Protein AF-0000000070923045 (afdb_homodimer)

Secondary structure (DSSP, 8-state):
------PPPPHHHHHHHHHHHHSPEEEEEEETTEEEEEEE-BTBSSTTS--HHHHHHHHH----TT-EEEEES-TTSHHHHHHHHH-TTSEEEEEESBHHHHHHHHHHHHHTT--SEEEEE-STTGGGTT--EEEEEEE--SSS-HHHHHHHHHHHHHHEEEEEEEEEEEEGGGHHHHHHHHHHHHS--EEEEE-SSEEEEEEE----/------PPPPHHHHHHHHHHHHSPEEEEEEETTEEEEEEE-BTBSSTTS--HHHHHHHHH----TT-EEEEES-TTSHHHHHHHHH-TTSEEEEEESBHHHHHHHHHHHHHTT--SEEEEE-STTGGGTT--EEEEEEE--SSS-HHHHHHHHHHHHHHEEEEEEEEEEEEGGGHHHHHHHHHHHHS--EEEEE-SSEEEEEEE----

Sequence (416 aa):
MSDARWSLRTRAERQRLRKELKSDLHFADVLVGERLEFVTTWGLFSPRRIDDGTRLLLDHVEPNPADRCLDLGCGYGPIGLAFARKAHQGHCTLVDKDFVAVEYSRRNAALNRIANVDCLLSNGFDQVAGRRFDLVASNLPAKVGRELLYTYLLDAWEQLNPGGRLCVVTITGLRRFIEKGFKEVFGNYDKLKQGKDYTVALAVREPDMSDARWSLRTRAERQRLRKELKSDLHFADVLVGERLEFVTTWGLFSPRRIDDGTRLLLDHVEPNPADRCLDLGCGYGPIGLAFARKAHQGHCTLVDKDFVAVEYSRRNAALNRIANVDCLLSNGFDQVAGRRFDLVASNLPAKVGRELLYTYLLDAWEQLNPGGRLCVVTITGLRRFIEKGFKEVFGNYDKLKQGKDYTVALAVREPD

Foldseek 3Di:
DPPPDPDDDDPVRVVVVVVVQQDWDKDWDAFLNDIFIFIAHPPFDPRHDDDPLLRVLRVQDADALAWEEEEFQQQLNRNQLSNLVRNVNHAYEYEHQDVRRLVNVVVRCVVRVRDRYHRDNDDGCHVVLPAATQEYEYADDAPDDLVSVLVNLQSNLVRYDAFGKYKYKYFLVCVVVVQVSLCVRQVDKDFRDDDPTMTIIMGGNHDD/DPPPDPDDDDPVRVVVVVVVQQDWDKDWDAFLNDIFIFIAHPPFDPRHDDDPLLRVLRVQDADALAWEEEEFQQQLNRNQLSNLVRNVNHAYEYEHQDVRRLVNVVVRCVVRVRDRYHRDNDDQCHVVLPAATQEYEYADDAPDDLVSVLVNLQSNLVRYDAFGKYKYKYFLVCVVVVQVSLCVRQVDKDFRDDDPTMTIIMGGNHDD

pLDDT: mean 96.06, std 9.39, range [28.05, 98.94]

Organism: NCBI:txid713585

Radius of gyration: 22.7 Å; Cα contacts (8 Å, |Δi|>4): 923; chains: 2; bounding box: 50×61×58 Å

Structure (mmCIF, N/CA/C/O backbone):
data_AF-0000000070923045-model_v1
#
loop_
_entity.id
_entity.type
_entity.pdbx_description
1 polymer Methyltransferase
#
loop_
_atom_site.group_PDB
_atom_site.id
_atom_site.type_symbol
_atom_site.label_atom_id
_atom_site.label_alt_id
_atom_site.label_comp_id
_atom_site.label_asym_id
_atom_site.label_entity_id
_atom_site.label_seq_id
_atom_site.pdbx_PDB_ins_code
_atom_site.Cartn_x
_atom_site.Cartn_y
_atom_site.Cartn_z
_atom_site.occupancy
_atom_site.B_iso_or_equiv
_atom_site.auth_seq_id
_atom_site.auth_comp_id
_atom_site.auth_asym_id
_atom_site.auth_atom_id
_atom_site.pdbx_PDB_model_num
ATOM 1 N N . MET A 1 1 ? 17.891 -7.117 -37.188 1 28.05 1 MET A N 1
ATOM 2 C CA . MET A 1 1 ? 18.172 -6.371 -35.969 1 28.05 1 MET A CA 1
ATOM 3 C C . MET A 1 1 ? 18.312 -7.309 -34.781 1 28.05 1 MET A C 1
ATOM 5 O O . MET A 1 1 ? 17.453 -8.156 -34.562 1 28.05 1 MET A O 1
ATOM 9 N N . SER A 1 2 ? 19.453 -7.688 -34.312 1 34 2 SER A N 1
ATOM 10 C CA . SER A 1 2 ? 19.828 -8.836 -33.5 1 34 2 SER A CA 1
ATOM 11 C C . SER A 1 2 ? 19.047 -8.852 -32.188 1 34 2 SER A C 1
ATOM 13 O O . SER A 1 2 ? 18.953 -7.84 -31.5 1 34 2 SER A O 1
ATOM 15 N N . ASP A 1 3 ? 17.844 -9.516 -31.953 1 42 3 ASP A N 1
ATOM 16 C CA . ASP A 1 3 ? 16.984 -9.805 -30.797 1 42 3 ASP A CA 1
ATOM 17 C C . ASP A 1 3 ? 17.812 -10.016 -29.531 1 42 3 ASP A C 1
ATOM 19 O O . ASP A 1 3 ? 18.594 -10.977 -29.453 1 42 3 ASP A O 1
ATOM 23 N N . ALA A 1 4 ? 18.484 -8.992 -28.922 1 43.44 4 ALA A N 1
ATOM 24 C CA . ALA A 1 4 ? 19.375 -8.961 -27.75 1 43.44 4 ALA A CA 1
ATOM 25 C C . ALA A 1 4 ? 19.016 -10.078 -26.766 1 43.44 4 ALA A C 1
ATOM 27 O O . ALA A 1 4 ? 17.922 -10.086 -26.203 1 43.44 4 ALA A O 1
ATOM 28 N N . ARG A 1 5 ? 19.453 -11.352 -26.781 1 53.91 5 ARG A N 1
ATOM 29 C CA . ARG A 1 5 ? 19.281 -12.68 -26.219 1 53.91 5 ARG A CA 1
ATOM 30 C C . ARG A 1 5 ? 19.391 -12.641 -24.688 1 53.91 5 ARG A C 1
ATOM 32 O O . ARG A 1 5 ? 20.453 -12.328 -24.156 1 53.91 5 ARG A O 1
ATOM 39 N N . TRP A 1 6 ? 18.297 -12.188 -23.969 1 70.56 6 TRP A N 1
ATOM 40 C CA . TRP A 1 6 ? 18.312 -12.352 -22.516 1 70.56 6 TRP A CA 1
ATOM 41 C C . TRP A 1 6 ? 18.938 -13.68 -22.125 1 70.56 6 TRP A C 1
ATOM 43 O O . TRP A 1 6 ? 18.719 -14.695 -22.781 1 70.56 6 TRP A O 1
ATOM 53 N N . SER A 1 7 ? 20 -13.586 -21.359 1 85.75 7 SER A N 1
ATOM 54 C CA . SER A 1 7 ? 20.656 -14.812 -20.922 1 85.75 7 SER A CA 1
ATOM 55 C C . SER A 1 7 ? 20.234 -15.203 -19.516 1 85.75 7 SER A C 1
ATOM 57 O O . SER A 1 7 ? 20.094 -14.344 -18.641 1 85.75 7 SER A O 1
ATOM 59 N N . LEU A 1 8 ? 19.906 -16.422 -19.438 1 93.19 8 LEU A N 1
ATOM 60 C CA . LEU A 1 8 ? 19.562 -17.016 -18.141 1 93.19 8 LEU A CA 1
ATOM 61 C C . LEU A 1 8 ? 20.688 -16.781 -17.141 1 93.19 8 LEU A C 1
ATOM 63 O O . LEU A 1 8 ? 21.859 -17.047 -17.422 1 93.19 8 LEU A O 1
ATOM 67 N N . ARG A 1 9 ? 20.375 -16.25 -15.992 1 93.56 9 ARG A N 1
ATOM 68 C CA . ARG A 1 9 ? 21.344 -16.062 -14.922 1 93.56 9 ARG A CA 1
ATOM 69 C C . ARG A 1 9 ? 21.719 -17.391 -14.273 1 93.56 9 ARG A C 1
ATOM 71 O O . ARG A 1 9 ? 20.859 -18.25 -14.07 1 93.56 9 ARG A O 1
ATOM 78 N N . THR A 1 10 ? 22.984 -17.469 -13.859 1 94.12 10 THR A N 1
ATOM 79 C CA . THR A 1 10 ? 23.406 -18.609 -13.07 1 94.12 10 THR A CA 1
ATOM 80 C C . THR A 1 10 ? 22.844 -18.547 -11.656 1 94.12 10 THR A C 1
ATOM 82 O O . THR A 1 10 ? 22.359 -17.484 -11.227 1 94.12 10 THR A O 1
ATOM 85 N N . ARG A 1 11 ? 22.922 -19.641 -10.969 1 91.69 11 ARG A N 1
ATOM 86 C CA . ARG A 1 11 ? 22.469 -19.672 -9.586 1 91.69 11 ARG A CA 1
ATOM 87 C C . ARG A 1 11 ? 23.234 -18.656 -8.742 1 91.69 11 ARG A C 1
ATOM 89 O O . ARG A 1 11 ? 22.641 -17.953 -7.906 1 91.69 11 ARG A O 1
ATOM 96 N N . ALA A 1 12 ? 24.516 -18.609 -8.961 1 95.62 12 ALA A N 1
ATOM 97 C CA . ALA A 1 12 ? 25.359 -17.672 -8.219 1 95.62 12 ALA A CA 1
ATOM 98 C C . ALA A 1 12 ? 24.969 -16.234 -8.516 1 95.62 12 ALA A C 1
ATOM 100 O O . ALA A 1 12 ? 24.938 -15.391 -7.609 1 95.62 12 ALA A O 1
ATOM 101 N N . GLU A 1 13 ? 24.703 -15.938 -9.781 1 96.62 13 GLU A N 1
ATOM 102 C CA . GLU A 1 13 ? 24.297 -14.594 -10.18 1 96.62 13 GLU A CA 1
ATOM 103 C C . GLU A 1 13 ? 22.938 -14.219 -9.562 1 96.62 13 GLU A C 1
ATOM 105 O O . GLU A 1 13 ? 22.75 -13.086 -9.117 1 96.62 13 GLU A O 1
ATOM 110 N N . ARG A 1 14 ? 22.031 -15.18 -9.555 1 96.75 14 ARG A N 1
ATOM 111 C CA . ARG A 1 14 ? 20.719 -14.953 -8.961 1 96.75 14 ARG A CA 1
ATOM 112 C C . ARG A 1 14 ? 20.844 -14.656 -7.465 1 96.75 14 ARG A C 1
ATOM 114 O O . ARG A 1 14 ? 20.203 -13.727 -6.957 1 96.75 14 ARG A O 1
ATOM 121 N N . GLN A 1 15 ? 21.656 -15.383 -6.809 1 96.25 15 GLN A N 1
ATOM 122 C CA . GLN A 1 15 ? 21.844 -15.219 -5.367 1 96.25 15 GLN A CA 1
ATOM 123 C C . GLN A 1 15 ? 22.484 -13.867 -5.051 1 96.25 15 GLN A C 1
ATOM 125 O O . GLN A 1 15 ? 22.094 -13.195 -4.094 1 96.25 15 GLN A O 1
ATOM 130 N N . ARG A 1 16 ? 23.453 -13.484 -5.805 1 97.56 16 ARG A N 1
ATOM 131 C CA . ARG A 1 16 ? 24.125 -12.195 -5.621 1 97.56 16 ARG A CA 1
ATOM 132 C C . ARG A 1 16 ? 23.141 -11.047 -5.824 1 97.56 16 ARG A C 1
ATOM 134 O O . ARG A 1 16 ? 23.094 -10.109 -5.023 1 97.56 16 ARG A O 1
ATOM 141 N N . LEU A 1 17 ? 22.406 -11.141 -6.902 1 97.69 17 LEU A N 1
ATOM 142 C CA . LEU A 1 17 ? 21.422 -10.102 -7.207 1 97.69 17 LEU A CA 1
ATOM 143 C C . LEU A 1 17 ? 20.359 -10.016 -6.121 1 97.69 17 LEU A C 1
ATOM 145 O O . LEU A 1 17 ? 19.953 -8.922 -5.715 1 97.69 17 LEU A O 1
ATOM 149 N N . ARG A 1 18 ? 19.906 -11.148 -5.707 1 96.81 18 ARG A N 1
ATOM 150 C CA . ARG A 1 18 ? 18.922 -11.219 -4.633 1 96.81 18 ARG A CA 1
ATOM 151 C C . ARG A 1 18 ? 19.438 -10.523 -3.377 1 96.81 18 ARG A C 1
ATOM 153 O O . ARG A 1 18 ? 18.719 -9.719 -2.77 1 96.81 18 ARG A O 1
ATOM 160 N N . LYS A 1 19 ? 20.625 -10.82 -2.975 1 97.06 19 LYS A N 1
ATOM 161 C CA . LYS A 1 19 ? 21.234 -10.195 -1.804 1 97.06 19 LYS A CA 1
ATOM 162 C C . LYS A 1 19 ? 21.344 -8.688 -1.977 1 97.06 19 LYS A C 1
ATOM 164 O O . LYS A 1 19 ? 21.078 -7.926 -1.047 1 97.06 19 LYS A O 1
ATOM 169 N N . GLU A 1 20 ? 21.781 -8.297 -3.143 1 98 20 GLU A N 1
ATOM 170 C CA . GLU A 1 20 ? 21.906 -6.875 -3.451 1 98 20 GLU A CA 1
ATOM 171 C C . GLU A 1 20 ? 20.562 -6.16 -3.35 1 98 20 GLU A C 1
ATOM 173 O O . GLU A 1 20 ? 20.469 -5.105 -2.723 1 98 20 GLU A O 1
ATOM 178 N N . LEU A 1 21 ? 19.562 -6.73 -3.922 1 97.75 21 LEU A N 1
ATOM 179 C CA . LEU A 1 21 ? 18.234 -6.105 -4 1 97.75 21 LEU A CA 1
ATOM 180 C C . LEU A 1 21 ? 17.578 -6.074 -2.629 1 97.75 21 LEU A C 1
ATOM 182 O O . LEU A 1 21 ? 16.734 -5.211 -2.363 1 97.75 21 LEU A O 1
ATOM 186 N N . LYS A 1 22 ? 17.984 -6.973 -1.718 1 96.94 22 LYS A N 1
ATOM 187 C CA . LYS A 1 22 ? 17.359 -7.047 -0.396 1 96.94 22 LYS A CA 1
ATOM 188 C C . LYS A 1 22 ? 18.141 -6.211 0.619 1 96.94 22 LYS A C 1
ATOM 190 O O . LYS A 1 22 ? 17.703 -6.062 1.765 1 96.94 22 LYS A O 1
ATOM 195 N N . SER A 1 23 ? 19.25 -5.641 0.179 1 98.12 23 SER A N 1
ATOM 196 C CA . SER A 1 23 ? 20.016 -4.754 1.043 1 98.12 23 SER A CA 1
ATOM 197 C C . SER A 1 23 ? 19.312 -3.406 1.21 1 98.12 23 SER A C 1
ATOM 199 O O . SER A 1 23 ? 18.688 -2.904 0.275 1 98.12 23 SER A O 1
ATOM 201 N N . ASP A 1 24 ? 19.5 -2.82 2.396 1 98.62 24 ASP A N 1
ATOM 202 C CA . ASP A 1 24 ? 18.938 -1.504 2.674 1 98.62 24 ASP A CA 1
ATOM 203 C C . ASP A 1 24 ? 19.562 -0.438 1.778 1 98.62 24 ASP A C 1
ATOM 205 O O . ASP A 1 24 ? 20.719 -0.56 1.379 1 98.62 24 ASP A O 1
ATOM 209 N N . LEU A 1 25 ? 18.781 0.539 1.518 1 98.69 25 LEU A N 1
ATOM 210 C CA . LEU A 1 25 ? 19.234 1.764 0.875 1 98.69 25 LEU A CA 1
ATOM 211 C C . LEU A 1 25 ? 19.516 2.848 1.91 1 98.69 25 LEU A C 1
ATOM 213 O O . LEU A 1 25 ? 18.875 2.895 2.957 1 98.69 25 LEU A O 1
ATOM 217 N N . HIS A 1 26 ? 20.5 3.668 1.63 1 98.81 26 HIS A N 1
ATOM 218 C CA . HIS A 1 26 ? 20.859 4.766 2.521 1 98.81 26 HIS A CA 1
ATOM 219 C C . HIS A 1 26 ? 21.047 6.066 1.749 1 98.81 26 HIS A C 1
ATOM 221 O O . HIS A 1 26 ? 21.641 6.07 0.667 1 98.81 26 HIS A O 1
ATOM 227 N N . PHE A 1 27 ? 20.5 7.152 2.273 1 98.88 27 PHE A N 1
ATOM 228 C CA . PHE A 1 27 ? 20.781 8.477 1.731 1 98.88 27 PHE A CA 1
ATOM 229 C C . PHE A 1 27 ? 20.531 9.555 2.779 1 98.88 27 PHE A C 1
ATOM 231 O O . PHE A 1 27 ? 19.984 9.273 3.848 1 98.88 27 PHE A O 1
ATOM 238 N N . ALA A 1 28 ? 20.969 10.703 2.48 1 98.88 28 ALA A N 1
ATOM 239 C CA . ALA A 1 28 ? 20.719 11.875 3.316 1 98.88 28 ALA A CA 1
ATOM 240 C C . ALA A 1 28 ? 20.109 13.008 2.496 1 98.88 28 ALA A C 1
ATOM 242 O O . ALA A 1 28 ? 20.234 13.031 1.27 1 98.88 28 ALA A O 1
ATOM 243 N N . ASP A 1 29 ? 19.406 13.82 3.143 1 98.75 29 ASP A N 1
ATOM 244 C CA . ASP A 1 29 ? 18.812 15 2.521 1 98.75 29 ASP A CA 1
ATOM 245 C C . ASP A 1 29 ? 18.578 16.109 3.551 1 98.75 29 ASP A C 1
ATOM 247 O O . ASP A 1 29 ? 18.672 15.867 4.758 1 98.75 29 ASP A O 1
ATOM 251 N N . VAL A 1 30 ? 18.375 17.312 3.066 1 98.62 30 VAL A N 1
ATOM 252 C CA . VAL A 1 30 ? 18.047 18.438 3.936 1 98.62 30 VAL A CA 1
ATOM 253 C C . VAL A 1 30 ? 16.547 18.734 3.865 1 98.62 30 VAL A C 1
ATOM 255 O O . VAL A 1 30 ? 16.016 19.016 2.791 1 98.62 30 VAL A O 1
ATOM 258 N N . LEU A 1 31 ? 15.852 18.562 4.977 1 98 31 LEU A N 1
ATOM 259 C CA . LEU A 1 31 ? 14.43 18.859 5.129 1 98 31 LEU A CA 1
ATOM 260 C C . LEU A 1 31 ? 14.203 19.906 6.215 1 98 31 LEU A C 1
ATOM 262 O O . LEU A 1 31 ? 14.734 19.781 7.32 1 98 31 LEU A O 1
ATOM 266 N N . VAL A 1 32 ? 13.438 20.891 5.93 1 95.69 32 VAL A N 1
ATOM 267 C CA . VAL A 1 32 ? 13.125 21.969 6.863 1 95.69 32 VAL A CA 1
ATOM 268 C C . VAL A 1 32 ? 14.422 22.531 7.457 1 95.69 32 VAL A C 1
ATOM 270 O O . VAL A 1 32 ? 14.5 22.781 8.664 1 95.69 32 VAL A O 1
ATOM 273 N N . GLY A 1 33 ? 15.461 22.594 6.688 1 95.56 33 GLY A N 1
ATOM 274 C CA . GLY A 1 33 ? 16.734 23.203 7.062 1 95.56 33 GLY A CA 1
ATOM 275 C C . GLY A 1 33 ? 17.625 22.266 7.852 1 95.56 33 GLY A C 1
ATOM 276 O O . GLY A 1 33 ? 18.688 22.688 8.344 1 95.56 33 GLY A O 1
ATOM 277 N N . GLU A 1 34 ? 17.266 21.047 8.023 1 95.06 34 GLU A N 1
ATOM 278 C CA . GLU A 1 34 ? 18.047 20.078 8.797 1 95.06 34 GLU A CA 1
ATOM 279 C C . GLU A 1 34 ? 18.422 18.875 7.957 1 95.06 34 GLU A C 1
ATOM 281 O O . GLU A 1 34 ? 17.609 18.344 7.211 1 95.06 34 GLU A O 1
ATOM 286 N N . ARG A 1 35 ? 19.688 18.531 8.125 1 98.31 35 ARG A N 1
ATOM 287 C CA . ARG A 1 35 ? 20.141 17.312 7.453 1 98.31 35 ARG A CA 1
ATOM 288 C C . ARG A 1 35 ? 19.594 16.078 8.164 1 98.31 35 ARG A C 1
ATOM 290 O O . ARG A 1 35 ? 19.781 15.922 9.375 1 98.31 35 ARG A O 1
ATOM 297 N N . LEU A 1 36 ? 18.953 15.195 7.492 1 98.81 36 LEU A N 1
ATOM 298 C CA . LEU A 1 36 ? 18.453 13.93 8 1 98.81 36 LEU A CA 1
ATOM 299 C C . LEU A 1 36 ? 19.016 12.758 7.203 1 98.81 36 LEU A C 1
ATOM 301 O O . LEU A 1 36 ? 19.219 12.867 5.988 1 98.81 36 LEU A O 1
ATOM 305 N N . GLU A 1 37 ? 19.297 11.703 7.887 1 98.88 37 GLU A N 1
ATOM 306 C CA . GLU A 1 37 ? 19.719 10.445 7.277 1 98.88 37 GLU A CA 1
ATOM 307 C C . GLU A 1 37 ? 18.562 9.453 7.199 1 98.88 37 GLU A C 1
ATOM 309 O O . GLU A 1 37 ? 17.75 9.359 8.133 1 98.88 37 GLU A O 1
ATOM 314 N N . PHE A 1 38 ? 18.531 8.758 6.074 1 98.94 38 PHE A N 1
ATOM 315 C CA . PHE A 1 38 ? 17.422 7.816 5.895 1 98.94 38 PHE A CA 1
ATOM 316 C C . PHE A 1 38 ? 17.953 6.441 5.484 1 98.94 38 PHE A C 1
ATOM 318 O O . PHE A 1 38 ? 18.891 6.34 4.688 1 98.94 38 PHE A O 1
ATOM 325 N N . VAL A 1 39 ? 17.391 5.449 6.078 1 98.94 39 VAL A N 1
ATOM 326 C CA . VAL A 1 39 ? 17.469 4.07 5.602 1 98.94 39 VAL A CA 1
ATOM 327 C C . VAL A 1 39 ? 16.109 3.641 5.043 1 98.94 39 VAL A C 1
ATOM 329 O O . VAL A 1 39 ? 15.07 3.947 5.625 1 98.94 39 VAL A O 1
ATOM 332 N N . THR A 1 40 ? 16.109 3.051 3.875 1 98.75 40 THR A N 1
ATOM 333 C CA . THR A 1 40 ? 14.906 2.604 3.189 1 98.75 40 THR A CA 1
ATOM 334 C C . THR A 1 40 ? 15.125 1.246 2.527 1 98.75 40 THR A C 1
ATOM 336 O O . THR A 1 40 ? 16.141 0.594 2.77 1 98.75 40 THR A O 1
ATOM 339 N N . THR A 1 41 ? 14.133 0.766 1.813 1 98.25 41 THR A N 1
ATOM 340 C CA . THR A 1 41 ? 14.227 -0.465 1.036 1 98.25 41 THR A CA 1
ATOM 341 C C . THR A 1 41 ? 13.281 -0.426 -0.157 1 98.25 41 THR A C 1
ATOM 343 O O . THR A 1 41 ? 12.359 0.398 -0.201 1 98.25 41 THR A O 1
ATOM 346 N N . TRP A 1 42 ? 13.562 -1.316 -1.122 1 97.5 42 TRP A N 1
ATOM 347 C CA . TRP A 1 42 ? 12.656 -1.438 -2.258 1 97.5 42 TRP A CA 1
ATOM 348 C C . TRP A 1 42 ? 11.258 -1.846 -1.799 1 97.5 42 TRP A C 1
ATOM 350 O O . TRP A 1 42 ? 11.117 -2.699 -0.921 1 97.5 42 TRP A O 1
ATOM 360 N N . GLY A 1 43 ? 10.25 -1.248 -2.373 1 96.06 43 GLY A N 1
ATOM 361 C CA . GLY A 1 43 ? 8.875 -1.518 -1.988 1 96.06 43 GLY A CA 1
ATOM 362 C C . GLY A 1 43 ? 8.242 -0.392 -1.189 1 96.06 43 GLY A C 1
ATOM 363 O O . GLY A 1 43 ? 7.023 -0.342 -1.032 1 96.06 43 GLY A O 1
ATOM 364 N N . LEU A 1 44 ? 9.109 0.452 -0.658 1 97.44 44 LEU A N 1
ATOM 365 C CA . LEU A 1 44 ? 8.602 1.672 -0.039 1 97.44 44 LEU A CA 1
ATOM 366 C C . LEU A 1 44 ? 8.461 2.785 -1.07 1 97.44 44 LEU A C 1
ATOM 368 O O . LEU A 1 44 ? 9.141 2.779 -2.098 1 97.44 44 LEU A O 1
ATOM 372 N N . PHE A 1 45 ? 7.551 3.65 -0.792 1 96.62 45 PHE A N 1
ATOM 373 C CA . PHE A 1 45 ? 7.332 4.781 -1.687 1 96.62 45 PHE A CA 1
ATOM 374 C C . PHE A 1 45 ? 8.562 5.676 -1.742 1 96.62 45 PHE A C 1
ATOM 376 O O . PHE A 1 45 ? 9.055 6.129 -0.708 1 96.62 45 PHE A O 1
ATOM 383 N N . SER A 1 46 ? 9.086 5.906 -2.932 1 97.69 46 SER A N 1
ATOM 384 C CA . SER A 1 46 ? 10.227 6.785 -3.203 1 97.69 46 SER A CA 1
ATOM 385 C C . SER A 1 46 ? 11.422 6.418 -2.338 1 97.69 46 SER A C 1
ATOM 387 O O . SER A 1 46 ? 11.906 7.238 -1.552 1 97.69 46 SER A O 1
ATOM 389 N N . PRO A 1 47 ? 11.945 5.227 -2.512 1 98.12 47 PRO A N 1
ATOM 390 C CA . PRO A 1 47 ? 12.969 4.738 -1.591 1 98.12 47 PRO A CA 1
ATOM 391 C C . PRO A 1 47 ? 14.344 5.344 -1.869 1 98.12 47 PRO A C 1
ATOM 393 O O . PRO A 1 47 ? 15.242 5.262 -1.025 1 98.12 47 PRO A O 1
ATOM 396 N N . ARG A 1 48 ? 14.578 6.016 -2.986 1 97.75 48 ARG A N 1
ATOM 397 C CA . ARG A 1 48 ? 15.914 6.453 -3.383 1 97.75 48 ARG A CA 1
ATOM 398 C C . ARG A 1 48 ? 16.203 7.867 -2.885 1 97.75 48 ARG A C 1
ATOM 400 O O . ARG A 1 48 ? 17.359 8.273 -2.787 1 97.75 48 ARG A O 1
ATOM 407 N N . ARG A 1 49 ? 15.102 8.617 -2.719 1 98.62 49 ARG A N 1
ATOM 408 C CA . ARG A 1 49 ? 15.203 10.031 -2.369 1 98.62 49 ARG A CA 1
ATOM 409 C C . ARG A 1 49 ? 13.883 10.555 -1.813 1 98.62 49 ARG A C 1
ATOM 411 O O . ARG A 1 49 ? 12.852 9.891 -1.916 1 98.62 49 ARG A O 1
ATOM 418 N N . ILE A 1 50 ? 13.953 11.734 -1.275 1 98.88 50 ILE A N 1
ATOM 419 C CA . ILE A 1 50 ? 12.719 12.375 -0.84 1 98.88 50 ILE A CA 1
ATOM 420 C C . ILE A 1 50 ? 11.836 12.672 -2.051 1 98.88 50 ILE A C 1
ATOM 422 O O . ILE A 1 50 ? 12.297 13.25 -3.037 1 98.88 50 ILE A O 1
ATOM 426 N N . ASP A 1 51 ? 10.633 12.242 -2.014 1 98.31 51 ASP A N 1
ATOM 427 C CA . ASP A 1 51 ? 9.648 12.484 -3.062 1 98.31 51 ASP A CA 1
ATOM 428 C C . ASP A 1 51 ? 9.43 13.977 -3.275 1 98.31 51 ASP A C 1
ATOM 430 O O . ASP A 1 51 ? 9.375 14.742 -2.312 1 98.31 51 ASP A O 1
ATOM 434 N N . ASP A 1 52 ? 9.164 14.383 -4.477 1 98.25 52 ASP A N 1
ATOM 435 C CA . ASP A 1 52 ? 9.031 15.797 -4.816 1 98.25 52 ASP A CA 1
ATOM 436 C C . ASP A 1 52 ? 7.805 16.422 -4.145 1 98.25 52 ASP A C 1
ATOM 438 O O . ASP A 1 52 ? 7.82 17.594 -3.768 1 98.25 52 ASP A O 1
ATOM 442 N N . GLY A 1 53 ? 6.703 15.688 -4.051 1 98.62 53 GLY A N 1
ATOM 443 C CA . GLY A 1 53 ? 5.539 16.188 -3.334 1 98.62 53 GLY A CA 1
ATOM 444 C C . GLY A 1 53 ? 5.797 16.391 -1.855 1 98.62 53 GLY A C 1
ATOM 445 O O . GLY A 1 53 ? 5.402 17.422 -1.295 1 98.62 53 GLY A O 1
ATOM 446 N N . THR A 1 54 ? 6.453 15.422 -1.271 1 98.75 54 THR A N 1
ATOM 447 C CA . THR A 1 54 ? 6.84 15.531 0.131 1 98.75 54 THR A CA 1
ATOM 448 C C . THR A 1 54 ? 7.719 16.766 0.352 1 98.75 54 THR A C 1
ATOM 450 O O . THR A 1 54 ? 7.5 17.531 1.289 1 98.75 54 THR A O 1
ATOM 453 N N . ARG A 1 55 ? 8.688 16.938 -0.523 1 98.44 55 ARG A N 1
ATOM 454 C CA . ARG A 1 55 ? 9.555 18.109 -0.428 1 98.44 55 ARG A CA 1
ATOM 455 C C . ARG A 1 55 ? 8.758 19.391 -0.527 1 98.44 55 ARG A C 1
ATOM 457 O O . ARG A 1 55 ? 8.977 20.328 0.246 1 98.44 55 ARG A O 1
ATOM 464 N N . LEU A 1 56 ? 7.898 19.438 -1.504 1 98.62 56 LEU A N 1
ATOM 465 C CA . LEU A 1 56 ? 7.082 20.625 -1.698 1 98.62 56 LEU A CA 1
ATOM 466 C C . LEU A 1 56 ? 6.266 20.938 -0.448 1 98.62 56 LEU A C 1
ATOM 468 O O . LEU A 1 56 ? 6.168 22.094 -0.037 1 98.62 56 LEU A O 1
ATOM 472 N N . LEU A 1 57 ? 5.648 19.906 0.137 1 98.81 57 LEU A N 1
ATOM 473 C CA . LEU A 1 57 ? 4.875 20.094 1.358 1 98.81 57 LEU A CA 1
ATOM 474 C C . LEU A 1 57 ? 5.738 20.672 2.471 1 98.81 57 LEU A C 1
ATOM 476 O O . LEU A 1 57 ? 5.359 21.656 3.111 1 98.81 57 LEU A O 1
ATOM 480 N N . LEU A 1 58 ? 6.902 20.109 2.654 1 98.69 58 LEU A N 1
ATOM 481 C CA . LEU A 1 58 ? 7.781 20.484 3.756 1 98.69 58 LEU A CA 1
ATOM 482 C C . LEU A 1 58 ? 8.352 21.891 3.541 1 98.69 58 LEU A C 1
ATOM 484 O O . LEU A 1 58 ? 8.773 22.547 4.496 1 98.69 58 LEU A O 1
ATOM 488 N N . ASP A 1 59 ? 8.391 22.312 2.309 1 98 59 ASP A N 1
ATOM 489 C CA . ASP A 1 59 ? 8.859 23.656 1.997 1 98 59 ASP A CA 1
ATOM 490 C C . ASP A 1 59 ? 7.809 24.703 2.363 1 98 59 ASP A C 1
ATOM 492 O O . ASP A 1 59 ? 8.117 25.891 2.447 1 98 59 ASP A O 1
ATOM 496 N N . HIS A 1 60 ? 6.551 24.281 2.6 1 98.31 60 HIS A N 1
ATOM 497 C CA . HIS A 1 60 ? 5.48 25.266 2.721 1 98.31 60 HIS A CA 1
ATOM 498 C C . HIS A 1 60 ? 4.73 25.109 4.039 1 98.31 60 HIS A C 1
ATOM 500 O O . HIS A 1 60 ? 3.857 25.922 4.363 1 98.31 60 HIS A O 1
ATOM 506 N N . VAL A 1 61 ? 5.004 24.094 4.762 1 98.12 61 VAL A N 1
ATOM 507 C CA . VAL A 1 61 ? 4.309 23.828 6.016 1 98.12 61 VAL A CA 1
ATOM 508 C C . VAL A 1 61 ? 5.328 23.625 7.137 1 98.12 61 VAL A C 1
ATOM 510 O O . VAL A 1 61 ? 6.273 22.859 6.996 1 98.12 61 VAL A O 1
ATOM 513 N N . GLU A 1 62 ? 5.141 24.281 8.195 1 95.5 62 GLU A N 1
ATOM 514 C CA . GLU A 1 62 ? 5.977 24.141 9.383 1 95.5 62 GLU A CA 1
ATOM 515 C C . GLU A 1 62 ? 5.125 24.047 10.648 1 95.5 62 GLU A C 1
ATOM 517 O O . GLU A 1 62 ? 4.18 24.812 10.82 1 95.5 62 GLU A O 1
ATOM 522 N N . PRO A 1 63 ? 5.434 23.094 11.477 1 98.5 63 PRO A N 1
ATOM 523 C CA . PRO A 1 63 ? 4.719 23.047 12.758 1 98.5 63 PRO A CA 1
ATOM 524 C C . PRO A 1 63 ? 5.195 24.109 13.742 1 98.5 63 PRO A C 1
ATOM 526 O O . PRO A 1 63 ? 6.297 24.641 13.602 1 98.5 63 PRO A O 1
ATOM 529 N N . ASN A 1 64 ? 4.289 24.453 14.68 1 98.19 64 ASN A N 1
ATOM 530 C CA . ASN A 1 64 ? 4.75 25.188 15.852 1 98.19 64 ASN A CA 1
ATOM 531 C C . ASN A 1 64 ? 5.578 24.312 16.781 1 98.19 64 ASN A C 1
ATOM 533 O O . ASN A 1 64 ? 5.434 23.078 16.781 1 98.19 64 ASN A O 1
ATOM 537 N N . PRO A 1 65 ? 6.395 24.859 17.594 1 98.44 65 PRO A N 1
ATOM 538 C CA . PRO A 1 65 ? 7.309 24.094 18.438 1 98.44 65 PRO A CA 1
ATOM 539 C C . PRO A 1 65 ? 6.586 23.141 19.375 1 98.44 65 PRO A C 1
ATOM 541 O O . PRO A 1 65 ? 7.125 22.078 19.719 1 98.44 65 PRO A O 1
ATOM 544 N N . ALA A 1 66 ? 5.352 23.453 19.75 1 98.75 66 ALA A N 1
ATOM 545 C CA . ALA A 1 66 ? 4.66 22.641 20.75 1 98.75 66 ALA A CA 1
ATOM 546 C C . ALA A 1 66 ? 3.582 21.781 20.109 1 98.75 66 ALA A C 1
ATOM 548 O O . ALA A 1 66 ? 2.834 21.078 20.797 1 98.75 66 ALA A O 1
ATOM 549 N N . ASP A 1 67 ? 3.482 21.766 18.766 1 98.88 67 ASP A N 1
ATOM 550 C CA . ASP A 1 67 ? 2.408 21.078 18.062 1 98.88 67 ASP A CA 1
ATOM 551 C C . ASP A 1 67 ? 2.465 19.562 18.297 1 98.88 67 ASP A C 1
ATOM 553 O O . ASP A 1 67 ? 3.547 18.984 18.312 1 98.88 67 ASP A O 1
ATOM 557 N N . ARG A 1 68 ? 1.333 19 18.547 1 98.94 68 ARG A N 1
ATOM 558 C CA . ARG A 1 68 ? 1.135 17.578 18.328 1 98.94 68 ARG A CA 1
ATOM 559 C C . ARG A 1 68 ? 0.792 17.281 16.875 1 98.94 68 ARG A C 1
ATOM 561 O O . ARG A 1 68 ? -0.264 17.688 16.375 1 98.94 68 ARG A O 1
ATOM 568 N N . CYS A 1 69 ? 1.665 16.562 16.156 1 98.94 69 CYS A N 1
ATOM 569 C CA . CYS A 1 69 ? 1.54 16.359 14.727 1 98.94 69 CYS A CA 1
ATOM 570 C C . CYS A 1 69 ? 1.208 14.914 14.398 1 98.94 69 CYS A C 1
ATOM 572 O O . CYS A 1 69 ? 1.563 14.008 15.156 1 98.94 69 CYS A O 1
ATOM 574 N N . LEU A 1 70 ? 0.487 14.727 13.352 1 98.94 70 LEU A N 1
ATOM 575 C CA . LEU A 1 70 ? 0.271 13.414 12.758 1 98.94 70 LEU A CA 1
ATOM 576 C C . LEU A 1 70 ? 0.787 13.367 11.328 1 98.94 70 LEU A C 1
ATOM 578 O O . LEU A 1 70 ? 0.403 14.203 10.5 1 98.94 70 LEU A O 1
ATOM 582 N N . ASP A 1 71 ? 1.708 12.5 11.062 1 98.94 71 ASP A N 1
ATOM 583 C CA . ASP A 1 71 ? 2.104 12.117 9.711 1 98.94 71 ASP A CA 1
ATOM 584 C C . ASP A 1 71 ? 1.286 10.922 9.219 1 98.94 71 ASP A C 1
ATOM 586 O O . ASP A 1 71 ? 1.585 9.773 9.555 1 98.94 71 ASP A O 1
ATOM 590 N N . LEU A 1 72 ? 0.233 11.188 8.438 1 98.88 72 LEU A N 1
ATOM 591 C CA . LEU A 1 72 ? -0.704 10.188 7.938 1 98.88 72 LEU A CA 1
ATOM 592 C C . LEU A 1 72 ? -0.173 9.523 6.668 1 98.88 72 LEU A C 1
ATOM 594 O O . LEU A 1 72 ? -0.037 10.18 5.633 1 98.88 72 LEU A O 1
ATOM 598 N N . GLY A 1 73 ? 0.034 8.195 6.699 1 98.44 73 GLY A N 1
ATOM 599 C CA . GLY A 1 73 ? 0.766 7.551 5.621 1 98.44 73 GLY A CA 1
ATOM 600 C C . GLY A 1 73 ? 2.234 7.926 5.586 1 98.44 73 GLY A C 1
ATOM 601 O O . GLY A 1 73 ? 2.711 8.492 4.602 1 98.44 73 GLY A O 1
ATOM 602 N N . CYS A 1 74 ? 2.975 7.477 6.602 1 98.88 74 CYS A N 1
ATOM 603 C CA . CYS A 1 74 ? 4.25 8.117 6.902 1 98.88 74 CYS A CA 1
ATOM 604 C C . CYS A 1 74 ? 5.359 7.559 6.016 1 98.88 74 CYS A C 1
ATOM 606 O O . CYS A 1 74 ? 6.438 8.148 5.922 1 98.88 74 CYS A O 1
ATOM 608 N N . GLY A 1 75 ? 5.168 6.391 5.363 1 98.56 75 GLY A N 1
ATOM 609 C CA . GLY A 1 75 ? 6.301 5.777 4.691 1 98.56 75 GLY A CA 1
ATOM 610 C C . GLY A 1 75 ? 7.488 5.555 5.609 1 98.56 75 GLY A C 1
ATOM 611 O O . GLY A 1 75 ? 7.348 4.969 6.684 1 98.56 75 GLY A O 1
ATOM 612 N N . TYR A 1 76 ? 8.609 5.988 5.152 1 98.94 76 TYR A N 1
ATOM 613 C CA . TYR A 1 76 ? 9.773 5.809 6.012 1 98.94 76 TYR A CA 1
ATOM 614 C C . TYR A 1 76 ? 10.016 7.047 6.867 1 98.94 76 TYR A C 1
ATOM 616 O O . TYR A 1 76 ? 11.094 7.203 7.453 1 98.94 76 TYR A O 1
ATOM 624 N N . GLY A 1 77 ? 9.109 8.008 6.891 1 98.94 77 GLY A N 1
ATOM 625 C CA . GLY A 1 77 ? 8.984 8.953 7.988 1 98.94 77 GLY A CA 1
ATOM 626 C C . GLY A 1 77 ? 9.453 10.352 7.633 1 98.94 77 GLY A C 1
ATOM 627 O O . GLY A 1 77 ? 9.656 11.188 8.516 1 98.94 77 GLY A O 1
ATOM 628 N N . PRO A 1 78 ? 9.648 10.766 6.367 1 98.94 78 PRO A N 1
ATOM 629 C CA . PRO A 1 78 ? 10.258 12.062 6.07 1 98.94 78 PRO A CA 1
ATOM 630 C C . PRO A 1 78 ? 9.445 13.234 6.613 1 98.94 78 PRO A C 1
ATOM 632 O O . PRO A 1 78 ? 10.016 14.164 7.191 1 98.94 78 PRO A O 1
ATOM 635 N N . ILE A 1 79 ? 8.156 13.188 6.492 1 98.94 79 ILE A N 1
ATOM 636 C CA . ILE A 1 79 ? 7.34 14.305 6.945 1 98.94 79 ILE A CA 1
ATOM 637 C C . ILE A 1 79 ? 7.344 14.359 8.469 1 98.94 79 ILE A C 1
ATOM 639 O O . ILE A 1 79 ? 7.668 15.398 9.062 1 98.94 79 ILE A O 1
ATOM 643 N N . GLY A 1 80 ? 7.004 13.242 9.109 1 98.94 80 GLY A N 1
ATOM 644 C CA . GLY A 1 80 ? 6.895 13.195 10.562 1 98.94 80 GLY A CA 1
ATOM 645 C C . GLY A 1 80 ? 8.203 13.508 11.266 1 98.94 80 GLY A C 1
ATOM 646 O O . GLY A 1 80 ? 8.219 14.203 12.281 1 98.94 80 GLY A O 1
ATOM 647 N N . LEU A 1 81 ? 9.281 13.016 10.742 1 98.94 81 LEU A N 1
ATOM 648 C CA . LEU A 1 81 ? 10.586 13.242 11.359 1 98.94 81 LEU A CA 1
ATOM 649 C C . LEU A 1 81 ? 11.031 14.688 11.188 1 98.94 81 LEU A C 1
ATOM 651 O O . LEU A 1 81 ? 11.594 15.281 12.109 1 98.94 81 LEU A O 1
ATOM 655 N N . ALA A 1 82 ? 10.781 15.242 10 1 98.88 82 ALA A N 1
ATOM 656 C CA . ALA A 1 82 ? 11.07 16.656 9.797 1 98.88 82 ALA A CA 1
ATOM 657 C C . ALA A 1 82 ? 10.266 17.531 10.758 1 98.88 82 ALA A C 1
ATOM 659 O O . ALA A 1 82 ? 10.805 18.453 11.375 1 98.88 82 ALA A O 1
ATOM 660 N N . PHE A 1 83 ? 9.008 17.234 10.898 1 98.88 83 PHE A N 1
ATOM 661 C CA . PHE A 1 83 ? 8.133 17.984 11.797 1 98.88 83 PHE A CA 1
ATOM 662 C C . PHE A 1 83 ? 8.602 17.844 13.242 1 98.88 83 PHE A C 1
ATOM 664 O O . PHE A 1 83 ? 8.555 18.812 14.008 1 98.88 83 PHE A O 1
ATOM 671 N N . ALA A 1 84 ? 9.016 16.672 13.609 1 98.88 84 ALA A N 1
ATOM 672 C CA . ALA A 1 84 ? 9.445 16.422 14.984 1 98.88 84 ALA A CA 1
ATOM 673 C C . ALA A 1 84 ? 10.648 17.281 15.344 1 98.88 84 ALA A C 1
ATOM 675 O O . ALA A 1 84 ? 10.789 17.719 16.484 1 98.88 84 ALA A O 1
ATOM 676 N N . ARG A 1 85 ? 11.516 17.562 14.359 1 98.19 85 ARG A N 1
ATOM 677 C CA . ARG A 1 85 ? 12.672 18.422 14.586 1 98.19 85 ARG A CA 1
ATOM 678 C C . ARG A 1 85 ? 12.227 19.859 14.883 1 98.19 85 ARG A C 1
ATOM 680 O O . ARG A 1 85 ? 12.828 20.531 15.719 1 98.19 85 ARG A O 1
ATOM 687 N N . LYS A 1 86 ? 11.219 20.25 14.188 1 98.12 86 LYS A N 1
ATOM 688 C CA . LYS A 1 86 ? 10.734 21.625 14.328 1 98.12 86 LYS A CA 1
ATOM 689 C C . LYS A 1 86 ? 9.828 21.766 15.547 1 98.12 86 LYS A C 1
ATOM 691 O O . LYS A 1 86 ? 9.82 22.797 16.219 1 98.12 86 LYS A O 1
ATOM 696 N N . ALA A 1 87 ? 9.047 20.719 15.805 1 98.44 87 ALA A N 1
ATOM 697 C CA . ALA A 1 87 ? 8.172 20.688 16.969 1 98.44 87 ALA A CA 1
ATOM 698 C C . ALA A 1 87 ? 8.875 20.062 18.172 1 98.44 87 ALA A C 1
ATOM 700 O O . ALA A 1 87 ? 8.383 19.094 18.766 1 98.44 87 ALA A O 1
ATOM 701 N N . HIS A 1 88 ? 9.93 20.719 18.609 1 96.81 88 HIS A N 1
ATOM 702 C CA . HIS A 1 88 ? 10.836 20.125 19.594 1 96.81 88 HIS A CA 1
ATOM 703 C C . HIS A 1 88 ? 10.18 20.031 20.969 1 96.81 88 HIS A C 1
ATOM 705 O O . HIS A 1 88 ? 10.586 19.234 21.797 1 96.81 88 HIS A O 1
ATOM 711 N N . GLN A 1 89 ? 9.117 20.797 21.234 1 98.5 89 GLN A N 1
ATOM 712 C CA . GLN A 1 89 ? 8.383 20.734 22.5 1 98.5 89 GLN A CA 1
ATOM 713 C C . GLN A 1 89 ? 7.113 19.906 22.359 1 98.5 89 GLN A C 1
ATOM 715 O O . GLN A 1 89 ? 6.391 19.703 23.344 1 98.5 89 GLN A O 1
ATOM 720 N N . GLY A 1 90 ? 6.828 19.5 21.172 1 98.69 90 GLY A N 1
ATOM 721 C CA . GLY A 1 90 ? 5.637 18.734 20.859 1 98.69 90 GLY A CA 1
ATOM 722 C C . GLY A 1 90 ? 5.918 17.25 20.641 1 98.69 90 GLY A C 1
ATOM 723 O O . GLY A 1 90 ? 6.789 16.672 21.312 1 98.69 90 GLY A O 1
ATOM 724 N N . HIS A 1 91 ? 5.082 16.641 19.906 1 98.81 91 HIS A N 1
ATOM 725 C CA . HIS A 1 91 ? 5.156 15.211 19.609 1 98.81 91 HIS A CA 1
ATOM 726 C C . HIS A 1 91 ? 4.586 14.891 18.234 1 98.81 91 HIS A C 1
ATOM 728 O O . HIS A 1 91 ? 3.588 15.484 17.828 1 98.81 91 HIS A O 1
ATOM 734 N N . CYS A 1 92 ? 5.281 14.055 17.516 1 98.94 92 CYS A N 1
ATOM 735 C CA . CYS A 1 92 ? 4.82 13.68 16.188 1 98.94 92 CYS A CA 1
ATOM 736 C C . CYS A 1 92 ? 4.496 12.195 16.125 1 98.94 92 CYS A C 1
ATOM 738 O O . CYS A 1 92 ? 5.336 11.352 16.453 1 98.94 92 CYS A O 1
ATOM 740 N N . THR A 1 93 ? 3.293 11.852 15.789 1 98.94 93 THR A N 1
ATOM 741 C CA . THR A 1 93 ? 2.871 10.484 15.547 1 98.94 93 THR A CA 1
ATOM 742 C C . THR A 1 93 ? 2.922 10.156 14.055 1 98.94 93 THR A C 1
ATOM 744 O O . THR A 1 93 ? 2.412 10.922 13.227 1 98.94 93 THR A O 1
ATOM 747 N N . LEU A 1 94 ? 3.625 9.133 13.742 1 98.94 94 LEU A N 1
ATOM 748 C CA . LEU A 1 94 ? 3.699 8.617 12.375 1 98.94 94 LEU A CA 1
ATOM 749 C C . LEU A 1 94 ? 2.898 7.328 12.234 1 98.94 94 LEU A C 1
ATOM 751 O O . LEU A 1 94 ? 3.105 6.379 12.992 1 98.94 94 LEU A O 1
ATOM 755 N N . VAL A 1 95 ? 1.974 7.266 11.234 1 98.88 95 VAL A N 1
ATOM 756 C CA . VAL A 1 95 ? 1.177 6.055 11.086 1 98.88 95 VAL A CA 1
ATOM 757 C C . VAL A 1 95 ? 1.217 5.59 9.633 1 98.88 95 VAL A C 1
ATOM 759 O O . VAL A 1 95 ? 1.268 6.41 8.711 1 98.88 95 VAL A O 1
ATOM 762 N N . ASP A 1 96 ? 1.172 4.316 9.438 1 98.56 96 ASP A N 1
ATOM 763 C CA . ASP A 1 96 ? 1.064 3.672 8.133 1 98.56 96 ASP A CA 1
ATOM 764 C C . ASP A 1 96 ? 0.454 2.277 8.266 1 98.56 96 ASP A C 1
ATOM 766 O O . ASP A 1 96 ? 0.56 1.642 9.312 1 98.56 96 ASP A O 1
ATOM 770 N N . LYS A 1 97 ? -0.157 1.851 7.246 1 97.12 97 LYS A N 1
ATOM 771 C CA . LYS A 1 97 ? -0.709 0.5 7.27 1 97.12 97 LYS A CA 1
ATOM 772 C C . LYS A 1 97 ? 0.329 -0.527 6.824 1 97.12 97 LYS A C 1
ATOM 774 O O . LYS A 1 97 ? 0.118 -1.733 6.973 1 97.12 97 LYS A O 1
ATOM 779 N N . ASP A 1 98 ? 1.365 -0.078 6.195 1 97.06 98 ASP A N 1
ATOM 780 C CA . ASP A 1 98 ? 2.512 -0.898 5.812 1 97.06 98 ASP A CA 1
ATOM 781 C C . ASP A 1 98 ? 3.48 -1.061 6.98 1 97.06 98 ASP A C 1
ATOM 783 O O . ASP A 1 98 ? 4.172 -0.112 7.359 1 97.06 98 ASP A O 1
ATOM 787 N N . PHE A 1 99 ? 3.617 -2.303 7.539 1 98.25 99 PHE A N 1
ATOM 788 C CA . PHE A 1 99 ? 4.449 -2.518 8.719 1 98.25 99 PHE A CA 1
ATOM 789 C C . PHE A 1 99 ? 5.918 -2.254 8.398 1 98.25 99 PHE A C 1
ATOM 791 O O . PHE A 1 99 ? 6.688 -1.861 9.273 1 98.25 99 PHE A O 1
ATOM 798 N N . VAL A 1 100 ? 6.305 -2.416 7.117 1 98.31 100 VAL A N 1
ATOM 799 C CA . VAL A 1 100 ? 7.672 -2.113 6.707 1 98.31 100 VAL A CA 1
ATOM 800 C C . VAL A 1 100 ? 7.922 -0.61 6.812 1 98.31 100 VAL A C 1
ATOM 802 O O . VAL A 1 100 ? 8.969 -0.181 7.301 1 98.31 100 VAL A O 1
ATOM 805 N N . ALA A 1 101 ? 6.988 0.141 6.387 1 98.69 101 ALA A N 1
ATOM 806 C CA . ALA A 1 101 ? 7.066 1.596 6.504 1 98.69 101 ALA A CA 1
ATOM 807 C C . ALA A 1 101 ? 7.242 2.021 7.957 1 98.69 101 ALA A C 1
ATOM 809 O O . ALA A 1 101 ? 8.117 2.828 8.273 1 98.69 101 ALA A O 1
ATOM 810 N N . VAL A 1 102 ? 6.441 1.465 8.82 1 98.88 102 VAL A N 1
ATOM 811 C CA . VAL A 1 102 ? 6.477 1.8 10.242 1 98.88 102 VAL A CA 1
ATOM 812 C C . VAL A 1 102 ? 7.836 1.432 10.828 1 98.88 102 VAL A C 1
ATOM 814 O O . VAL A 1 102 ? 8.438 2.221 11.562 1 98.88 102 VAL A O 1
ATOM 817 N N . GLU A 1 103 ? 8.312 0.281 10.5 1 98.81 103 GLU A N 1
ATOM 818 C CA . GLU A 1 103 ? 9.609 -0.173 10.984 1 98.81 103 GLU A CA 1
ATOM 819 C C . GLU A 1 103 ? 10.727 0.768 10.539 1 98.81 103 GLU A C 1
ATOM 821 O O . GLU A 1 103 ? 11.586 1.149 11.336 1 98.81 103 GLU A O 1
ATOM 826 N N . TYR A 1 104 ? 10.688 1.144 9.297 1 98.94 104 TYR A N 1
ATOM 827 C CA . TYR A 1 104 ? 11.742 2.006 8.773 1 98.94 104 TYR A CA 1
ATOM 828 C C . TYR A 1 104 ? 11.617 3.418 9.336 1 98.94 104 TYR A C 1
ATOM 830 O O . TYR A 1 104 ? 12.625 4.109 9.523 1 98.94 104 TYR A O 1
ATOM 838 N N . SER A 1 105 ? 10.414 3.859 9.586 1 98.94 105 SER A N 1
ATOM 839 C CA . SER A 1 105 ? 10.234 5.133 10.273 1 98.94 105 SER A CA 1
ATOM 840 C C . SER A 1 105 ? 10.875 5.113 11.648 1 98.94 105 SER A C 1
ATOM 842 O O . SER A 1 105 ? 11.547 6.074 12.047 1 98.94 105 SER A O 1
ATOM 844 N N . ARG A 1 106 ? 10.672 4.043 12.391 1 98.94 106 ARG A N 1
ATOM 845 C CA . ARG A 1 106 ? 11.289 3.889 13.703 1 98.94 106 ARG A CA 1
ATOM 846 C C . ARG A 1 106 ? 12.812 3.891 13.602 1 98.94 106 ARG A C 1
ATOM 848 O O . ARG A 1 106 ? 13.492 4.559 14.383 1 98.94 106 ARG A O 1
ATOM 855 N N . ARG A 1 107 ? 13.336 3.164 12.664 1 98.94 107 ARG A N 1
ATOM 856 C CA . ARG A 1 107 ? 14.773 3.102 12.445 1 98.94 107 ARG A CA 1
ATOM 857 C C . ARG A 1 107 ? 15.336 4.477 12.102 1 98.94 107 ARG A C 1
ATOM 859 O O . ARG A 1 107 ? 16.406 4.859 12.594 1 98.94 107 ARG A O 1
ATOM 866 N N . ASN A 1 108 ? 14.586 5.168 11.258 1 98.94 108 ASN A N 1
ATOM 867 C CA . ASN A 1 108 ? 15.055 6.484 10.844 1 98.94 108 ASN A CA 1
ATOM 868 C C . ASN A 1 108 ? 14.977 7.492 11.984 1 98.94 108 ASN A C 1
ATOM 870 O O . ASN A 1 108 ? 15.828 8.383 12.094 1 98.94 108 ASN A O 1
ATOM 874 N N . ALA A 1 109 ? 13.969 7.391 12.844 1 98.94 109 ALA A N 1
ATOM 875 C CA . ALA A 1 109 ? 13.922 8.219 14.047 1 98.94 109 ALA A CA 1
ATOM 876 C C . ALA A 1 109 ? 15.156 7.992 14.914 1 98.94 109 ALA A C 1
ATOM 878 O O . ALA A 1 109 ? 15.805 8.953 15.344 1 98.94 109 ALA A O 1
ATOM 879 N N . ALA A 1 110 ? 15.477 6.742 15.125 1 98.94 110 ALA A N 1
ATOM 880 C CA . ALA A 1 110 ? 16.641 6.383 15.938 1 98.94 110 ALA A CA 1
ATOM 881 C C . ALA A 1 110 ? 17.938 6.871 15.289 1 98.94 110 ALA A C 1
ATOM 883 O O . ALA A 1 110 ? 18.797 7.438 15.961 1 98.94 110 ALA A O 1
ATOM 884 N N . LEU A 1 111 ? 18.031 6.652 13.992 1 98.88 111 LEU A N 1
ATOM 885 C CA . LEU A 1 111 ? 19.219 7.043 13.219 1 98.88 111 LEU A CA 1
ATOM 886 C C . LEU A 1 111 ? 19.484 8.539 13.359 1 98.88 111 LEU A C 1
ATOM 888 O O . LEU A 1 111 ? 20.641 8.961 13.383 1 98.88 111 LEU A O 1
ATOM 892 N N . ASN A 1 112 ? 18.469 9.297 13.484 1 98.88 112 ASN A N 1
ATOM 893 C CA . ASN A 1 112 ? 18.594 10.75 13.555 1 98.88 112 ASN A CA 1
ATOM 894 C C . ASN A 1 112 ? 18.469 11.258 14.984 1 98.88 112 ASN A C 1
ATOM 896 O O . ASN A 1 112 ? 18.375 12.469 15.211 1 98.88 112 ASN A O 1
ATOM 900 N N . ARG A 1 113 ? 18.328 10.383 15.961 1 98.62 113 ARG A N 1
ATOM 901 C CA . ARG A 1 113 ? 18.219 10.703 17.375 1 98.62 113 ARG A CA 1
ATOM 902 C C . ARG A 1 113 ? 17 11.594 17.656 1 98.62 113 ARG A C 1
ATOM 904 O O . ARG A 1 113 ? 17.109 12.586 18.375 1 98.62 113 ARG A O 1
ATOM 911 N N . ILE A 1 114 ? 15.953 11.281 17 1 98.81 114 ILE A N 1
ATOM 912 C CA . ILE A 1 114 ? 14.68 11.953 17.219 1 98.81 114 ILE A CA 1
ATOM 913 C C . ILE A 1 114 ? 13.82 11.117 18.172 1 98.81 114 ILE A C 1
ATOM 915 O O . ILE A 1 114 ? 13.391 10.016 17.828 1 98.81 114 ILE A O 1
ATOM 919 N N . ALA A 1 115 ? 13.492 11.68 19.312 1 98.69 115 ALA A N 1
ATOM 920 C CA . ALA A 1 115 ? 12.898 10.859 20.359 1 98.69 115 ALA A CA 1
ATOM 921 C C . ALA A 1 115 ? 11.43 11.219 20.578 1 98.69 115 ALA A C 1
ATOM 923 O O . ALA A 1 115 ? 10.688 10.461 21.219 1 98.69 115 ALA A O 1
ATOM 924 N N . ASN A 1 116 ? 11.016 12.359 20.094 1 98.88 116 ASN A N 1
ATOM 925 C CA . ASN A 1 116 ? 9.641 12.805 20.328 1 98.88 116 ASN A CA 1
ATOM 926 C C . ASN A 1 116 ? 8.703 12.328 19.219 1 98.88 116 ASN A C 1
ATOM 928 O O . ASN A 1 116 ? 7.926 13.117 18.688 1 98.88 116 ASN A O 1
ATOM 932 N N . VAL A 1 117 ? 8.742 10.992 18.875 1 98.88 117 VAL A N 1
ATOM 933 C CA . VAL A 1 117 ? 7.875 10.43 17.844 1 98.88 117 VAL A CA 1
ATOM 934 C C . VAL A 1 117 ? 7.34 9.078 18.312 1 98.88 117 VAL A C 1
ATOM 936 O O . VAL A 1 117 ? 7.969 8.398 19.125 1 98.88 117 VAL A O 1
ATOM 939 N N . ASP A 1 118 ? 6.141 8.758 17.875 1 98.75 118 ASP A N 1
ATOM 940 C CA . ASP A 1 118 ? 5.59 7.41 17.859 1 98.75 118 ASP A CA 1
ATOM 941 C C . ASP A 1 118 ? 5.34 6.93 16.438 1 98.75 118 ASP A C 1
ATOM 943 O O . ASP A 1 118 ? 4.781 7.664 15.617 1 98.75 118 ASP A O 1
ATOM 947 N N . CYS A 1 119 ? 5.828 5.797 16.141 1 98.88 119 CYS A N 1
ATOM 948 C CA . CYS A 1 119 ? 5.52 5.16 14.867 1 98.88 119 CYS A CA 1
ATOM 949 C C . CYS A 1 119 ? 4.594 3.967 15.062 1 98.88 119 CYS A C 1
ATOM 951 O O . CYS A 1 119 ? 4.961 2.99 15.719 1 98.88 119 CYS A O 1
ATOM 953 N N . LEU A 1 120 ? 3.432 4.008 14.453 1 98.81 120 LEU A N 1
ATOM 954 C CA . LEU A 1 120 ? 2.404 3.018 14.75 1 98.81 120 LEU A CA 1
ATOM 955 C C . LEU A 1 120 ? 1.821 2.434 13.469 1 98.81 120 LEU A C 1
ATOM 957 O O . LEU A 1 120 ? 1.61 3.158 12.492 1 98.81 120 LEU A O 1
ATOM 961 N N . LEU A 1 121 ? 1.665 1.123 13.5 1 98.62 121 LEU A N 1
ATOM 962 C CA . LEU A 1 121 ? 0.861 0.477 12.469 1 98.62 121 LEU A CA 1
ATOM 963 C C . LEU A 1 121 ? -0.61 0.854 12.609 1 98.62 121 LEU A C 1
ATOM 965 O O . LEU A 1 121 ? -1.226 0.59 13.648 1 98.62 121 LEU A O 1
ATOM 969 N N . SER A 1 122 ? -1.187 1.478 11.516 1 98.56 122 SER A N 1
ATOM 970 C CA . SER A 1 122 ? -2.553 1.978 11.617 1 98.56 122 SER A CA 1
ATOM 971 C C . SER A 1 122 ? -3.203 2.105 10.242 1 98.56 122 SER A C 1
ATOM 97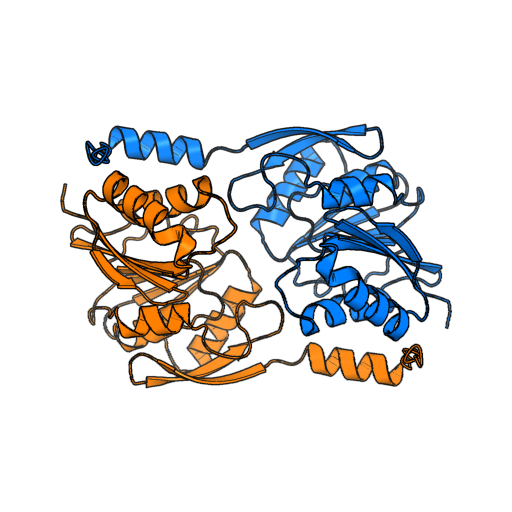3 O O . SER A 1 122 ? -2.553 2.514 9.281 1 98.56 122 SER A O 1
ATOM 975 N N . ASN A 1 123 ? -4.438 1.733 10.133 1 97.69 123 ASN A N 1
ATOM 976 C CA . ASN A 1 123 ? -5.262 2.1 8.984 1 97.69 123 ASN A CA 1
ATOM 977 C C . ASN A 1 123 ? -5.824 3.512 9.125 1 97.69 123 ASN A C 1
ATOM 979 O O . ASN A 1 123 ? -6.934 3.697 9.625 1 97.69 123 ASN A O 1
ATOM 983 N N . GLY A 1 124 ? -5.113 4.441 8.555 1 97.62 124 GLY A N 1
ATOM 984 C CA . GLY A 1 124 ? -5.465 5.832 8.789 1 97.62 124 GLY A CA 1
ATOM 985 C C . GLY A 1 124 ? -5.41 6.223 10.258 1 97.62 124 GLY A C 1
ATOM 986 O O . GLY A 1 124 ? -4.387 6.035 10.914 1 97.62 124 GLY A O 1
ATOM 987 N N . PHE A 1 125 ? -6.523 6.652 10.812 1 98.19 125 PHE A N 1
ATOM 988 C CA . PHE A 1 125 ? -6.605 7.203 12.156 1 98.19 125 PHE A CA 1
ATOM 989 C C . PHE A 1 125 ? -7.016 6.129 13.156 1 98.19 125 PHE A C 1
ATOM 991 O O . PHE A 1 125 ? -7.148 6.402 14.352 1 98.19 125 PHE A O 1
ATOM 998 N N . ASP A 1 126 ? -7.129 4.879 12.773 1 97.06 126 ASP A N 1
ATOM 999 C CA . ASP A 1 126 ? -7.785 3.846 13.562 1 97.06 126 ASP A CA 1
ATOM 1000 C C . ASP A 1 126 ? -7.055 3.617 14.891 1 97.06 126 ASP A C 1
ATOM 1002 O O . ASP A 1 126 ? -7.688 3.473 15.938 1 97.06 126 ASP A O 1
ATOM 1006 N N . GLN A 1 127 ? -5.781 3.625 14.875 1 97.75 127 GLN A N 1
ATOM 1007 C CA . GLN A 1 127 ? -5.023 3.254 16.062 1 97.75 127 GLN A CA 1
ATOM 1008 C C . GLN A 1 127 ? -4.645 4.484 16.875 1 97.75 127 GLN A C 1
ATOM 1010 O O . GLN A 1 127 ? -3.895 4.387 17.859 1 97.75 127 GLN A O 1
ATOM 1015 N N . VAL A 1 128 ? -5.188 5.68 16.453 1 97.88 128 VAL A N 1
ATOM 1016 C CA . VAL A 1 128 ? -4.922 6.906 17.203 1 97.88 128 VAL A CA 1
ATOM 1017 C C . VAL A 1 128 ? -6.238 7.609 17.516 1 97.88 128 VAL A C 1
ATOM 1019 O O . VAL A 1 128 ? -6.273 8.828 17.672 1 97.88 128 VAL A O 1
ATOM 1022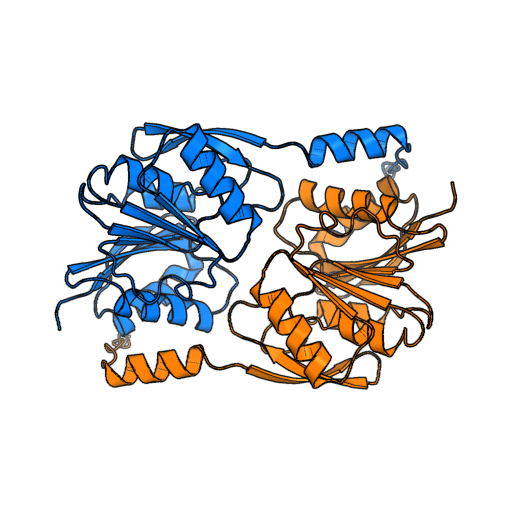 N N . ALA A 1 129 ? -7.363 6.977 17.5 1 91.94 129 ALA A N 1
ATOM 1023 C CA . ALA A 1 129 ? -8.711 7.504 17.703 1 91.94 129 ALA A CA 1
ATOM 1024 C C . ALA A 1 129 ? -8.805 8.312 18.984 1 91.94 129 ALA A C 1
ATOM 1026 O O . ALA A 1 129 ? -9.586 9.266 19.078 1 91.94 129 ALA A O 1
ATOM 1027 N N . GLY A 1 130 ? -8.047 8.156 19.953 1 92.5 130 GLY A N 1
ATOM 1028 C CA . GLY A 1 130 ? -8.141 8.867 21.219 1 92.5 130 GLY A CA 1
ATOM 1029 C C . GLY A 1 130 ? -7.191 10.047 21.297 1 92.5 130 GLY A C 1
ATOM 1030 O O . GLY A 1 130 ? -7.191 10.773 22.297 1 92.5 130 GLY A O 1
ATOM 1031 N N . ARG A 1 131 ? -6.594 10.328 20.219 1 97.69 131 ARG A N 1
ATOM 1032 C CA . ARG A 1 131 ? -5.617 11.414 20.219 1 97.69 131 ARG A CA 1
ATOM 1033 C C . ARG A 1 131 ? -6.148 12.625 19.469 1 97.69 131 ARG A C 1
ATOM 1035 O O . ARG A 1 131 ? -7.051 12.508 18.641 1 97.69 131 ARG A O 1
ATOM 1042 N N . ARG A 1 132 ? -5.605 13.797 19.844 1 98.38 132 ARG A N 1
ATOM 1043 C CA . ARG A 1 132 ? -5.871 15.055 19.156 1 98.38 132 ARG A CA 1
ATOM 1044 C C . ARG A 1 132 ? -4.586 15.656 18.594 1 98.38 132 ARG A C 1
ATOM 1046 O O . ARG A 1 132 ? -3.508 15.461 19.156 1 98.38 132 ARG A O 1
ATOM 1053 N N . PHE A 1 133 ? -4.785 16.406 17.562 1 98.88 133 PHE A N 1
ATOM 1054 C CA . PHE A 1 133 ? -3.605 16.938 16.891 1 98.88 133 PHE A CA 1
ATOM 1055 C C . PHE A 1 133 ? -3.764 18.422 16.594 1 98.88 133 PHE A C 1
ATOM 1057 O O . PHE A 1 133 ? -4.887 18.922 16.516 1 98.88 133 PHE A O 1
ATOM 1064 N N . ASP A 1 134 ? -2.631 19.062 16.516 1 98.94 134 ASP A N 1
ATOM 1065 C CA . ASP A 1 134 ? -2.578 20.469 16.094 1 98.94 134 ASP A CA 1
ATOM 1066 C C . ASP A 1 134 ? -2.27 20.578 14.594 1 98.94 134 ASP A C 1
ATOM 1068 O O . ASP A 1 134 ? -2.611 21.578 13.961 1 98.94 134 ASP A O 1
ATOM 1072 N N . LEU A 1 135 ? -1.643 19.562 14.078 1 98.94 135 LEU A N 1
ATOM 1073 C CA . LEU A 1 135 ? -1.264 19.531 12.664 1 98.94 135 LEU A CA 1
ATOM 1074 C C . LEU A 1 135 ? -1.294 18.094 12.141 1 98.94 135 LEU A C 1
ATOM 1076 O O . LEU A 1 135 ? -0.629 17.219 12.688 1 98.94 135 LEU A O 1
ATOM 1080 N N . VAL A 1 136 ? -2.102 17.844 11.164 1 98.94 136 VAL A N 1
ATOM 1081 C CA . VAL A 1 136 ? -2.088 16.609 10.391 1 98.94 136 VAL A CA 1
ATOM 1082 C C . VAL A 1 136 ? -1.527 16.875 9 1 98.94 136 VAL A C 1
ATOM 1084 O O . VAL A 1 136 ? -1.935 17.828 8.328 1 98.94 136 VAL A O 1
ATOM 1087 N N . ALA A 1 137 ? -0.576 16.125 8.594 1 98.94 137 ALA A N 1
ATOM 1088 C CA . ALA A 1 137 ? 0.01 16.25 7.258 1 98.94 137 ALA A CA 1
ATOM 1089 C C . ALA A 1 137 ? 0.062 14.906 6.547 1 98.94 137 ALA A C 1
ATOM 1091 O O . ALA A 1 137 ? 0.152 13.859 7.195 1 98.94 137 ALA A O 1
ATOM 1092 N N . SER A 1 138 ? 0.009 14.953 5.254 1 98.88 138 SER A N 1
ATOM 1093 C CA . SER A 1 138 ? 0.062 13.727 4.477 1 98.88 138 SER A CA 1
ATOM 1094 C C . SER A 1 138 ? 0.45 14 3.027 1 98.88 138 SER A C 1
ATOM 1096 O O . SER A 1 138 ? -0.001 14.984 2.436 1 98.88 138 SER A O 1
ATOM 1098 N N . ASN A 1 139 ? 1.355 13.234 2.473 1 98.75 139 ASN A N 1
ATOM 1099 C CA . ASN A 1 139 ? 1.403 13.023 1.03 1 98.75 139 ASN A CA 1
ATOM 1100 C C . ASN A 1 139 ? 0.372 11.992 0.579 1 98.75 139 ASN A C 1
ATOM 1102 O O . ASN A 1 139 ? 0.644 10.789 0.585 1 98.75 139 ASN A O 1
ATOM 1106 N N . LEU A 1 140 ? -0.823 12.484 0.236 1 98.06 140 LEU A N 1
ATOM 1107 C CA . LEU A 1 140 ? -1.979 11.617 0.028 1 98.06 140 LEU A CA 1
ATOM 1108 C C . LEU A 1 140 ? -1.776 10.727 -1.192 1 98.06 140 LEU A C 1
ATOM 1110 O O . LEU A 1 140 ? -1.262 11.18 -2.219 1 98.06 140 LEU A O 1
ATOM 1114 N N . PRO A 1 141 ? -2.146 9.477 -1.058 1 93.88 141 PRO A N 1
ATOM 1115 C CA . PRO A 1 141 ? -2.043 8.594 -2.225 1 93.88 141 PRO A CA 1
ATOM 1116 C C . PRO A 1 141 ? -2.965 9.016 -3.367 1 93.88 141 PRO A C 1
ATOM 1118 O O . PRO A 1 141 ? -4.082 9.484 -3.123 1 93.88 141 PRO A O 1
ATOM 1121 N N . ALA A 1 142 ? -2.576 8.891 -4.57 1 88.69 142 ALA A N 1
ATOM 1122 C CA . ALA A 1 142 ? -3.307 9.391 -5.734 1 88.69 142 ALA A CA 1
ATOM 1123 C C . ALA A 1 142 ? -4.289 8.344 -6.258 1 88.69 142 ALA A C 1
ATOM 1125 O O . ALA A 1 142 ? -5.262 8.688 -6.934 1 88.69 142 ALA A O 1
ATOM 1126 N N . LYS A 1 143 ? -4.121 7.004 -6.039 1 84.88 143 LYS A N 1
ATOM 1127 C CA . LYS A 1 143 ? -4.926 5.98 -6.695 1 84.88 143 LYS A CA 1
ATOM 1128 C C . LYS A 1 143 ? -5.707 5.156 -5.676 1 84.88 143 LYS A C 1
ATOM 1130 O O . LYS A 1 143 ? -5.727 3.926 -5.746 1 84.88 143 LYS A O 1
ATOM 1135 N N . VAL A 1 144 ? -6.359 5.801 -4.723 1 89.19 144 VAL A N 1
ATOM 1136 C CA . VAL A 1 144 ? -7.062 5.055 -3.686 1 89.19 144 VAL A CA 1
ATOM 1137 C C . VAL A 1 144 ? -8.562 5.332 -3.768 1 89.19 144 VAL A C 1
ATOM 1139 O O . VAL A 1 144 ? -9.359 4.656 -3.117 1 89.19 144 VAL A O 1
ATOM 1142 N N . GLY A 1 145 ? -9.117 6.168 -4.496 1 90.75 145 GLY A N 1
ATOM 1143 C CA . GLY A 1 145 ? -10.523 6.504 -4.645 1 90.75 145 GLY A CA 1
ATOM 1144 C C . GLY A 1 145 ? -10.961 7.652 -3.756 1 90.75 145 GLY A C 1
ATOM 1145 O O . GLY A 1 145 ? -10.359 7.898 -2.709 1 90.75 145 GLY A O 1
ATOM 1146 N N . ARG A 1 146 ? -12.023 8.242 -4.094 1 95 146 ARG A N 1
ATOM 1147 C CA . ARG A 1 146 ? -12.531 9.422 -3.412 1 95 146 ARG A CA 1
ATOM 1148 C C . ARG A 1 146 ? -13.055 9.07 -2.023 1 95 146 ARG A C 1
ATOM 1150 O O . ARG A 1 146 ? -12.977 9.883 -1.1 1 95 146 ARG A O 1
ATOM 1157 N N . GLU A 1 147 ? -13.555 7.902 -1.867 1 97.62 147 GLU A N 1
ATOM 1158 C CA . GLU A 1 147 ? -14.141 7.48 -0.6 1 97.62 147 GLU A CA 1
ATOM 1159 C C . GLU A 1 147 ? -13.094 7.438 0.509 1 97.62 147 GLU A C 1
ATOM 1161 O O . GLU A 1 147 ? -13.328 7.93 1.613 1 97.62 147 GLU A O 1
ATOM 1166 N N . LEU A 1 148 ? -11.961 6.859 0.167 1 97.25 148 LEU A N 1
ATOM 1167 C CA . LEU A 1 148 ? -10.898 6.805 1.167 1 97.25 148 LEU A CA 1
ATOM 1168 C C . LEU A 1 148 ? -10.398 8.203 1.501 1 97.25 148 LEU A C 1
ATOM 1170 O O . LEU A 1 148 ? -10.141 8.516 2.666 1 97.25 148 LEU A O 1
ATOM 1174 N N . LEU A 1 149 ? -10.25 9.055 0.536 1 97.69 149 LEU A N 1
ATOM 1175 C CA . LEU A 1 149 ? -9.758 10.406 0.769 1 97.69 149 LEU A CA 1
ATOM 1176 C C . LEU A 1 149 ? -10.719 11.188 1.655 1 97.69 149 LEU A C 1
ATOM 1178 O O . LEU A 1 149 ? -10.297 11.898 2.57 1 97.69 149 LEU A O 1
ATOM 1182 N N . TYR A 1 150 ? -12 11.062 1.422 1 98.12 150 TYR A N 1
ATOM 1183 C CA . TYR A 1 150 ? -12.984 11.711 2.279 1 98.12 150 TYR A CA 1
ATOM 1184 C C . TYR A 1 150 ? -12.906 11.18 3.705 1 98.12 150 TYR A C 1
ATOM 1186 O O . TYR A 1 150 ? -13.078 11.93 4.668 1 98.12 150 TYR A O 1
ATOM 1194 N N . THR A 1 151 ? -12.695 9.906 3.799 1 98.12 151 THR A N 1
ATOM 1195 C CA . THR A 1 151 ? -12.531 9.328 5.129 1 98.12 151 THR A CA 1
ATOM 1196 C C . THR A 1 151 ? -11.391 10.008 5.875 1 98.12 151 THR A C 1
ATOM 1198 O O . THR A 1 151 ? -11.531 10.359 7.051 1 98.12 151 THR A O 1
ATOM 1201 N N . TYR A 1 152 ? -10.266 10.203 5.199 1 98.31 152 TYR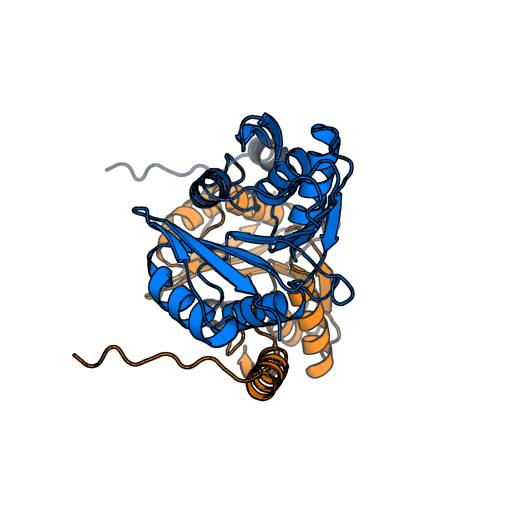 A N 1
ATOM 1202 C CA . TYR A 1 152 ? -9.117 10.875 5.812 1 98.31 152 TYR A CA 1
ATOM 1203 C C . TYR A 1 152 ? -9.484 12.289 6.23 1 98.31 152 TYR A C 1
ATOM 1205 O O . TYR A 1 152 ? -9.109 12.742 7.316 1 98.31 152 TYR A O 1
ATOM 1213 N N . LEU A 1 153 ? -10.195 13.039 5.363 1 98.62 153 LEU A N 1
ATOM 1214 C CA . LEU A 1 153 ? -10.57 14.414 5.664 1 98.62 153 LEU A CA 1
ATOM 1215 C C . LEU A 1 153 ? -11.5 14.469 6.871 1 98.62 153 LEU A C 1
ATOM 1217 O O . LEU A 1 153 ? -11.312 15.305 7.762 1 98.62 153 LEU A O 1
ATOM 1221 N N . LEU A 1 154 ? -12.438 13.586 6.895 1 98.44 154 LEU A N 1
ATOM 1222 C CA . LEU A 1 154 ? -13.414 13.562 7.977 1 98.44 154 LEU A CA 1
ATOM 1223 C C . LEU A 1 154 ? -12.758 13.172 9.297 1 98.44 154 LEU A C 1
ATOM 1225 O O . LEU A 1 154 ? -13.039 13.773 10.336 1 98.44 154 LEU A O 1
ATOM 1229 N N . ASP A 1 155 ? -11.898 12.172 9.266 1 98.56 155 ASP A N 1
ATOM 1230 C CA . ASP A 1 155 ? -11.172 11.766 10.461 1 98.56 155 ASP A CA 1
ATOM 1231 C C . ASP A 1 155 ? -10.266 12.883 10.969 1 98.56 155 ASP A C 1
ATOM 1233 O O . ASP A 1 155 ? -10.156 13.109 12.172 1 98.56 155 ASP A O 1
ATOM 1237 N N . ALA A 1 156 ? -9.602 13.531 10.016 1 98.69 156 ALA A N 1
ATOM 1238 C CA . ALA A 1 156 ? -8.758 14.656 10.398 1 98.69 156 ALA A CA 1
ATOM 1239 C C . ALA A 1 156 ? -9.57 15.75 11.094 1 98.69 156 ALA A C 1
ATOM 1241 O O . ALA A 1 156 ? -9.172 16.266 12.133 1 98.69 156 ALA A O 1
ATOM 1242 N N . TRP A 1 157 ? -10.664 16.109 10.492 1 98 157 TRP A N 1
ATOM 1243 C CA . TRP A 1 157 ? -11.516 17.109 11.094 1 98 157 TRP A CA 1
ATOM 1244 C C . TRP A 1 157 ? -11.891 16.734 12.523 1 98 157 TRP A C 1
ATOM 1246 O O . TRP A 1 157 ? -11.828 17.562 13.43 1 98 157 TRP A O 1
ATOM 1256 N N . GLU A 1 158 ? -12.227 15.492 12.68 1 96.88 158 GLU A N 1
ATOM 1257 C CA . GLU A 1 158 ? -12.672 15 13.984 1 96.88 158 GLU A CA 1
ATOM 1258 C C . GLU A 1 158 ? -11.547 15.055 15.008 1 96.88 158 GLU A C 1
ATOM 1260 O O . GLU A 1 158 ? -11.789 15.297 16.188 1 96.88 158 GLU A O 1
ATOM 1265 N N . GLN A 1 159 ? -10.336 14.859 14.594 1 98.12 159 GLN A N 1
ATOM 1266 C CA . GLN A 1 159 ? -9.266 14.633 15.562 1 98.12 159 GLN A CA 1
ATOM 1267 C C . GLN A 1 159 ? -8.352 15.844 15.672 1 98.12 159 GLN A C 1
ATOM 1269 O O . GLN A 1 159 ? -7.41 15.852 16.469 1 98.12 159 GLN A O 1
ATOM 1274 N N . LEU A 1 160 ? -8.617 16.859 14.891 1 98.5 160 LEU A N 1
ATOM 1275 C CA . LEU A 1 160 ? -7.867 18.109 15.023 1 98.5 160 LEU A CA 1
ATOM 1276 C C . LEU A 1 160 ? -8.43 18.953 16.172 1 98.5 160 LEU A C 1
ATOM 1278 O O . LEU A 1 160 ? -9.648 19.031 16.344 1 98.5 160 LEU A O 1
ATOM 1282 N N . ASN A 1 161 ? -7.562 19.578 16.922 1 98.38 161 ASN A N 1
ATOM 1283 C CA . ASN A 1 161 ? -7.961 20.625 17.859 1 98.38 161 ASN A CA 1
ATOM 1284 C C . ASN A 1 161 ? -8.531 21.828 17.125 1 98.38 161 ASN A C 1
ATOM 1286 O O . ASN A 1 161 ? -8.219 22.062 15.953 1 98.38 161 ASN A O 1
ATOM 1290 N N . PRO A 1 162 ? -9.414 22.594 17.891 1 97.81 162 PRO A N 1
ATOM 1291 C CA . PRO A 1 162 ? -9.781 23.875 17.297 1 97.81 162 PRO A CA 1
ATOM 1292 C C . PRO A 1 162 ? -8.57 24.719 16.906 1 97.81 162 PRO A C 1
ATOM 1294 O O . PRO A 1 162 ? -7.648 24.891 17.703 1 97.81 162 PRO A O 1
ATOM 1297 N N . GLY A 1 163 ? -8.57 25.156 15.711 1 98.19 163 GLY A N 1
ATOM 1298 C CA . GLY A 1 163 ? -7.434 25.922 15.211 1 98.19 163 GLY A CA 1
ATOM 1299 C C . GLY A 1 163 ? -6.375 25.047 14.562 1 98.19 163 GLY A C 1
ATOM 1300 O O . GLY A 1 163 ? -5.426 25.547 13.961 1 98.19 163 GLY A O 1
ATOM 1301 N N . GLY A 1 164 ? -6.559 23.703 14.695 1 98.81 164 GLY A N 1
ATOM 1302 C CA . GLY A 1 164 ? -5.629 22.781 14.078 1 98.81 164 GLY A CA 1
ATOM 1303 C C . GLY A 1 164 ? -5.691 22.797 12.562 1 98.81 164 GLY A C 1
ATOM 1304 O O . GLY A 1 164 ? -6.656 23.297 11.977 1 98.81 164 GLY A O 1
ATOM 1305 N N . ARG A 1 165 ? -4.66 22.266 11.93 1 98.88 165 ARG A N 1
ATOM 1306 C CA . ARG A 1 165 ? -4.531 22.359 10.484 1 98.88 165 ARG A CA 1
ATOM 1307 C C . ARG A 1 165 ? -4.367 20.969 9.852 1 98.88 165 ARG A C 1
ATOM 1309 O O . ARG A 1 165 ? -3.674 20.109 10.406 1 98.88 165 ARG A O 1
ATOM 1316 N N . LEU A 1 166 ? -5.039 20.812 8.75 1 98.94 166 LEU A N 1
ATOM 1317 C CA . LEU A 1 166 ? -4.73 19.719 7.836 1 98.94 166 LEU A CA 1
ATOM 1318 C C . LEU A 1 166 ? -3.963 20.219 6.621 1 98.94 166 LEU A C 1
ATOM 1320 O O . LEU A 1 166 ? -4.449 21.094 5.891 1 98.94 166 LEU A O 1
ATOM 1324 N N . CYS A 1 167 ? -2.766 19.703 6.379 1 98.94 167 CYS A N 1
ATOM 1325 C CA . CYS A 1 167 ? -1.939 20.047 5.223 1 98.94 167 CYS A CA 1
ATOM 1326 C C . CYS A 1 167 ? -1.64 18.812 4.383 1 98.94 167 CYS A C 1
ATOM 1328 O O . CYS A 1 167 ? -1.076 17.844 4.883 1 98.94 167 CYS A O 1
ATOM 1330 N N . VAL A 1 168 ? -2.004 18.906 3.113 1 98.94 168 VAL A N 1
ATOM 1331 C CA . VAL A 1 168 ? -1.801 17.734 2.281 1 98.94 168 VAL A CA 1
ATOM 1332 C C . VAL A 1 168 ? -1.104 18.125 0.982 1 98.94 168 VAL A C 1
ATOM 1334 O O . VAL A 1 168 ? -1.179 19.281 0.558 1 98.94 168 VAL A O 1
ATOM 1337 N N . VAL A 1 169 ? -0.358 17.234 0.421 1 98.94 169 VAL A N 1
ATOM 1338 C CA . VAL A 1 169 ? 0.121 17.344 -0.953 1 98.94 169 VAL A CA 1
ATOM 1339 C C . VAL A 1 169 ? -0.467 16.203 -1.795 1 98.94 169 VAL A C 1
ATOM 1341 O O . VAL A 1 169 ? -0.597 15.078 -1.322 1 98.94 169 VAL A O 1
ATOM 1344 N N . THR A 1 170 ? -0.909 16.531 -2.984 1 98.31 170 THR A N 1
ATOM 1345 C CA . THR A 1 170 ? -1.431 15.594 -3.971 1 98.31 170 THR A CA 1
ATOM 1346 C C . THR A 1 170 ? -0.883 15.906 -5.359 1 98.31 170 THR A C 1
ATOM 1348 O O . THR A 1 170 ? -0.316 16.984 -5.582 1 98.31 170 THR A O 1
ATOM 1351 N N . ILE A 1 171 ? -1.005 14.898 -6.227 1 97.75 171 ILE A N 1
ATOM 1352 C CA . ILE A 1 171 ? -0.79 15.25 -7.625 1 97.75 171 ILE A CA 1
ATOM 1353 C C . ILE A 1 171 ? -1.753 16.359 -8.031 1 97.75 171 ILE A C 1
ATOM 1355 O O . ILE A 1 171 ? -2.887 16.422 -7.547 1 97.75 171 ILE A O 1
ATOM 1359 N N . THR A 1 172 ? -1.308 17.188 -8.922 1 97.75 172 THR A N 1
ATOM 1360 C CA . THR A 1 172 ? -2.08 18.359 -9.289 1 97.75 172 THR A CA 1
ATOM 1361 C C . THR A 1 172 ? -3.412 17.969 -9.914 1 97.75 172 THR A C 1
ATOM 1363 O O . THR A 1 172 ? -4.398 18.688 -9.805 1 97.75 172 THR A O 1
ATOM 1366 N N . GLY A 1 173 ? -3.549 16.812 -10.477 1 95.56 173 GLY A N 1
ATOM 1367 C CA . GLY A 1 173 ? -4.785 16.328 -11.062 1 95.56 173 GLY A CA 1
ATOM 1368 C C . GLY A 1 173 ? -5.906 16.172 -10.055 1 95.56 173 GLY A C 1
ATOM 1369 O O . GLY A 1 173 ? -7.082 16.125 -10.422 1 95.56 173 GLY A O 1
ATOM 1370 N N . LEU A 1 174 ? -5.586 16.156 -8.766 1 97 174 LEU A N 1
ATOM 1371 C CA . LEU A 1 174 ? -6.574 15.953 -7.711 1 97 174 LEU A CA 1
ATOM 1372 C C . LEU A 1 174 ? -6.918 17.266 -7.027 1 97 174 LEU A C 1
ATOM 1374 O O . LEU A 1 174 ? -7.707 17.297 -6.082 1 97 174 LEU A O 1
ATOM 1378 N N . ARG A 1 175 ? -6.348 18.344 -7.473 1 96.81 175 ARG A N 1
ATOM 1379 C CA . ARG A 1 175 ? -6.43 19.594 -6.738 1 96.81 175 ARG A CA 1
ATOM 1380 C C . ARG A 1 175 ? -7.879 20.047 -6.574 1 96.81 175 ARG A C 1
ATOM 1382 O O . ARG A 1 175 ? -8.258 20.578 -5.5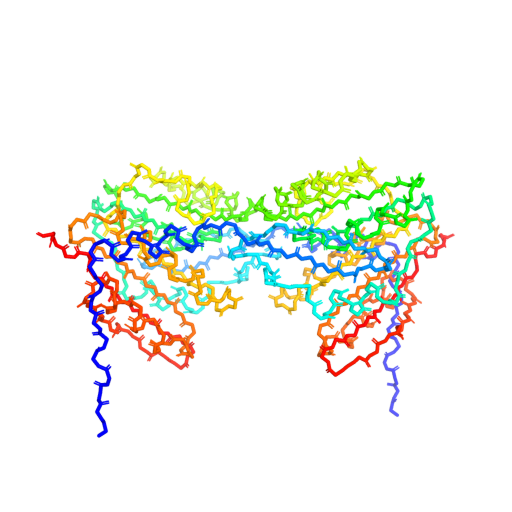27 1 96.81 175 ARG A O 1
ATOM 1389 N N . ARG A 1 176 ? -8.711 19.875 -7.59 1 96.62 176 ARG A N 1
ATOM 1390 C CA . ARG A 1 176 ? -10.094 20.328 -7.496 1 96.62 176 ARG A CA 1
ATOM 1391 C C . ARG A 1 176 ? -10.891 19.438 -6.535 1 96.62 176 ARG A C 1
ATOM 1393 O O . ARG A 1 176 ? -11.766 19.938 -5.816 1 96.62 176 ARG A O 1
ATOM 1400 N N . PHE A 1 177 ? -10.609 18.219 -6.594 1 97.5 177 PHE A N 1
ATOM 1401 C CA . PHE A 1 177 ? -11.258 17.297 -5.668 1 97.5 177 PHE A CA 1
ATOM 1402 C C . PHE A 1 177 ? -10.914 17.641 -4.227 1 97.5 177 PHE A C 1
ATOM 1404 O O . PHE A 1 177 ? -11.789 17.656 -3.359 1 97.5 177 PHE A O 1
ATOM 1411 N N . ILE A 1 178 ? -9.672 17.922 -3.924 1 98.06 178 ILE A N 1
ATOM 1412 C CA . ILE A 1 178 ? -9.219 18.25 -2.578 1 98.06 178 ILE A CA 1
ATOM 1413 C C . ILE A 1 178 ? -9.844 19.578 -2.133 1 98.06 178 ILE A C 1
ATOM 1415 O O . ILE A 1 178 ? -10.305 19.703 -0.995 1 98.06 178 ILE A O 1
ATOM 1419 N N . GLU A 1 179 ? -9.828 20.484 -3.053 1 98.44 179 GLU A N 1
ATOM 1420 C CA . GLU A 1 179 ? -10.477 21.766 -2.746 1 98.44 179 GLU A CA 1
ATOM 1421 C C . GLU A 1 179 ? -11.93 21.547 -2.32 1 98.44 179 GLU A C 1
ATOM 1423 O O . GLU A 1 179 ? -12.359 22.078 -1.291 1 98.44 179 GLU A O 1
ATOM 1428 N N . LYS A 1 180 ? -12.625 20.828 -3.129 1 98.19 180 LYS A N 1
ATOM 1429 C CA . LYS A 1 180 ? -14.016 20.531 -2.807 1 98.19 180 LYS A CA 1
ATOM 1430 C C . LYS A 1 180 ? -14.133 19.844 -1.447 1 98.19 180 LYS A C 1
ATOM 1432 O O . LYS A 1 180 ? -14.953 20.234 -0.618 1 98.19 180 LYS A O 1
ATOM 1437 N N . GLY A 1 181 ? -13.367 18.844 -1.189 1 98.38 181 GLY A N 1
ATOM 1438 C CA . GLY A 1 181 ? -13.398 18.141 0.076 1 98.38 181 GLY A CA 1
ATOM 1439 C C . GLY A 1 181 ? -13.094 19.016 1.27 1 98.38 181 GLY A C 1
ATOM 1440 O O . GLY A 1 181 ? -13.773 18.938 2.299 1 98.38 181 GLY A O 1
ATOM 1441 N N . PHE A 1 182 ? -12.094 19.859 1.127 1 98.69 182 PHE A N 1
ATOM 1442 C CA . PHE A 1 182 ? -11.727 20.781 2.197 1 98.69 182 PHE A CA 1
ATOM 1443 C C . PHE A 1 182 ? -12.883 21.734 2.506 1 98.69 182 PHE A C 1
ATOM 1445 O O . PHE A 1 182 ? -13.211 21.969 3.672 1 98.69 182 PHE A O 1
ATOM 1452 N N . LYS A 1 183 ? -13.469 22.281 1.482 1 98.31 183 LYS A N 1
ATOM 1453 C CA . LYS A 1 183 ? -14.57 23.219 1.682 1 98.31 183 LYS A CA 1
ATOM 1454 C C . LYS A 1 183 ? -15.781 22.516 2.299 1 98.31 183 LYS A C 1
ATOM 1456 O O . LYS A 1 183 ? -16.422 23.062 3.199 1 98.31 183 LYS A O 1
ATOM 1461 N N . GLU A 1 184 ? -16.062 21.312 1.857 1 98 184 GLU A N 1
ATOM 1462 C CA . GLU A 1 184 ? -17.203 20.578 2.367 1 98 184 GLU A CA 1
ATOM 1463 C C . GLU A 1 184 ? -16.984 20.141 3.812 1 98 184 GLU A C 1
ATOM 1465 O O . GLU A 1 184 ? -17.922 20.109 4.609 1 98 184 GLU A O 1
ATOM 1470 N N . VAL A 1 185 ? -15.789 19.828 4.188 1 98.31 185 VAL A N 1
ATOM 1471 C CA . VAL A 1 185 ? -15.539 19.203 5.48 1 98.31 185 VAL A CA 1
ATOM 1472 C C . VAL A 1 185 ? -15.062 20.25 6.484 1 98.31 185 VAL A C 1
ATOM 1474 O O . VAL A 1 185 ? -15.453 20.219 7.652 1 98.31 185 VAL A O 1
ATOM 1477 N N . PHE A 1 186 ? -14.297 21.219 6.027 1 98.12 186 PHE A N 1
ATOM 1478 C CA . PHE A 1 186 ? -13.672 22.172 6.938 1 98.12 186 PHE A CA 1
ATOM 1479 C C . PHE A 1 186 ? -14.289 23.547 6.785 1 98.12 186 PHE A C 1
ATOM 1481 O O . PHE A 1 186 ? -14.164 24.391 7.672 1 98.12 186 PHE A O 1
ATOM 1488 N N . GLY A 1 187 ? -14.859 23.797 5.621 1 97.44 187 GLY A N 1
ATOM 1489 C CA . GLY A 1 187 ? -15.453 25.094 5.352 1 97.44 187 GLY A CA 1
ATOM 1490 C C . GLY A 1 187 ? -14.445 26.109 4.855 1 97.44 187 GLY A C 1
ATOM 1491 O O . GLY A 1 187 ? -14.789 27.281 4.676 1 97.44 187 GLY A O 1
ATOM 1492 N N . ASN A 1 188 ? -13.188 25.734 4.668 1 97.88 188 ASN A N 1
ATOM 1493 C CA . ASN A 1 188 ? -12.133 26.609 4.172 1 97.88 188 ASN A CA 1
ATOM 1494 C C . ASN A 1 188 ? -11.094 25.844 3.369 1 97.88 188 ASN A C 1
ATOM 1496 O O . ASN A 1 188 ? -11.094 24.609 3.369 1 97.88 188 ASN A O 1
ATOM 1500 N N . TYR A 1 189 ? -10.336 26.562 2.635 1 98.31 189 TYR A N 1
ATOM 1501 C CA . TYR A 1 189 ? -9.312 26 1.755 1 98.31 189 TYR A CA 1
ATOM 1502 C C . TYR A 1 189 ? -8.266 27.062 1.402 1 98.31 189 TYR A C 1
ATOM 1504 O O . TYR A 1 189 ? -8.609 28.172 1.016 1 98.31 189 TYR A O 1
ATOM 1512 N N . ASP A 1 190 ? -7.031 26.656 1.577 1 98.62 190 ASP A N 1
ATOM 1513 C CA . ASP A 1 190 ? -5.922 27.484 1.13 1 98.62 190 ASP A CA 1
ATOM 1514 C C . ASP A 1 190 ? -4.961 26.703 0.243 1 98.62 190 ASP A C 1
ATOM 1516 O O . ASP A 1 190 ? -4.383 25.703 0.682 1 98.62 190 ASP A O 1
ATOM 1520 N N . LYS A 1 191 ? -4.824 27.109 -0.994 1 98.69 191 LYS A N 1
ATOM 1521 C CA . LYS A 1 191 ? -3.814 26.547 -1.878 1 98.69 191 LYS A CA 1
ATOM 1522 C C . LYS A 1 191 ? -2.443 27.156 -1.616 1 98.69 191 LYS A C 1
ATOM 1524 O O . LYS A 1 191 ? -2.109 28.203 -2.174 1 98.69 191 LYS A O 1
ATOM 1529 N N . LEU A 1 192 ? -1.64 26.5 -0.904 1 98.75 192 LEU A N 1
ATOM 1530 C CA . LEU A 1 192 ? -0.357 27.062 -0.49 1 98.75 192 LEU A CA 1
ATOM 1531 C C . LEU A 1 192 ? 0.615 27.125 -1.664 1 98.75 192 LEU A C 1
ATOM 1533 O O . LEU A 1 192 ? 1.404 28.062 -1.775 1 98.75 192 LEU A O 1
ATOM 1537 N N . LYS A 1 193 ? 0.618 26.094 -2.488 1 98.5 193 LYS A N 1
ATOM 1538 C CA . LYS A 1 193 ? 1.505 26.031 -3.646 1 98.5 193 LYS A CA 1
ATOM 1539 C C . LYS A 1 193 ? 0.959 25.078 -4.707 1 98.5 193 LYS A C 1
ATOM 1541 O O . LYS A 1 193 ? 0.559 23.969 -4.391 1 98.5 193 LYS A O 1
ATOM 1546 N N . GLN A 1 194 ? 0.894 25.531 -5.926 1 97.06 194 GLN A N 1
ATOM 1547 C CA . GLN A 1 194 ? 0.573 24.688 -7.074 1 97.06 194 GLN A CA 1
ATOM 1548 C C . GLN A 1 194 ? 1.764 24.578 -8.023 1 97.06 194 GLN A C 1
ATOM 1550 O O . GLN A 1 194 ? 2.176 25.562 -8.633 1 97.06 194 GLN A O 1
ATOM 1555 N N . GLY A 1 195 ? 2.324 23.406 -7.977 1 93.25 195 GLY A N 1
ATOM 1556 C CA . GLY A 1 195 ? 3.361 23.125 -8.961 1 93.25 195 GLY A CA 1
ATOM 1557 C C . GLY A 1 195 ? 2.854 22.359 -10.156 1 93.25 195 GLY A C 1
ATOM 1558 O O . GLY A 1 195 ? 1.648 22.141 -10.305 1 93.25 195 GLY A O 1
ATOM 1559 N N . LYS A 1 196 ? 3.828 22.031 -11.062 1 92.94 196 LYS A N 1
ATOM 1560 C CA . LYS A 1 196 ? 3.48 21.281 -12.273 1 92.94 196 LYS A CA 1
ATOM 1561 C C . LYS A 1 196 ? 2.859 19.938 -11.922 1 92.94 196 LYS A C 1
ATOM 1563 O O . LYS A 1 196 ? 1.816 19.562 -12.469 1 92.94 196 LYS A O 1
ATOM 1568 N N . ASP A 1 197 ? 3.416 19.266 -10.898 1 97.69 197 ASP A N 1
ATOM 1569 C CA . ASP A 1 197 ? 3.029 17.875 -10.664 1 97.69 197 ASP A CA 1
ATOM 1570 C C . ASP A 1 197 ? 2.275 17.734 -9.336 1 97.69 197 ASP A C 1
ATOM 1572 O O . ASP A 1 197 ? 1.483 16.812 -9.164 1 97.69 197 ASP A O 1
ATOM 1576 N N . TYR A 1 198 ? 2.521 18.734 -8.453 1 98.62 198 TYR A N 1
ATOM 1577 C CA . TYR A 1 198 ? 1.964 18.578 -7.113 1 98.62 198 TYR A CA 1
ATOM 1578 C C . TYR A 1 198 ? 1.316 19.875 -6.641 1 98.62 198 TYR A C 1
ATOM 1580 O O . TYR A 1 198 ? 1.697 20.969 -7.082 1 98.62 198 TYR A O 1
ATOM 1588 N N . THR A 1 199 ? 0.349 19.781 -5.77 1 98.81 199 THR A N 1
ATOM 1589 C CA . THR A 1 199 ? -0.314 20.906 -5.117 1 98.81 199 THR A CA 1
ATOM 1590 C C . THR A 1 199 ? -0.37 20.703 -3.607 1 98.81 199 THR A C 1
ATOM 1592 O O . THR A 1 199 ? -0.708 19.609 -3.137 1 98.81 199 THR A O 1
ATOM 1595 N N . VAL A 1 200 ? 0.031 21.656 -2.863 1 98.94 200 VAL A N 1
ATOM 1596 C CA . VAL A 1 200 ? -0.067 21.656 -1.406 1 98.94 200 VAL A CA 1
ATOM 1597 C C . VAL A 1 200 ? -1.278 22.469 -0.969 1 98.94 200 VAL A C 1
ATOM 1599 O O . VAL A 1 200 ? -1.468 23.609 -1.425 1 98.94 200 VAL A O 1
ATOM 1602 N N . ALA A 1 201 ? -2.059 21.906 -0.124 1 98.88 201 ALA A N 1
ATOM 1603 C CA . ALA A 1 201 ? -3.281 22.562 0.342 1 98.88 201 ALA A CA 1
ATOM 1604 C C . ALA A 1 201 ? -3.379 22.516 1.864 1 98.88 201 ALA A C 1
ATOM 1606 O O . ALA A 1 201 ? -2.807 21.625 2.504 1 98.88 201 ALA A O 1
ATOM 1607 N N . LEU A 1 202 ? -4.086 23.469 2.395 1 98.88 202 LEU A N 1
ATOM 1608 C CA . LEU A 1 202 ? -4.266 23.594 3.836 1 98.88 202 LEU A CA 1
ATOM 1609 C C . LEU A 1 202 ? -5.719 23.922 4.176 1 98.88 202 LEU A C 1
ATOM 1611 O O . LEU A 1 202 ? -6.359 24.719 3.494 1 98.88 202 LEU A O 1
ATOM 1615 N N . ALA A 1 203 ? -6.219 23.297 5.188 1 98.81 203 ALA A N 1
ATOM 1616 C CA . ALA A 1 203 ? -7.488 23.656 5.816 1 98.81 203 ALA A CA 1
ATOM 1617 C C . ALA A 1 203 ? -7.336 23.766 7.332 1 98.81 203 ALA A C 1
ATOM 1619 O O . ALA A 1 203 ? -6.477 23.109 7.926 1 98.81 203 ALA A O 1
ATOM 1620 N N . VAL A 1 204 ? -8.164 24.562 7.918 1 98.69 204 VAL A N 1
ATOM 1621 C CA . VAL A 1 204 ? -8.117 24.781 9.359 1 98.69 204 VAL A CA 1
ATOM 1622 C C . VAL A 1 204 ? -9.406 24.297 10.008 1 98.69 204 VAL A C 1
ATOM 1624 O O . VAL A 1 204 ? -10.5 24.516 9.477 1 98.69 204 VAL A O 1
ATOM 1627 N N . ARG A 1 205 ? -9.266 23.531 11.062 1 98.12 205 ARG A N 1
ATOM 1628 C CA . ARG A 1 205 ? -10.422 23.172 11.883 1 98.12 205 ARG A CA 1
ATOM 1629 C C . ARG A 1 205 ? -10.875 24.344 12.75 1 98.12 205 ARG A C 1
ATOM 1631 O O . ARG A 1 205 ? -10.398 24.516 13.867 1 98.12 205 ARG A O 1
ATOM 1638 N N . GLU A 1 206 ? -11.867 25 12.312 1 94.38 206 GLU A N 1
ATOM 1639 C CA . GLU A 1 206 ? -12.367 26.156 13.055 1 94.38 206 GLU A CA 1
ATOM 1640 C C . GLU A 1 206 ? -13.102 25.719 14.32 1 94.38 206 GLU A C 1
ATOM 1642 O O . GLU A 1 206 ? -13.664 24.625 14.375 1 94.38 206 GLU A O 1
ATOM 1647 N N . PRO A 1 207 ? -13.039 26.562 15.359 1 88.81 207 PRO A N 1
ATOM 1648 C CA . PRO A 1 207 ? -13.812 26.234 16.562 1 88.81 207 PRO A CA 1
ATOM 1649 C C . PRO A 1 207 ? -15.305 26.078 16.281 1 88.81 207 PRO A C 1
ATOM 1651 O O . PRO A 1 207 ? -15.836 26.75 15.391 1 88.81 207 PRO A O 1
ATOM 1654 N N . ASP A 1 208 ? -15.977 25.156 17 1 75.31 208 ASP A N 1
ATOM 1655 C CA . ASP A 1 208 ? -17.422 24.922 16.859 1 75.31 208 ASP A CA 1
ATOM 1656 C C . ASP A 1 208 ? -18.203 26.188 17.188 1 75.31 208 ASP A C 1
ATOM 1658 O O . ASP A 1 208 ? -17.797 26.969 18.047 1 75.31 208 ASP A O 1
ATOM 1662 N N . MET B 1 1 ? -20.719 31.469 -15.43 1 28.78 1 MET B N 1
ATOM 1663 C CA . MET B 1 1 ? -20.891 30.031 -15.25 1 28.78 1 MET B CA 1
ATOM 1664 C C . MET B 1 1 ? -20.969 29.672 -13.766 1 28.78 1 MET B C 1
ATOM 1666 O O . MET B 1 1 ? -20.172 30.156 -12.961 1 28.78 1 MET B O 1
ATOM 1670 N N . SER B 1 2 ? -22.078 29.375 -13.211 1 34.44 2 SER B N 1
ATOM 1671 C CA . SER B 1 2 ? -22.469 29.406 -11.797 1 34.44 2 SER B CA 1
ATOM 1672 C C . SER B 1 2 ? -21.5 28.594 -10.938 1 34.44 2 SER B C 1
ATOM 1674 O O . SER B 1 2 ? -21.219 27.438 -11.242 1 34.44 2 SER B O 1
ATOM 1676 N N . ASP B 1 3 ? -20.359 29.047 -10.336 1 42.41 3 ASP B N 1
ATOM 1677 C CA . ASP B 1 3 ? -19.391 28.578 -9.359 1 42.41 3 ASP B CA 1
ATOM 1678 C C . ASP B 1 3 ? -20.062 27.688 -8.312 1 42.41 3 ASP B C 1
ATOM 1680 O O . ASP B 1 3 ? -20.844 28.156 -7.484 1 42.41 3 ASP B O 1
ATOM 1684 N N . ALA B 1 4 ? -20.656 26.516 -8.688 1 43.97 4 ALA B N 1
ATOM 1685 C CA . ALA B 1 4 ? -21.406 25.531 -7.914 1 43.97 4 ALA B CA 1
ATOM 1686 C C . ALA B 1 4 ? -20.906 25.484 -6.469 1 43.97 4 ALA B C 1
ATOM 1688 O O . ALA B 1 4 ? -19.766 25.109 -6.203 1 43.97 4 ALA B O 1
ATOM 1689 N N . ARG B 1 5 ? -21.297 26.281 -5.426 1 54.81 5 ARG B N 1
ATOM 1690 C CA . ARG B 1 5 ? -21.031 26.688 -4.047 1 54.81 5 ARG B CA 1
ATOM 1691 C C . ARG B 1 5 ? -20.969 25.469 -3.131 1 54.81 5 ARG B C 1
ATOM 1693 O O . ARG B 1 5 ? -21.984 24.812 -2.893 1 54.81 5 ARG B O 1
ATOM 1700 N N . TRP B 1 6 ? -19.844 24.672 -3.191 1 70.94 6 TRP B N 1
ATOM 1701 C CA . TRP B 1 6 ? -19.703 23.625 -2.184 1 70.94 6 TRP B CA 1
ATOM 1702 C C . TRP B 1 6 ? -20.172 24.109 -0.819 1 70.94 6 TRP B C 1
ATOM 1704 O O . TRP B 1 6 ? -19.922 25.25 -0.438 1 70.94 6 TRP B O 1
ATOM 1714 N N . SER B 1 7 ? -21.141 23.406 -0.285 1 86 7 SER B N 1
ATOM 1715 C CA . SER B 1 7 ? -21.656 23.797 1.022 1 86 7 SER B CA 1
ATOM 1716 C C . SER B 1 7 ? -21.016 22.984 2.139 1 86 7 SER B C 1
ATOM 1718 O O . SER B 1 7 ? -20.828 21.766 1.993 1 86 7 SER B O 1
ATOM 1720 N N . LEU B 1 8 ? -20.594 23.703 3.088 1 93.06 8 LEU B N 1
ATOM 1721 C CA . LEU B 1 8 ? -20.062 23.094 4.301 1 93.06 8 LEU B CA 1
ATOM 1722 C C . LEU B 1 8 ? -21.047 22.109 4.895 1 93.06 8 LEU B C 1
ATOM 1724 O O . LEU B 1 8 ? -22.234 22.438 5.078 1 93.06 8 LEU B O 1
ATOM 1728 N N . ARG B 1 9 ? -20.625 20.906 5.137 1 93.56 9 ARG B N 1
ATOM 1729 C CA . ARG B 1 9 ? -21.453 19.906 5.777 1 93.56 9 ARG B CA 1
ATOM 1730 C C . ARG B 1 9 ? -21.656 20.203 7.258 1 93.56 9 ARG B C 1
ATOM 1732 O O . ARG B 1 9 ? -20.734 20.656 7.934 1 93.56 9 ARG B O 1
ATOM 1739 N N . THR B 1 10 ? -22.844 19.859 7.746 1 94.06 10 THR B N 1
ATOM 1740 C CA . THR B 1 10 ? -23.078 19.953 9.18 1 94.06 10 THR B CA 1
ATOM 1741 C C . THR B 1 10 ? -22.344 18.844 9.93 1 94.06 10 THR B C 1
ATOM 1743 O O . THR B 1 10 ? -21.875 17.875 9.32 1 94.06 10 THR B O 1
ATOM 1746 N N . ARG B 1 11 ? -22.266 19.016 11.219 1 91.56 11 ARG B N 1
ATOM 1747 C CA . ARG B 1 11 ? -21.625 17.984 12.031 1 91.56 11 ARG B CA 1
ATOM 1748 C C . ARG B 1 11 ? -22.328 16.641 11.875 1 91.56 11 ARG B C 1
ATOM 1750 O O . ARG B 1 11 ? -21.688 15.594 11.773 1 91.56 11 ARG B O 1
ATOM 1757 N N . ALA B 1 12 ? -23.641 16.703 11.867 1 95.56 12 ALA B N 1
ATOM 1758 C CA . ALA B 1 12 ? -24.438 15.492 11.727 1 95.56 12 ALA B CA 1
ATOM 1759 C C . ALA B 1 12 ? -24.172 14.828 10.375 1 95.56 12 ALA B C 1
ATOM 1761 O O . ALA B 1 12 ? -24.078 13.602 10.289 1 95.56 12 ALA B O 1
ATOM 1762 N N . GLU B 1 13 ? -24.109 15.625 9.328 1 96.62 13 GLU B N 1
ATOM 1763 C CA . GLU B 1 13 ? -23.828 15.117 7.988 1 96.62 13 GLU B CA 1
ATOM 1764 C C . GLU B 1 13 ? -22.438 14.492 7.906 1 96.62 13 GLU B C 1
ATOM 1766 O O . GLU B 1 13 ? -22.266 13.445 7.285 1 96.62 13 GLU B O 1
ATOM 1771 N N . ARG B 1 14 ? -21.484 15.148 8.523 1 96.75 14 ARG B N 1
ATOM 1772 C CA . ARG B 1 14 ? -20.125 14.625 8.547 1 96.75 14 ARG B CA 1
ATOM 1773 C C . ARG B 1 14 ? -20.047 13.281 9.266 1 96.75 14 ARG B C 1
ATOM 1775 O O . ARG B 1 14 ? -19.406 12.344 8.789 1 96.75 14 ARG B O 1
ATOM 1782 N N . GLN B 1 15 ? -20.734 13.188 10.344 1 96.19 15 GLN B N 1
ATOM 1783 C CA . GLN B 1 15 ? -20.734 11.953 11.125 1 96.19 15 GLN B CA 1
ATOM 1784 C C . GLN B 1 15 ? -21.406 10.82 10.367 1 96.19 15 GLN B C 1
ATOM 1786 O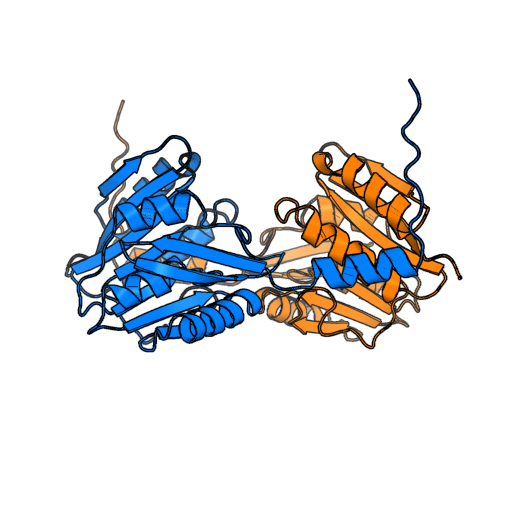 O . GLN B 1 15 ? -20.938 9.68 10.391 1 96.19 15 GLN B O 1
ATOM 1791 N N . ARG B 1 16 ? -22.5 11.102 9.734 1 97.56 16 ARG B N 1
ATOM 1792 C CA . ARG B 1 16 ? -23.203 10.102 8.938 1 97.56 16 ARG B CA 1
ATOM 1793 C C . ARG B 1 16 ? -22.328 9.602 7.793 1 97.56 16 ARG B C 1
ATOM 1795 O O . ARG B 1 16 ? -22.234 8.391 7.555 1 97.56 16 ARG B O 1
ATOM 1802 N N . LEU B 1 17 ? -21.734 10.531 7.098 1 97.62 17 LEU B N 1
ATOM 1803 C CA . LEU B 1 17 ? -20.875 10.172 5.977 1 97.62 17 LEU B CA 1
ATOM 1804 C C . LEU B 1 17 ? -19.688 9.352 6.453 1 97.62 17 LEU B C 1
ATOM 1806 O O . LEU B 1 17 ? -19.297 8.375 5.805 1 97.62 17 LEU B O 1
ATOM 1810 N N . ARG B 1 18 ? -19.109 9.773 7.531 1 96.75 18 ARG B N 1
ATOM 1811 C CA . ARG B 1 18 ? -17.984 9.047 8.117 1 96.75 18 ARG B CA 1
ATOM 1812 C C . ARG B 1 18 ? -18.375 7.605 8.43 1 96.75 18 ARG B C 1
ATOM 1814 O O . ARG B 1 18 ? -17.625 6.676 8.094 1 96.75 18 ARG B O 1
ATOM 1821 N N . LYS B 1 19 ? -19.469 7.406 9.055 1 97 19 LYS B N 1
ATOM 1822 C CA . LYS B 1 19 ? -19.953 6.07 9.391 1 97 19 LYS B CA 1
ATOM 1823 C C . LYS B 1 19 ? -20.188 5.242 8.125 1 97 19 LYS B C 1
ATOM 1825 O O . LYS B 1 19 ? -19.844 4.062 8.078 1 97 19 LYS B O 1
ATOM 1830 N N . GLU B 1 20 ? -20.797 5.867 7.16 1 98 20 GLU B N 1
ATOM 1831 C CA . GLU B 1 20 ? -21.062 5.199 5.887 1 98 20 GLU B CA 1
ATOM 1832 C C . GLU B 1 20 ? -19.766 4.758 5.219 1 98 20 GLU B C 1
ATOM 1834 O O . GLU B 1 20 ? -19.641 3.615 4.773 1 98 20 GLU B O 1
ATOM 1839 N N . LEU B 1 21 ? -18.812 5.637 5.172 1 97.75 21 LEU B N 1
ATOM 1840 C CA . LEU B 1 21 ? -17.547 5.387 4.469 1 97.75 21 LEU B CA 1
ATOM 1841 C C . LEU B 1 21 ? -16.719 4.348 5.203 1 97.75 21 LEU B C 1
ATOM 1843 O O . LEU B 1 21 ? -15.898 3.65 4.586 1 97.75 21 LEU B O 1
ATOM 1847 N N . LYS B 1 22 ? -16.922 4.18 6.516 1 96.94 22 LYS B N 1
ATOM 1848 C CA . LYS B 1 22 ? -16.141 3.246 7.309 1 96.94 22 LYS B CA 1
ATOM 1849 C C . LYS B 1 22 ? -16.812 1.882 7.395 1 96.94 22 LYS B C 1
ATOM 1851 O O . LYS B 1 22 ? -16.25 0.93 7.93 1 96.94 22 LYS B O 1
ATOM 1856 N N . SER B 1 23 ? -18 1.8 6.836 1 98.12 23 SER B N 1
ATOM 1857 C CA . SER B 1 23 ? -18.703 0.521 6.789 1 98.12 23 SER B CA 1
ATOM 1858 C C . SER B 1 23 ? -18.078 -0.411 5.754 1 98.12 23 SER B C 1
ATOM 1860 O O . SER B 1 23 ? -17.609 0.04 4.707 1 98.12 23 SER B O 1
ATOM 1862 N N . ASP B 1 24 ? -18.156 -1.719 6.051 1 98.62 24 ASP B N 1
ATOM 1863 C CA . ASP B 1 24 ? -17.641 -2.723 5.125 1 98.62 24 ASP B CA 1
ATOM 1864 C C . ASP B 1 24 ? -18.453 -2.736 3.83 1 98.62 24 ASP B C 1
ATOM 1866 O O . ASP B 1 24 ? -19.641 -2.426 3.832 1 98.62 24 ASP B O 1
ATOM 1870 N N . LEU B 1 25 ? -17.766 -3.086 2.799 1 98.69 25 LEU B N 1
ATOM 1871 C CA . LEU B 1 25 ? -18.391 -3.391 1.517 1 98.69 25 LEU B CA 1
ATOM 1872 C C . LEU B 1 25 ? -18.594 -4.895 1.357 1 98.69 25 LEU B C 1
ATOM 1874 O O . LEU B 1 25 ? -17.812 -5.691 1.887 1 98.69 25 LEU B O 1
ATOM 1878 N N . HIS B 1 26 ? -19.656 -5.258 0.672 1 98.81 26 HIS B N 1
ATOM 1879 C CA . HIS B 1 26 ? -19.953 -6.66 0.425 1 98.81 26 HIS B CA 1
ATOM 1880 C C . HIS B 1 26 ? -20.328 -6.895 -1.035 1 98.81 26 HIS B C 1
ATOM 1882 O O . HIS B 1 26 ? -21.062 -6.098 -1.632 1 98.81 26 HIS B O 1
ATOM 1888 N N . PHE B 1 27 ? -19.781 -7.961 -1.615 1 98.88 27 PHE B N 1
ATOM 1889 C CA . PHE B 1 27 ? -20.219 -8.398 -2.936 1 98.88 27 PHE B CA 1
ATOM 1890 C C . PHE B 1 27 ? -19.906 -9.875 -3.15 1 98.88 27 PHE B C 1
ATOM 1892 O O . PHE B 1 27 ? -19.203 -10.484 -2.344 1 98.88 27 PHE B O 1
ATOM 1899 N N . ALA B 1 28 ? -20.453 -10.391 -4.16 1 98.88 28 ALA B N 1
ATOM 1900 C CA . ALA B 1 28 ? -20.156 -11.758 -4.582 1 98.88 28 ALA B CA 1
ATOM 1901 C C . ALA B 1 28 ? -19.734 -11.805 -6.047 1 98.88 28 ALA B C 1
ATOM 1903 O O . ALA B 1 28 ? -20.031 -10.883 -6.812 1 98.88 28 ALA B O 1
ATOM 1904 N N . ASP B 1 29 ? -19.016 -12.773 -6.379 1 98.75 29 ASP B N 1
ATOM 1905 C CA . ASP B 1 29 ? -18.594 -13 -7.754 1 98.75 29 ASP B CA 1
ATOM 1906 C C . ASP B 1 29 ? -18.281 -14.477 -8 1 98.75 29 ASP B C 1
ATOM 1908 O O . ASP B 1 29 ? -18.203 -15.266 -7.055 1 98.75 29 ASP B O 1
ATOM 1912 N N . VAL B 1 30 ? -18.234 -14.852 -9.258 1 98.62 30 VAL B N 1
ATOM 1913 C CA . VAL B 1 30 ? -17.859 -16.219 -9.641 1 98.62 30 VAL B CA 1
ATOM 1914 C C . VAL B 1 30 ? -16.406 -16.25 -10.102 1 98.62 30 VAL B C 1
ATOM 1916 O O . VAL B 1 30 ? -16.047 -15.562 -11.062 1 98.62 30 VAL B O 1
ATOM 1919 N N . LEU B 1 31 ? -15.562 -16.953 -9.391 1 98 31 LEU B N 1
ATOM 1920 C CA . LEU B 1 31 ? -14.156 -17.156 -9.703 1 98 31 LEU B CA 1
ATOM 1921 C C . LEU B 1 31 ? -13.844 -18.641 -9.867 1 98 31 LEU B C 1
ATOM 1923 O O . LEU B 1 31 ? -14.211 -19.453 -9.008 1 98 31 LEU B O 1
ATOM 1927 N N . VAL B 1 32 ? -13.18 -18.984 -10.914 1 95.62 32 VAL B N 1
ATOM 1928 C CA . VAL B 1 32 ? -12.82 -20.375 -11.211 1 95.62 32 VAL B CA 1
ATOM 1929 C C . VAL B 1 32 ? -14.055 -21.266 -11.102 1 95.62 32 VAL B C 1
ATOM 1931 O O . VAL B 1 32 ? -13.984 -22.359 -10.539 1 95.62 32 VAL B O 1
ATOM 1934 N N . GLY B 1 33 ? -15.195 -20.781 -11.484 1 95.5 33 GLY B N 1
ATOM 1935 C CA . GLY B 1 33 ? -16.438 -21.531 -11.562 1 95.5 33 GLY B CA 1
ATOM 1936 C C . GLY B 1 33 ? -17.172 -21.609 -10.234 1 95.5 33 GLY B C 1
ATOM 1937 O O . GLY B 1 33 ? -18.172 -22.312 -10.109 1 95.5 33 GLY B O 1
ATOM 1938 N N . GLU B 1 34 ? -16.703 -20.953 -9.227 1 95 34 GLU B N 1
ATOM 1939 C CA . GLU B 1 34 ? -17.312 -21 -7.902 1 95 34 GLU B CA 1
ATOM 1940 C C . GLU B 1 34 ? -17.734 -19.609 -7.434 1 95 34 GLU B C 1
ATOM 1942 O O . GLU B 1 34 ? -16.984 -18.641 -7.594 1 95 34 GLU B O 1
ATOM 1947 N N . ARG B 1 35 ? -18.922 -19.594 -6.898 1 98.31 35 ARG B N 1
ATOM 1948 C CA . ARG B 1 35 ? -19.375 -18.344 -6.309 1 98.31 35 ARG B CA 1
ATOM 1949 C C . ARG B 1 35 ? -18.688 -18.078 -4.98 1 98.31 35 ARG B C 1
ATOM 1951 O O . ARG B 1 35 ? -18.688 -18.922 -4.086 1 98.31 35 ARG B O 1
ATOM 1958 N N . LEU B 1 36 ? -18.078 -16.969 -4.801 1 98.81 36 LEU B N 1
ATOM 1959 C CA . LEU B 1 36 ? -17.438 -16.531 -3.566 1 98.81 36 LEU B CA 1
ATOM 1960 C C . LEU B 1 36 ? -18.031 -15.203 -3.084 1 98.81 36 LEU B C 1
ATOM 1962 O O . LEU B 1 36 ? -18.391 -14.344 -3.895 1 98.81 36 LEU B O 1
ATOM 1966 N N . GLU B 1 37 ? -18.141 -15.094 -1.815 1 98.88 37 GLU B N 1
ATOM 1967 C CA . GLU B 1 37 ? -18.562 -13.852 -1.166 1 98.88 37 GLU B CA 1
ATOM 1968 C C . GLU B 1 37 ? -17.359 -13.094 -0.604 1 98.88 37 GLU B C 1
ATOM 1970 O O . GLU B 1 37 ? -16.438 -13.703 -0.058 1 98.88 37 GLU B O 1
ATOM 1975 N N . PHE B 1 38 ? -17.438 -11.781 -0.764 1 98.94 38 PHE B N 1
ATOM 1976 C CA . PHE B 1 38 ? -16.312 -10.984 -0.296 1 98.94 38 PHE B CA 1
ATOM 1977 C C . PHE B 1 38 ? -16.781 -9.828 0.581 1 98.94 38 PHE B C 1
ATOM 1979 O O . PHE B 1 38 ? -17.812 -9.203 0.288 1 98.94 38 PHE B O 1
ATOM 1986 N N . VAL B 1 39 ? -16.094 -9.625 1.647 1 98.94 39 VAL B N 1
ATOM 1987 C CA . VAL B 1 39 ? -16.141 -8.391 2.426 1 98.94 39 VAL B CA 1
ATOM 1988 C C . VAL B 1 39 ? -14.859 -7.602 2.229 1 98.94 39 VAL B C 1
ATOM 1990 O O . VAL B 1 39 ? -13.766 -8.18 2.203 1 98.94 39 VAL B O 1
ATOM 1993 N N . THR B 1 40 ? -14.977 -6.324 1.966 1 98.75 40 THR B N 1
ATOM 1994 C CA . THR B 1 40 ? -13.844 -5.434 1.722 1 98.75 40 THR B CA 1
ATOM 1995 C C . THR B 1 40 ? -14.07 -4.082 2.395 1 98.75 40 THR B C 1
ATOM 1997 O O . THR B 1 40 ? -15.008 -3.922 3.184 1 98.75 40 THR B O 1
ATOM 2000 N N . THR B 1 41 ? -13.148 -3.156 2.193 1 98.19 41 THR B N 1
ATOM 2001 C CA . THR B 1 41 ? -13.266 -1.787 2.68 1 98.19 41 THR B CA 1
ATOM 2002 C C . THR B 1 41 ? -12.484 -0.827 1.785 1 98.19 41 THR B C 1
ATOM 2004 O O . THR B 1 41 ? -11.641 -1.253 0.998 1 98.19 41 THR B O 1
ATOM 2007 N N . TRP B 1 42 ? -12.852 0.451 1.912 1 97.5 42 TRP B N 1
ATOM 2008 C CA . TRP B 1 42 ? -12.094 1.464 1.181 1 97.5 42 TRP B CA 1
ATOM 2009 C C . TRP B 1 42 ? -10.625 1.455 1.594 1 97.5 42 TRP B C 1
ATOM 2011 O O . TRP B 1 42 ? -10.312 1.321 2.777 1 97.5 42 TRP B O 1
ATOM 2021 N N . GLY B 1 43 ? -9.734 1.598 0.646 1 96.06 43 GLY B N 1
ATOM 2022 C CA . GLY B 1 43 ? -8.305 1.56 0.908 1 96.06 43 GLY B CA 1
ATOM 2023 C C . GLY B 1 43 ? -7.652 0.273 0.443 1 96.06 43 GLY B C 1
ATOM 2024 O O . GLY B 1 43 ? -6.426 0.199 0.339 1 96.06 43 GLY B O 1
ATOM 2025 N N . LEU B 1 44 ? -8.484 -0.718 0.231 1 97.44 44 LEU B N 1
ATOM 2026 C CA . LEU B 1 44 ? -7.977 -1.933 -0.398 1 97.44 44 LEU B CA 1
ATOM 2027 C C . LEU B 1 44 ? -8.039 -1.826 -1.918 1 97.44 44 LEU B C 1
ATOM 2029 O O . LEU B 1 44 ? -8.844 -1.063 -2.457 1 97.44 44 LEU B O 1
ATOM 2033 N N . PHE B 1 45 ? -7.164 -2.533 -2.537 1 96.5 45 PHE B N 1
ATOM 2034 C CA . PHE B 1 45 ? -7.141 -2.543 -3.996 1 96.5 45 PHE B CA 1
ATOM 2035 C C . PHE B 1 45 ? -8.43 -3.141 -4.555 1 96.5 45 PHE B C 1
ATOM 2037 O O . PHE B 1 45 ? -8.805 -4.254 -4.191 1 96.5 45 PHE B O 1
ATOM 2044 N N . SER B 1 46 ? -9.125 -2.4 -5.402 1 97.62 46 SER B N 1
ATOM 2045 C CA . SER B 1 46 ? -10.344 -2.818 -6.094 1 97.62 46 SER B CA 1
ATOM 2046 C C . SER B 1 46 ? -11.391 -3.334 -5.113 1 97.62 46 SER B C 1
ATOM 2048 O O . SER B 1 46 ? -11.805 -4.488 -5.195 1 97.62 46 SER B O 1
ATOM 2050 N N . PRO B 1 47 ? -11.844 -2.486 -4.23 1 98.12 47 PRO B N 1
ATOM 2051 C CA . PRO B 1 47 ? -12.703 -2.957 -3.146 1 98.12 47 PRO B CA 1
ATOM 2052 C C . PRO B 1 47 ? -14.141 -3.213 -3.604 1 98.12 47 PRO B C 1
ATOM 2054 O O . PRO B 1 47 ? -14.906 -3.873 -2.896 1 98.12 47 PRO B O 1
ATOM 2057 N N . ARG B 1 48 ? -14.562 -2.791 -4.785 1 97.69 48 ARG B N 1
ATOM 2058 C CA . ARG B 1 48 ? -15.969 -2.848 -5.188 1 97.69 48 ARG B CA 1
ATOM 2059 C C . ARG B 1 48 ? -16.266 -4.145 -5.934 1 97.69 48 ARG B C 1
ATOM 2061 O O . ARG B 1 48 ? -17.422 -4.555 -6.031 1 97.69 48 ARG B O 1
ATOM 2068 N N . ARG B 1 49 ? -15.211 -4.668 -6.562 1 98.56 49 ARG B N 1
ATOM 2069 C CA . ARG B 1 49 ? -15.359 -5.836 -7.426 1 98.56 49 ARG B CA 1
ATOM 2070 C C . ARG B 1 49 ? -14.008 -6.508 -7.664 1 98.56 49 ARG B C 1
ATOM 2072 O O . ARG B 1 49 ? -12.961 -5.941 -7.352 1 98.56 49 ARG B O 1
ATOM 2079 N N . ILE B 1 50 ? -14.086 -7.68 -8.234 1 98.88 50 ILE B N 1
ATOM 2080 C CA . ILE B 1 50 ? -12.844 -8.344 -8.625 1 98.88 50 ILE B CA 1
ATOM 2081 C C . ILE B 1 50 ? -12.156 -7.531 -9.719 1 98.88 50 ILE B C 1
ATOM 2083 O O . ILE B 1 50 ? -12.781 -7.164 -10.719 1 98.88 50 ILE B O 1
ATOM 2087 N N . ASP B 1 51 ? -10.93 -7.219 -9.531 1 98.31 51 ASP B N 1
ATOM 2088 C CA . ASP B 1 51 ? -10.117 -6.492 -10.5 1 98.31 51 ASP B CA 1
ATOM 2089 C C . ASP B 1 51 ? -10.023 -7.254 -11.82 1 98.31 51 ASP B C 1
ATOM 2091 O O . ASP B 1 51 ? -9.883 -8.477 -11.828 1 98.31 51 ASP B O 1
ATOM 2095 N N . ASP B 1 52 ? -9.945 -6.562 -12.914 1 98.25 52 ASP B N 1
ATOM 2096 C CA . ASP B 1 52 ? -9.945 -7.18 -14.234 1 98.25 52 ASP B CA 1
ATOM 2097 C C . ASP B 1 52 ? -8.68 -8.008 -14.461 1 98.25 52 ASP B C 1
ATOM 2099 O O . ASP B 1 52 ? -8.727 -9.039 -15.133 1 98.25 52 ASP B O 1
ATOM 2103 N N . GLY B 1 53 ? -7.535 -7.551 -13.992 1 98.62 53 GLY B N 1
ATOM 2104 C CA . GLY B 1 53 ? -6.32 -8.344 -14.094 1 98.62 53 GLY B CA 1
ATOM 2105 C C . GLY B 1 53 ? -6.391 -9.641 -13.312 1 98.62 53 GLY B C 1
ATOM 2106 O O . GLY B 1 53 ? -5.996 -10.695 -13.805 1 98.62 53 GLY B O 1
ATOM 2107 N N . THR B 1 54 ? -6.906 -9.523 -12.102 1 98.75 54 THR B N 1
ATOM 2108 C CA . THR B 1 54 ? -7.105 -10.703 -11.266 1 98.75 54 THR B CA 1
ATOM 2109 C C . THR B 1 54 ? -8.023 -11.703 -11.961 1 98.75 54 THR B C 1
ATOM 2111 O O . THR B 1 54 ? -7.73 -12.898 -12.008 1 98.75 54 THR B O 1
ATOM 2114 N N . ARG B 1 55 ? -9.109 -11.195 -12.508 1 98.44 55 ARG B N 1
ATOM 2115 C CA . ARG B 1 55 ? -10.031 -12.062 -13.227 1 98.44 55 ARG B CA 1
ATOM 2116 C C . ARG B 1 55 ? -9.336 -12.75 -14.398 1 98.44 55 ARG B C 1
ATOM 2118 O O . ARG B 1 55 ? -9.508 -13.953 -14.609 1 98.44 55 ARG B O 1
ATOM 2125 N N . LEU B 1 56 ? -8.625 -11.961 -15.148 1 98.62 56 LEU B N 1
ATOM 2126 C CA . LEU B 1 56 ? -7.918 -12.516 -16.297 1 98.62 56 LEU B CA 1
ATOM 2127 C C . LEU B 1 56 ? -6.961 -13.625 -15.875 1 98.62 56 LEU B C 1
ATOM 2129 O O . LEU B 1 56 ? -6.887 -14.664 -16.531 1 98.62 56 LEU B O 1
ATOM 2133 N N . LEU B 1 57 ? -6.207 -13.391 -14.805 1 98.81 57 LEU B N 1
ATOM 2134 C CA . LEU B 1 57 ? -5.289 -14.398 -14.289 1 98.81 57 LEU B CA 1
ATOM 2135 C C . LEU B 1 57 ? -6.031 -15.68 -13.938 1 98.81 57 LEU B C 1
ATOM 2137 O O . LEU B 1 57 ? -5.633 -16.766 -14.352 1 98.81 57 LEU B O 1
ATOM 2141 N N . LEU B 1 58 ? -7.125 -15.539 -13.242 1 98.69 58 LEU B N 1
ATOM 2142 C CA . LEU B 1 58 ? -7.871 -16.688 -12.727 1 98.69 58 LEU B CA 1
ATOM 2143 C C . LEU B 1 58 ? -8.555 -17.438 -13.867 1 98.69 58 LEU B C 1
ATOM 2145 O O . LEU B 1 58 ? -8.883 -18.625 -13.727 1 98.69 58 LEU B O 1
ATOM 2149 N N . ASP B 1 59 ? -8.789 -16.75 -14.945 1 98 59 ASP B N 1
ATOM 2150 C CA . ASP B 1 59 ? -9.375 -17.391 -16.125 1 98 59 ASP B CA 1
ATOM 2151 C C . ASP B 1 59 ? -8.359 -18.266 -16.844 1 98 59 ASP B C 1
ATOM 2153 O O . ASP B 1 59 ? -8.719 -19.109 -17.672 1 98 59 ASP B O 1
ATOM 2157 N N . HIS B 1 60 ? -7.047 -18.125 -16.531 1 98.31 60 HIS B N 1
ATOM 2158 C CA . HIS B 1 60 ? -6.039 -18.766 -17.375 1 98.31 60 HIS B CA 1
ATOM 2159 C C . HIS B 1 60 ? -5.109 -19.641 -16.531 1 98.31 60 HIS B C 1
ATOM 2161 O O . HIS B 1 60 ? -4.254 -20.344 -17.078 1 98.31 60 HIS B O 1
ATOM 2167 N N . VAL B 1 61 ? -5.211 -19.562 -15.266 1 98.12 61 VAL B N 1
ATOM 2168 C CA . VAL B 1 61 ? -4.34 -20.328 -14.375 1 98.12 61 VAL B CA 1
ATOM 2169 C C . VAL B 1 61 ? -5.18 -21.125 -13.383 1 98.12 61 VAL B C 1
ATOM 2171 O O . VAL B 1 61 ? -6.086 -20.594 -12.742 1 98.12 61 VAL B O 1
ATOM 2174 N N . GLU B 1 62 ? -4.902 -22.328 -13.25 1 95.38 62 GLU B N 1
ATOM 2175 C CA . GLU B 1 62 ? -5.559 -23.203 -12.281 1 95.38 62 GLU B CA 1
ATOM 2176 C C . GLU B 1 62 ? -4.543 -24.078 -11.547 1 95.38 62 GLU B C 1
ATOM 2178 O O . GLU B 1 62 ? -3.633 -24.641 -12.164 1 95.38 62 GLU B O 1
ATOM 2183 N N . PRO B 1 63 ? -4.668 -24.141 -10.266 1 98.5 63 PRO B N 1
ATOM 2184 C CA . PRO B 1 63 ? -3.789 -25.062 -9.531 1 98.5 63 PRO B CA 1
ATOM 2185 C C . PRO B 1 63 ? -4.199 -26.516 -9.68 1 98.5 63 PRO B C 1
ATOM 2187 O O . PRO B 1 63 ? -5.344 -26.812 -10.031 1 98.5 63 PRO B O 1
ATOM 2190 N N . ASN B 1 64 ? -3.205 -27.406 -9.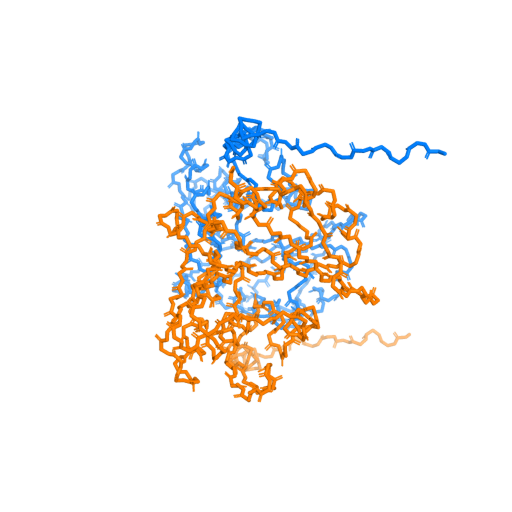477 1 98.25 64 ASN B N 1
ATOM 2191 C CA . ASN B 1 64 ? -3.555 -28.812 -9.266 1 98.25 64 ASN B CA 1
ATOM 2192 C C . ASN B 1 64 ? -4.191 -29.031 -7.891 1 98.25 64 ASN B C 1
ATOM 2194 O O . ASN B 1 64 ? -3.967 -28.234 -6.969 1 98.25 64 ASN B O 1
ATOM 2198 N N . PRO B 1 65 ? -4.914 -30.062 -7.719 1 98.44 65 PRO B N 1
ATOM 2199 C CA . PRO B 1 65 ? -5.656 -30.297 -6.477 1 98.44 65 PRO B CA 1
ATOM 2200 C C . PRO B 1 65 ? -4.75 -30.359 -5.25 1 98.44 65 PRO B C 1
ATOM 2202 O O . PRO B 1 65 ? -5.168 -30 -4.148 1 98.44 65 PRO B O 1
ATOM 2205 N N . ALA B 1 66 ? -3.5 -30.766 -5.426 1 98.75 66 ALA B N 1
ATOM 2206 C CA . ALA B 1 66 ? -2.629 -30.984 -4.273 1 98.75 66 ALA B CA 1
ATOM 2207 C C . ALA B 1 66 ? -1.593 -29.875 -4.148 1 98.75 66 ALA B C 1
ATOM 2209 O O . ALA B 1 66 ? -0.714 -29.922 -3.285 1 98.75 66 ALA B O 1
ATOM 2210 N N . ASP B 1 67 ? -1.684 -28.812 -4.98 1 98.88 67 ASP B N 1
ATOM 2211 C CA . ASP B 1 67 ? -0.674 -27.766 -5.035 1 98.88 67 ASP B CA 1
ATOM 2212 C C . ASP B 1 67 ? -0.601 -27.016 -3.711 1 98.88 67 ASP B C 1
ATOM 2214 O O . ASP B 1 67 ? -1.631 -26.719 -3.096 1 98.88 67 ASP B O 1
ATOM 2218 N N . ARG B 1 68 ? 0.598 -26.766 -3.27 1 98.94 68 ARG B N 1
ATOM 2219 C CA . ARG B 1 68 ? 0.856 -25.688 -2.322 1 98.94 68 ARG B CA 1
ATOM 2220 C C . ARG B 1 68 ? 1.015 -24.359 -3.045 1 98.94 68 ARG B C 1
ATOM 2222 O O . ARG B 1 68 ? 1.966 -24.172 -3.807 1 98.94 68 ARG B O 1
ATOM 2229 N N . CYS B 1 69 ? 0.095 -23.422 -2.82 1 98.94 69 CYS B N 1
ATOM 2230 C CA . CYS B 1 69 ? 0.036 -22.172 -3.574 1 98.94 69 CYS B CA 1
ATOM 2231 C C . CYS B 1 69 ? 0.415 -20.984 -2.697 1 98.94 69 CYS B C 1
ATOM 2233 O O . CYS B 1 69 ? 0.224 -21.031 -1.48 1 98.94 69 CYS B O 1
ATOM 2235 N N . LEU B 1 70 ? 0.998 -20.016 -3.295 1 98.94 70 LEU B N 1
ATOM 2236 C CA . LEU B 1 70 ? 1.215 -18.719 -2.672 1 98.94 70 LEU B CA 1
ATOM 2237 C C . LEU B 1 70 ? 0.515 -17.609 -3.459 1 98.94 70 LEU B C 1
ATOM 2239 O O . LEU B 1 70 ? 0.725 -17.484 -4.668 1 98.94 70 LEU B O 1
ATOM 2243 N N . ASP B 1 71 ? -0.372 -16.922 -2.83 1 98.94 71 ASP B N 1
ATOM 2244 C CA . ASP B 1 71 ? -0.919 -15.664 -3.316 1 98.94 71 ASP B CA 1
ATOM 2245 C C . ASP B 1 71 ? -0.099 -14.477 -2.811 1 98.94 71 ASP B C 1
ATOM 2247 O O . ASP B 1 71 ? -0.272 -14.031 -1.673 1 98.94 71 ASP B O 1
ATOM 2251 N N . LEU B 1 72 ? 0.817 -13.969 -3.645 1 98.88 72 LEU B N 1
ATOM 2252 C CA . LEU B 1 72 ? 1.742 -12.891 -3.301 1 98.88 72 LEU B CA 1
ATOM 2253 C C . LEU B 1 72 ? 1.092 -11.531 -3.502 1 98.88 72 LEU B C 1
ATOM 2255 O O . LEU B 1 72 ? 0.778 -11.148 -4.633 1 98.88 72 LEU B O 1
ATOM 2259 N N . GLY B 1 73 ? 0.973 -10.727 -2.428 1 98.44 73 GLY B N 1
ATOM 2260 C CA . GLY B 1 73 ? 0.147 -9.531 -2.494 1 98.44 73 GLY B CA 1
ATOM 2261 C C . GLY B 1 73 ? -1.334 -9.836 -2.613 1 98.44 73 GLY B C 1
ATOM 2262 O O . GLY B 1 73 ? -1.973 -9.469 -3.6 1 98.44 73 GLY B O 1
ATOM 2263 N N . CYS B 1 74 ? -1.896 -10.375 -1.534 1 98.88 74 CYS B N 1
ATOM 2264 C CA . CYS B 1 74 ? -3.158 -11.094 -1.671 1 98.88 74 CYS B CA 1
ATOM 2265 C C . CYS B 1 74 ? -4.34 -10.125 -1.64 1 98.88 74 CYS B C 1
ATOM 2267 O O . CYS B 1 74 ? -5.457 -10.492 -2.008 1 98.88 74 CYS B O 1
ATOM 2269 N N . GLY B 1 75 ? -4.16 -8.875 -1.17 1 98.56 75 GLY B N 1
ATOM 2270 C CA . GLY B 1 75 ? -5.332 -8.047 -0.956 1 98.56 75 GLY B CA 1
ATOM 2271 C C . GLY B 1 75 ? -6.367 -8.695 -0.055 1 98.56 75 GLY B C 1
ATOM 2272 O O . GLY B 1 75 ? -6.043 -9.148 1.044 1 98.56 75 GLY B O 1
ATOM 2273 N N . TYR B 1 76 ? -7.562 -8.695 -0.525 1 98.94 76 TYR B N 1
ATOM 2274 C CA . TYR B 1 76 ? -8.586 -9.32 0.304 1 98.94 76 TYR B CA 1
ATOM 2275 C C . TYR B 1 76 ? -8.797 -10.773 -0.094 1 98.94 76 TYR B C 1
ATOM 2277 O O . TYR B 1 76 ? -9.797 -11.391 0.278 1 98.94 76 TYR B O 1
ATOM 2285 N N . GLY B 1 77 ? -7.957 -11.344 -0.945 1 98.94 77 GLY B N 1
ATOM 2286 C CA . GLY B 1 77 ? -7.746 -12.781 -1.014 1 98.94 77 GLY B CA 1
ATOM 2287 C C . GLY B 1 77 ? -8.352 -13.414 -2.25 1 98.94 77 GLY B C 1
ATOM 2288 O O . GLY B 1 77 ? -8.492 -14.641 -2.322 1 98.94 77 GLY B O 1
ATOM 2289 N N . PRO B 1 78 ? -8.75 -12.703 -3.318 1 98.94 78 PRO B N 1
ATOM 2290 C CA . PRO B 1 78 ? -9.477 -13.328 -4.426 1 98.94 78 PRO B CA 1
ATOM 2291 C C . PRO B 1 78 ? -8.672 -14.438 -5.105 1 98.94 78 PRO B C 1
ATOM 2293 O O . PRO B 1 78 ? -9.211 -15.508 -5.398 1 98.94 78 PRO B O 1
ATOM 2296 N N . ILE B 1 79 ? -7.402 -14.234 -5.324 1 98.94 79 ILE B N 1
ATOM 2297 C CA . ILE B 1 79 ? -6.605 -15.242 -6.02 1 98.94 79 ILE B CA 1
ATOM 2298 C C . ILE B 1 79 ? -6.41 -16.453 -5.113 1 98.94 79 ILE B C 1
ATOM 2300 O O . ILE B 1 79 ? -6.719 -17.578 -5.504 1 98.94 79 ILE B O 1
ATOM 2304 N N . GLY B 1 80 ? -5.906 -16.219 -3.893 1 98.94 80 GLY B N 1
ATOM 2305 C CA . GLY B 1 80 ? -5.602 -17.312 -2.979 1 98.94 80 GLY B CA 1
ATOM 2306 C C . GLY B 1 80 ? -6.82 -18.141 -2.605 1 98.94 80 GLY B C 1
ATOM 2307 O O . GLY B 1 80 ? -6.742 -19.359 -2.521 1 98.94 80 GLY B O 1
ATOM 2308 N N . LEU B 1 81 ? -7.938 -17.484 -2.41 1 98.94 81 LEU B N 1
ATOM 2309 C CA . LEU B 1 81 ? -9.148 -18.188 -2.023 1 98.94 81 LEU B CA 1
ATOM 2310 C C . LEU B 1 81 ? -9.703 -19 -3.191 1 98.94 81 LEU B C 1
ATOM 2312 O O . LEU B 1 81 ? -10.18 -20.125 -3.008 1 98.94 81 LEU B O 1
ATOM 2316 N N . ALA B 1 82 ? -9.664 -18.406 -4.391 1 98.88 82 ALA B N 1
ATOM 2317 C CA . ALA B 1 82 ? -10.07 -19.156 -5.574 1 98.88 82 ALA B CA 1
ATOM 2318 C C . ALA B 1 82 ? -9.195 -20.406 -5.766 1 98.88 82 ALA B C 1
ATOM 2320 O O . ALA B 1 82 ? -9.711 -21.5 -6.02 1 98.88 82 ALA B O 1
ATOM 2321 N N . PHE B 1 83 ? -7.91 -20.25 -5.613 1 98.88 83 PHE B N 1
ATOM 2322 C CA . PHE B 1 83 ? -6.98 -21.359 -5.758 1 98.88 83 PHE B CA 1
ATOM 2323 C C . PHE B 1 83 ? -7.234 -22.422 -4.695 1 98.88 83 PHE B C 1
ATOM 2325 O O . PHE B 1 83 ? -7.145 -23.609 -4.977 1 98.88 83 PHE B O 1
ATOM 2332 N N . ALA B 1 84 ? -7.512 -21.984 -3.498 1 98.88 84 ALA B N 1
ATOM 2333 C CA . ALA B 1 84 ? -7.738 -22.922 -2.398 1 98.88 84 ALA B CA 1
ATOM 2334 C C . ALA B 1 84 ? -8.93 -23.828 -2.682 1 98.88 84 ALA B C 1
ATOM 2336 O O . ALA B 1 84 ? -8.945 -25 -2.287 1 98.88 84 ALA B O 1
ATOM 2337 N N . ARG B 1 85 ? -9.938 -23.297 -3.385 1 98.19 85 ARG B N 1
ATOM 2338 C CA . ARG B 1 85 ? -11.102 -24.094 -3.762 1 98.19 85 ARG B CA 1
ATOM 2339 C C . ARG B 1 85 ? -10.711 -25.188 -4.742 1 98.19 85 ARG B C 1
ATOM 2341 O O . ARG B 1 85 ? -11.234 -26.312 -4.668 1 98.19 85 ARG B O 1
ATOM 2348 N N . LYS B 1 86 ? -9.844 -24.844 -5.621 1 98.12 86 LYS B N 1
ATOM 2349 C CA . LYS B 1 86 ? -9.43 -25.781 -6.656 1 98.12 86 LYS B CA 1
ATOM 2350 C C . LYS B 1 86 ? -8.383 -26.75 -6.125 1 98.12 86 LYS B C 1
ATOM 2352 O O . LYS B 1 86 ? -8.352 -27.922 -6.52 1 98.12 86 LYS B O 1
ATOM 2357 N N . ALA B 1 87 ? -7.496 -26.25 -5.262 1 98.44 87 ALA B N 1
ATOM 2358 C CA . ALA B 1 87 ? -6.469 -27.078 -4.633 1 98.44 87 ALA B CA 1
ATOM 2359 C C . ALA B 1 87 ? -6.965 -27.641 -3.309 1 98.44 87 ALA B C 1
ATOM 2361 O O . ALA B 1 87 ? -6.332 -27.469 -2.268 1 98.44 87 ALA B O 1
ATOM 2362 N N . HIS B 1 88 ? -8.008 -28.453 -3.393 1 96.81 88 HIS B N 1
ATOM 2363 C CA . HIS B 1 88 ? -8.734 -28.891 -2.205 1 96.81 88 HIS B CA 1
ATOM 2364 C C . HIS B 1 88 ? -7.895 -29.875 -1.382 1 96.81 88 HIS B C 1
ATOM 2366 O O . HIS B 1 88 ? -8.133 -30.031 -0.184 1 96.81 88 HIS B O 1
ATOM 2372 N N . GLN B 1 89 ? -6.859 -30.484 -1.941 1 98.5 89 GLN B N 1
ATOM 2373 C CA . GLN B 1 89 ? -5.965 -31.391 -1.221 1 98.5 89 GLN B CA 1
ATOM 2374 C C . GLN B 1 89 ? -4.672 -30.672 -0.83 1 98.5 89 GLN B C 1
ATOM 2376 O O . GLN B 1 89 ? -3.812 -31.25 -0.165 1 98.5 89 GLN B O 1
ATOM 2381 N N . GLY B 1 90 ? -4.523 -29.484 -1.29 1 98.69 90 GLY B N 1
ATOM 2382 C CA . GLY B 1 90 ? -3.336 -28.688 -1.046 1 98.69 90 GLY B CA 1
ATOM 2383 C C . GLY B 1 90 ? -3.553 -27.609 -0.004 1 98.69 90 GLY B C 1
ATOM 2384 O O . GLY B 1 90 ? -4.289 -27.797 0.964 1 98.69 90 GLY B O 1
ATOM 2385 N N . HIS B 1 91 ? -2.783 -26.594 -0.104 1 98.81 91 HIS B N 1
ATOM 2386 C CA . HIS B 1 91 ? -2.801 -25.469 0.835 1 98.81 91 HIS B CA 1
ATOM 2387 C C . HIS B 1 91 ? -2.402 -24.172 0.152 1 98.81 91 HIS B C 1
ATOM 2389 O O . HIS B 1 91 ? -1.505 -24.156 -0.695 1 98.81 91 HIS B O 1
ATOM 2395 N N . CYS B 1 92 ? -3.137 -23.141 0.448 1 98.94 92 CYS B N 1
ATOM 2396 C CA . CYS B 1 92 ? -2.838 -21.844 -0.148 1 98.94 92 CYS B CA 1
ATOM 2397 C C . CYS B 1 92 ? -2.428 -20.828 0.918 1 98.94 92 CYS B C 1
ATOM 2399 O O . CYS B 1 92 ? -3.162 -20.609 1.883 1 98.94 92 CYS B O 1
ATOM 2401 N N . THR B 1 93 ? -1.261 -20.281 0.819 1 98.94 93 THR B N 1
ATOM 2402 C CA . THR B 1 93 ? -0.789 -19.188 1.672 1 98.94 93 THR B CA 1
ATOM 2403 C C . THR B 1 93 ? -1.021 -17.844 1.004 1 98.94 93 THR B C 1
ATOM 2405 O O . THR B 1 93 ? -0.676 -17.656 -0.165 1 98.94 93 THR B O 1
ATOM 2408 N N . LEU B 1 94 ? -1.693 -17 1.696 1 98.94 94 LEU B N 1
ATOM 2409 C CA . LEU B 1 94 ? -1.92 -15.625 1.256 1 98.94 94 LEU B CA 1
ATOM 2410 C C . LEU B 1 94 ? -1.066 -14.648 2.059 1 98.94 94 LEU B C 1
ATOM 2412 O O . LEU B 1 94 ? -1.111 -14.648 3.291 1 98.94 94 LEU B O 1
ATOM 2416 N N . VAL B 1 95 ? -0.271 -13.781 1.367 1 98.88 95 VAL B N 1
ATOM 2417 C CA . VAL B 1 95 ? 0.575 -12.844 2.104 1 98.88 95 VAL B CA 1
ATOM 2418 C C . VAL B 1 95 ? 0.372 -11.43 1.568 1 98.88 95 VAL B C 1
ATOM 2420 O O . VAL B 1 95 ? 0.144 -11.242 0.371 1 98.88 95 VAL B O 1
ATOM 2423 N N . ASP B 1 96 ? 0.464 -10.492 2.43 1 98.56 96 ASP B N 1
ATOM 2424 C CA . ASP B 1 96 ? 0.441 -9.062 2.109 1 98.56 96 ASP B CA 1
ATOM 2425 C C . ASP B 1 96 ? 1.15 -8.25 3.186 1 98.56 96 ASP B C 1
ATOM 2427 O O . ASP B 1 96 ? 1.227 -8.664 4.344 1 98.56 96 ASP B O 1
ATOM 2431 N N . LYS B 1 97 ? 1.663 -7.145 2.803 1 97.12 97 LYS B N 1
ATOM 2432 C CA . LYS B 1 97 ? 2.303 -6.277 3.789 1 97.12 97 LYS B CA 1
ATOM 2433 C C . LYS B 1 97 ? 1.285 -5.352 4.449 1 97.12 97 LYS B C 1
ATOM 2435 O O . LYS B 1 97 ? 1.594 -4.691 5.441 1 97.12 97 LYS B O 1
ATOM 2440 N N . ASP B 1 98 ? 0.135 -5.219 3.85 1 97.12 98 ASP B N 1
ATOM 2441 C CA . ASP B 1 98 ? -0.994 -4.477 4.402 1 97.12 98 ASP B CA 1
ATOM 2442 C C . ASP B 1 98 ? -1.79 -5.34 5.383 1 97.12 98 ASP B C 1
ATOM 2444 O O . ASP B 1 98 ? -2.479 -6.277 4.973 1 97.12 98 ASP B O 1
ATOM 2448 N N . PHE B 1 99 ? -1.768 -4.992 6.707 1 98.25 99 PHE B N 1
ATOM 2449 C CA . PHE B 1 99 ? -2.426 -5.816 7.711 1 98.25 99 PHE B CA 1
ATOM 2450 C C . PHE B 1 99 ? -3.936 -5.824 7.5 1 98.25 99 PHE B C 1
ATOM 2452 O O . PHE B 1 99 ? -4.609 -6.801 7.844 1 98.25 99 PHE B O 1
ATOM 2459 N N . VAL B 1 100 ? -4.484 -4.766 6.891 1 98.31 100 VAL B N 1
ATOM 2460 C CA . VAL B 1 100 ? -5.91 -4.723 6.582 1 98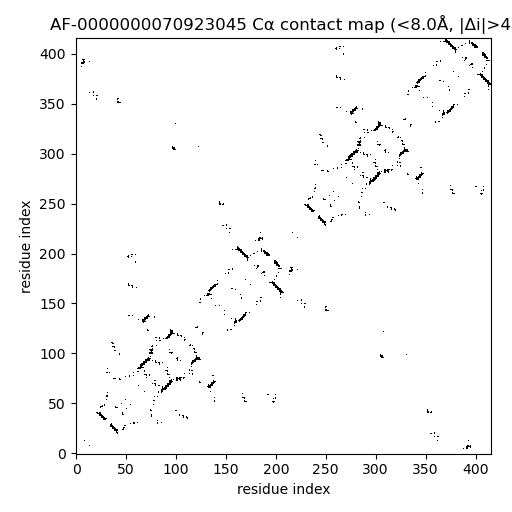.31 100 VAL B CA 1
ATOM 2461 C C . VAL B 1 100 ? -6.238 -5.766 5.516 1 98.31 100 VAL B C 1
ATOM 2463 O O . VAL B 1 100 ? -7.238 -6.48 5.629 1 98.31 100 VAL B O 1
ATOM 2466 N N . ALA B 1 101 ? -5.418 -5.855 4.539 1 98.69 101 ALA B N 1
ATOM 2467 C CA . ALA B 1 101 ? -5.574 -6.867 3.496 1 98.69 101 ALA B CA 1
ATOM 2468 C C . ALA B 1 101 ? -5.582 -8.273 4.09 1 98.69 101 ALA B C 1
ATOM 2470 O O . ALA B 1 101 ? -6.461 -9.078 3.781 1 98.69 101 ALA B O 1
ATOM 2471 N N . VAL B 1 102 ? -4.637 -8.539 4.949 1 98.88 102 VAL B N 1
ATOM 2472 C CA . VAL B 1 102 ? -4.5 -9.852 5.574 1 98.88 102 VAL B CA 1
ATOM 2473 C C . VAL B 1 102 ? -5.746 -10.156 6.402 1 98.88 102 VAL B C 1
ATOM 2475 O O . VAL B 1 102 ? -6.293 -11.266 6.324 1 98.88 102 VAL B O 1
ATOM 2478 N N . GLU B 1 103 ? -6.191 -9.203 7.164 1 98.81 103 GLU B N 1
ATOM 2479 C CA . GLU B 1 103 ? -7.383 -9.375 7.988 1 98.81 103 GLU B CA 1
ATOM 2480 C C . GLU B 1 103 ? -8.602 -9.695 7.133 1 98.81 103 GLU B C 1
ATOM 2482 O O . GLU B 1 103 ? -9.367 -10.609 7.453 1 98.81 103 GLU B O 1
ATOM 2487 N N . TYR B 1 104 ? -8.758 -8.977 6.07 1 98.94 104 TYR B N 1
ATOM 2488 C CA . TYR B 1 104 ? -9.922 -9.188 5.223 1 98.94 104 TYR B CA 1
ATOM 2489 C C . TYR B 1 104 ? -9.812 -10.5 4.457 1 98.94 104 TYR B C 1
ATOM 2491 O O . TYR B 1 104 ? -10.828 -11.148 4.172 1 98.94 104 TYR B O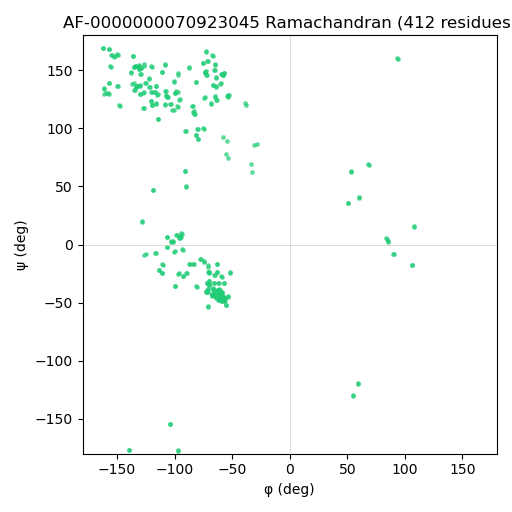 1
ATOM 2499 N N . SER B 1 105 ? -8.609 -10.891 4.102 1 98.94 105 SER B N 1
ATOM 2500 C CA . SER B 1 105 ? -8.422 -12.219 3.516 1 98.94 105 SER B CA 1
ATOM 2501 C C . SER B 1 105 ? -8.875 -13.312 4.473 1 98.94 105 SER B C 1
ATOM 2503 O O . SER B 1 105 ? -9.539 -14.266 4.062 1 98.94 105 SER B O 1
ATOM 2505 N N . ARG B 1 106 ? -8.508 -13.195 5.738 1 98.94 106 ARG B N 1
ATOM 2506 C CA . ARG B 1 106 ? -8.922 -14.156 6.754 1 98.94 106 ARG B CA 1
ATOM 2507 C C . ARG B 1 106 ? -10.445 -14.172 6.891 1 98.94 106 ARG B C 1
ATOM 2509 O O . ARG B 1 106 ? -11.055 -15.242 6.953 1 98.94 106 ARG B O 1
ATOM 2516 N N . ARG B 1 107 ? -11.047 -13.023 6.938 1 98.94 107 ARG B N 1
ATOM 2517 C CA . ARG B 1 107 ? -12.5 -12.906 7.047 1 98.94 107 ARG B CA 1
ATOM 2518 C C . ARG B 1 107 ? -13.188 -13.547 5.848 1 98.94 107 ARG B C 1
ATOM 2520 O O . ARG B 1 107 ? -14.195 -14.242 6.004 1 98.94 107 ARG B O 1
ATOM 2527 N N . ASN B 1 108 ? -12.602 -13.281 4.688 1 98.94 108 ASN B N 1
ATOM 2528 C CA . ASN B 1 108 ? -13.211 -13.82 3.477 1 98.94 108 ASN B CA 1
ATOM 2529 C C . ASN B 1 108 ? -13.047 -15.336 3.393 1 98.94 108 ASN B C 1
ATOM 2531 O O . ASN B 1 108 ? -13.922 -16.031 2.883 1 98.94 108 ASN B O 1
ATOM 2535 N N . ALA B 1 109 ? -11.922 -15.867 3.865 1 98.94 109 ALA B N 1
ATOM 2536 C CA . ALA B 1 109 ? -11.766 -17.312 3.967 1 98.94 109 ALA B CA 1
ATOM 2537 C C . ALA B 1 109 ? -12.859 -17.922 4.84 1 98.94 109 ALA B C 1
ATOM 2539 O O . ALA B 1 109 ? -13.5 -18.906 4.453 1 98.94 109 ALA B O 1
ATOM 2540 N N . ALA B 1 110 ? -13.07 -17.328 5.992 1 98.94 110 ALA B N 1
ATOM 2541 C CA . ALA B 1 110 ? -14.086 -17.797 6.926 1 98.94 110 ALA B CA 1
ATOM 2542 C C . ALA B 1 110 ? -15.484 -17.688 6.32 1 98.94 110 ALA B C 1
ATOM 2544 O O . ALA B 1 110 ? -16.281 -18.625 6.418 1 98.94 110 ALA B O 1
ATOM 2545 N N . LEU B 1 111 ? -15.75 -16.547 5.699 1 98.88 111 LEU B N 1
ATOM 2546 C CA . LEU B 1 111 ? -17.047 -16.281 5.078 1 98.88 111 LEU B CA 1
ATOM 2547 C C . LEU B 1 111 ? -17.391 -17.344 4.047 1 98.88 111 LEU B C 1
ATOM 2549 O O . LEU B 1 111 ? -18.562 -17.719 3.893 1 98.88 111 LEU B O 1
ATOM 2553 N N . ASN B 1 112 ? -16.406 -17.859 3.393 1 98.88 112 ASN B N 1
ATOM 2554 C CA . ASN B 1 112 ? -16.609 -18.828 2.324 1 98.88 112 ASN B CA 1
ATOM 2555 C C . ASN B 1 112 ? -16.328 -20.25 2.799 1 98.88 112 ASN B C 1
ATOM 2557 O O . ASN B 1 112 ? -16.297 -21.172 1.995 1 98.88 112 ASN B O 1
ATOM 2561 N N . ARG B 1 113 ? -16 -20.438 4.066 1 98.62 113 ARG B N 1
ATOM 2562 C CA . ARG B 1 113 ? -15.727 -21.734 4.68 1 98.62 113 ARG B CA 1
ATOM 2563 C C . ARG B 1 113 ? -14.555 -22.422 3.994 1 98.62 113 ARG B C 1
ATOM 2565 O O . ARG B 1 113 ? -14.625 -23.625 3.682 1 98.62 113 ARG B O 1
ATOM 2572 N N . ILE B 1 114 ? -13.586 -21.656 3.691 1 98.81 114 ILE B N 1
ATOM 2573 C CA . ILE B 1 114 ? -12.336 -22.188 3.146 1 98.81 114 ILE B CA 1
ATOM 2574 C C . ILE B 1 114 ? -11.305 -22.328 4.266 1 98.81 114 ILE B C 1
ATOM 2576 O O . ILE B 1 114 ? -10.859 -21.344 4.844 1 98.81 114 ILE B O 1
ATOM 2580 N N . ALA B 1 115 ? -10.867 -23.547 4.492 1 98.69 115 ALA B N 1
ATOM 2581 C CA . ALA B 1 115 ? -10.086 -23.812 5.699 1 98.69 115 ALA B CA 1
ATOM 2582 C C . ALA B 1 115 ? -8.625 -24.094 5.359 1 98.69 115 ALA B C 1
ATOM 2584 O O . ALA B 1 115 ? -7.762 -24.078 6.238 1 98.69 115 ALA B O 1
ATOM 2585 N N . ASN B 1 116 ? -8.344 -24.422 4.117 1 98.88 116 ASN B N 1
ATOM 2586 C CA . ASN B 1 116 ? -6.988 -24.797 3.746 1 98.88 116 ASN B CA 1
ATOM 2587 C C . ASN B 1 116 ? -6.176 -23.578 3.299 1 98.88 116 ASN B C 1
ATOM 2589 O O . ASN B 1 116 ? -5.531 -23.609 2.248 1 98.88 116 ASN B O 1
ATOM 2593 N N . VAL B 1 117 ? -6.18 -22.484 4.117 1 98.94 117 VAL B N 1
ATOM 2594 C CA . VAL B 1 117 ? -5.43 -21.266 3.799 1 98.94 117 VAL B CA 1
ATOM 2595 C C . VAL B 1 117 ? -4.75 -20.734 5.059 1 98.94 117 VAL B C 1
ATOM 2597 O O . VAL B 1 117 ? -5.219 -20.969 6.176 1 98.94 117 VAL B O 1
ATOM 2600 N N . ASP B 1 118 ? -3.592 -20.125 4.879 1 98.75 118 ASP B N 1
ATOM 2601 C CA . ASP B 1 118 ? -2.965 -19.219 5.844 1 98.75 118 ASP B CA 1
ATOM 2602 C C . ASP B 1 118 ? -2.879 -17.797 5.293 1 98.75 118 ASP B C 1
ATOM 2604 O O . ASP B 1 118 ? -2.488 -17.594 4.141 1 98.75 118 ASP B O 1
ATOM 2608 N N . CYS B 1 119 ? -3.328 -16.891 6.055 1 98.88 119 CYS B N 1
ATOM 2609 C CA . CYS B 1 119 ? -3.154 -15.492 5.719 1 98.88 119 CYS B CA 1
ATOM 2610 C C . CYS B 1 119 ? -2.133 -14.828 6.637 1 98.88 119 CYS B C 1
ATOM 2612 O O . CYS B 1 119 ? -2.344 -14.75 7.848 1 98.88 119 CYS B O 1
ATOM 2614 N N . LEU B 1 120 ? -1.07 -14.297 6.074 1 98.81 120 LEU B N 1
ATOM 2615 C CA . LEU B 1 120 ? 0.051 -13.844 6.887 1 98.81 120 LEU B CA 1
ATOM 2616 C C . LEU B 1 120 ? 0.491 -12.445 6.465 1 98.81 120 LEU B C 1
ATOM 2618 O O . LEU B 1 120 ? 0.519 -12.133 5.27 1 98.81 120 LEU B O 1
ATOM 2622 N N . LEU B 1 121 ? 0.736 -11.641 7.477 1 98.62 121 LEU B N 1
ATOM 2623 C CA . LEU B 1 121 ? 1.437 -10.383 7.227 1 98.62 121 LEU B CA 1
ATOM 2624 C C . LEU B 1 121 ? 2.885 -10.641 6.82 1 98.62 121 LEU B C 1
ATOM 2626 O O . LEU B 1 121 ? 3.648 -11.242 7.578 1 98.62 121 LEU B O 1
ATOM 2630 N N . SER B 1 122 ? 3.27 -10.141 5.578 1 98.56 122 SER B N 1
ATOM 2631 C CA . SER B 1 122 ? 4.602 -10.453 5.07 1 98.56 122 SER B CA 1
ATOM 2632 C C . SER B 1 122 ? 5.055 -9.422 4.039 1 98.56 122 SER B C 1
ATOM 2634 O O . SER B 1 122 ? 4.254 -8.977 3.211 1 98.56 122 SER B O 1
ATOM 2636 N N . ASN B 1 123 ? 6.281 -9.031 4.09 1 97.75 123 ASN B N 1
ATOM 2637 C CA . ASN B 1 123 ? 6.918 -8.32 2.988 1 97.75 123 ASN B CA 1
ATOM 2638 C C . ASN B 1 123 ? 7.402 -9.281 1.903 1 97.75 123 ASN B C 1
ATOM 2640 O O . ASN B 1 123 ? 8.562 -9.695 1.915 1 97.75 123 ASN B O 1
ATOM 2644 N N . GLY B 1 124 ? 6.562 -9.461 0.924 1 97.62 124 GLY B N 1
ATOM 2645 C CA . GLY B 1 124 ? 6.855 -10.492 -0.056 1 97.62 124 GLY B CA 1
ATOM 2646 C C . GLY B 1 124 ? 6.969 -11.875 0.554 1 97.62 124 GLY B C 1
ATOM 2647 O O . GLY B 1 124 ? 6.055 -12.336 1.238 1 97.62 124 GLY B O 1
ATOM 2648 N N . PHE B 1 125 ? 8.125 -12.508 0.421 1 98.19 125 PHE B N 1
ATOM 2649 C CA . PHE B 1 125 ? 8.352 -13.891 0.822 1 98.19 125 PHE B CA 1
ATOM 2650 C C . PHE B 1 125 ? 8.969 -13.953 2.215 1 98.19 125 PHE B C 1
ATOM 2652 O O . PHE B 1 125 ? 9.242 -15.039 2.727 1 98.19 125 PHE B O 1
ATOM 2659 N N . ASP B 1 126 ? 9.109 -12.852 2.916 1 97.06 126 ASP B N 1
ATOM 2660 C CA . ASP B 1 126 ? 9.938 -12.773 4.113 1 97.06 126 ASP B CA 1
ATOM 2661 C C . ASP B 1 126 ? 9.406 -13.688 5.215 1 97.06 126 ASP B C 1
ATOM 2663 O O . ASP B 1 126 ? 10.18 -14.367 5.891 1 97.06 126 ASP B O 1
ATOM 2667 N N . GLN B 1 127 ? 8.148 -13.758 5.367 1 97.62 127 GLN B N 1
ATOM 2668 C CA . GLN B 1 127 ? 7.582 -14.484 6.5 1 97.62 127 GLN B CA 1
ATOM 2669 C C . GLN B 1 127 ? 7.223 -15.914 6.109 1 97.62 127 GLN B C 1
ATOM 2671 O O . GLN B 1 127 ? 6.59 -16.641 6.883 1 97.62 127 GLN B O 1
ATOM 2676 N N . VAL B 1 128 ? 7.625 -16.312 4.852 1 97.81 128 VAL B N 1
ATOM 2677 C CA . VAL B 1 128 ? 7.379 -17.672 4.414 1 97.81 128 VAL B CA 1
ATOM 2678 C C . VAL B 1 128 ? 8.68 -18.297 3.896 1 97.81 128 VAL B C 1
ATOM 2680 O O . VAL B 1 128 ? 8.648 -19.203 3.053 1 97.81 128 VAL B O 1
ATOM 2683 N N . ALA B 1 129 ? 9.836 -17.812 4.211 1 91.75 129 ALA B N 1
ATOM 2684 C CA . ALA B 1 129 ? 11.156 -18.219 3.736 1 91.75 129 ALA B CA 1
ATOM 2685 C C . ALA B 1 129 ? 11.367 -19.719 3.904 1 91.75 129 ALA B C 1
ATOM 2687 O O . ALA B 1 129 ? 12.086 -20.344 3.119 1 91.75 129 ALA B O 1
ATOM 2688 N N . GLY B 1 130 ? 10.75 -20.406 4.719 1 92.25 130 GLY B N 1
ATOM 2689 C CA . GLY B 1 130 ? 10.961 -21.828 4.941 1 92.25 130 GLY B CA 1
ATOM 2690 C C . GLY B 1 130 ? 9.961 -22.703 4.219 1 92.25 130 GLY B C 1
ATOM 2691 O O . GLY B 1 130 ? 10.047 -23.938 4.27 1 92.25 130 GLY B O 1
ATOM 2692 N N . ARG B 1 131 ? 9.195 -22.094 3.414 1 97.62 131 ARG B N 1
ATOM 2693 C CA . ARG B 1 131 ? 8.156 -22.844 2.707 1 97.62 131 ARG B CA 1
ATOM 2694 C C . ARG B 1 131 ? 8.508 -23 1.229 1 97.62 131 ARG B C 1
ATOM 2696 O O . ARG B 1 131 ? 9.297 -22.219 0.688 1 97.62 131 ARG B O 1
ATOM 2703 N N . ARG B 1 132 ? 7.938 -24.047 0.633 1 98.31 132 ARG B N 1
ATOM 2704 C CA . ARG B 1 132 ? 8.031 -24.297 -0.803 1 98.31 132 ARG B CA 1
ATOM 2705 C C . ARG B 1 132 ? 6.648 -24.328 -1.444 1 98.31 132 ARG B C 1
ATOM 2707 O O . ARG B 1 132 ? 5.672 -24.703 -0.799 1 98.31 132 ARG B O 1
ATOM 2714 N N . PHE B 1 133 ? 6.668 -24 -2.691 1 98.88 133 PHE B N 1
ATOM 2715 C CA . PHE B 1 133 ? 5.379 -23.875 -3.361 1 98.88 133 PHE B CA 1
ATOM 2716 C C . PHE B 1 133 ? 5.402 -24.578 -4.711 1 98.88 133 PHE B C 1
ATOM 2718 O O . PHE B 1 133 ? 6.465 -24.766 -5.305 1 98.88 133 PHE B O 1
ATOM 2725 N N . ASP B 1 134 ? 4.234 -24.984 -5.113 1 98.94 134 ASP B N 1
ATOM 2726 C CA . ASP B 1 134 ? 4.035 -25.547 -6.445 1 98.94 134 ASP B CA 1
ATOM 2727 C C . ASP B 1 134 ? 3.523 -24.484 -7.418 1 98.94 134 ASP B C 1
ATOM 2729 O O . ASP B 1 134 ? 3.713 -24.609 -8.633 1 98.94 134 ASP B O 1
ATOM 2733 N N . LEU B 1 135 ? 2.887 -23.484 -6.883 1 98.94 135 LEU B N 1
ATOM 2734 C CA . LEU B 1 135 ? 2.324 -22.391 -7.672 1 98.94 135 LEU B CA 1
ATOM 2735 C C . LEU B 1 135 ? 2.375 -21.078 -6.898 1 98.94 135 LEU B C 1
ATOM 2737 O O . LEU B 1 135 ? 1.847 -20.984 -5.785 1 98.94 135 LEU B O 1
ATOM 2741 N N . VAL B 1 136 ? 3.064 -20.125 -7.41 1 98.94 136 VAL B N 1
ATOM 2742 C CA . VAL B 1 136 ? 3.027 -18.75 -6.926 1 98.94 136 VAL B CA 1
ATOM 2743 C C . VAL B 1 136 ? 2.27 -17.859 -7.922 1 98.94 136 VAL B C 1
ATOM 2745 O O . VAL B 1 136 ? 2.523 -17.922 -9.125 1 98.94 136 VAL B O 1
ATOM 2748 N N . ALA B 1 137 ? 1.322 -17.141 -7.469 1 98.94 137 ALA B N 1
ATOM 2749 C CA . ALA B 1 137 ? 0.557 -16.219 -8.312 1 98.94 137 ALA B CA 1
ATOM 2750 C C . ALA B 1 137 ? 0.494 -14.828 -7.707 1 98.94 137 ALA B C 1
ATOM 2752 O O . ALA B 1 137 ? 0.553 -14.672 -6.484 1 98.94 137 ALA B O 1
ATOM 2753 N N . SER B 1 138 ? 0.369 -13.867 -8.555 1 98.88 138 SER B N 1
ATOM 2754 C CA . SER B 1 138 ? 0.291 -12.492 -8.078 1 98.88 138 SER B CA 1
ATOM 2755 C C . SER B 1 138 ? -0.304 -11.57 -9.141 1 98.88 138 SER B C 1
ATOM 2757 O O . SER B 1 138 ? -0.001 -11.703 -10.328 1 98.88 138 SER B O 1
ATOM 2759 N N . ASN B 1 139 ? -1.228 -10.719 -8.773 1 98.75 139 ASN B N 1
ATOM 2760 C CA . ASN B 1 139 ? -1.457 -9.469 -9.5 1 98.75 139 ASN B CA 1
ATOM 2761 C C . ASN B 1 139 ? -0.434 -8.406 -9.117 1 98.75 139 ASN B C 1
ATOM 2763 O O . ASN B 1 139 ? -0.628 -7.668 -8.148 1 98.75 139 ASN B O 1
ATOM 2767 N N . LEU B 1 140 ? 0.669 -8.375 -9.867 1 98 140 LEU B N 1
ATOM 2768 C CA . LEU B 1 140 ? 1.84 -7.598 -9.484 1 98 140 LEU B CA 1
ATOM 2769 C C . LEU B 1 140 ? 1.537 -6.105 -9.523 1 98 140 LEU B C 1
ATOM 2771 O O . LEU B 1 140 ? 0.861 -5.629 -10.438 1 98 140 LEU B O 1
ATOM 2775 N N . PRO B 1 141 ? 1.999 -5.402 -8.508 1 93.88 141 PRO B N 1
ATOM 2776 C CA . PRO B 1 141 ? 1.802 -3.951 -8.547 1 93.88 141 PRO B CA 1
ATOM 2777 C C . PRO B 1 141 ? 2.537 -3.281 -9.703 1 93.88 141 PRO B C 1
ATOM 2779 O O . PRO B 1 141 ? 3.645 -3.693 -10.055 1 93.88 141 PRO B O 1
ATOM 2782 N N . ALA B 1 142 ? 2.002 -2.287 -10.305 1 88.81 142 ALA B N 1
ATOM 2783 C CA . ALA B 1 142 ? 2.541 -1.663 -11.508 1 88.81 142 ALA B CA 1
ATOM 2784 C C . ALA B 1 142 ? 3.508 -0.536 -11.156 1 88.81 142 ALA B C 1
ATOM 2786 O O . ALA B 1 142 ? 4.363 -0.166 -11.969 1 88.81 142 ALA B O 1
ATOM 2787 N N . LYS B 1 143 ? 3.463 0.13 -9.977 1 85 143 LYS B N 1
ATOM 2788 C CA . LYS B 1 143 ? 4.238 1.335 -9.695 1 85 143 LYS B CA 1
ATOM 2789 C C . LYS B 1 143 ? 5.191 1.117 -8.523 1 85 143 LYS B C 1
ATOM 2791 O O . LYS B 1 143 ? 5.273 1.951 -7.621 1 85 143 LYS B O 1
ATOM 2796 N N . VAL B 1 144 ? 5.914 0.008 -8.547 1 89.5 144 VAL B N 1
ATOM 2797 C CA . VAL B 1 144 ? 6.785 -0.28 -7.41 1 89.5 144 VAL B CA 1
ATOM 2798 C C . VAL B 1 144 ? 8.242 -0.294 -7.867 1 89.5 144 VAL B C 1
ATOM 2800 O O . VAL B 1 144 ? 9.156 -0.318 -7.039 1 89.5 144 VAL B O 1
ATOM 2803 N N . GLY B 1 145 ? 8.648 -0.227 -9.039 1 91 145 GLY B N 1
ATOM 2804 C CA . GLY B 1 145 ? 10 -0.222 -9.562 1 91 145 GLY B CA 1
ATOM 2805 C C . GLY B 1 145 ? 10.492 -1.602 -9.961 1 91 145 GLY B C 1
ATOM 2806 O O . GLY B 1 145 ? 10.023 -2.609 -9.43 1 91 145 GLY B O 1
ATOM 2807 N N . ARG B 1 146 ? 11.453 -1.65 -10.766 1 95.12 146 ARG B N 1
ATOM 2808 C CA . ARG B 1 146 ? 11.984 -2.889 -11.328 1 95.12 146 ARG B CA 1
ATOM 2809 C C . ARG B 1 146 ? 12.711 -3.705 -10.258 1 95.12 146 ARG B C 1
ATOM 2811 O O . ARG B 1 146 ? 12.703 -4.938 -10.297 1 95.12 146 ARG B O 1
ATOM 2818 N N . GLU B 1 147 ? 13.289 -3.047 -9.336 1 97.62 147 GLU B N 1
ATOM 2819 C CA . GLU B 1 147 ? 14.062 -3.723 -8.297 1 97.62 147 GLU B CA 1
ATOM 2820 C C . GLU B 1 147 ? 13.172 -4.621 -7.441 1 97.62 147 GLU B C 1
ATOM 2822 O O . GLU B 1 147 ? 13.523 -5.773 -7.168 1 97.62 147 GLU B O 1
ATOM 2827 N N . LEU B 1 148 ? 12.047 -4.066 -7.051 1 97.31 148 LEU B N 1
ATOM 2828 C CA . LEU B 1 148 ? 11.141 -4.871 -6.25 1 97.31 148 LEU B CA 1
ATOM 2829 C C . LEU B 1 148 ? 10.594 -6.043 -7.059 1 97.31 148 LEU B C 1
ATOM 2831 O O . LEU B 1 148 ? 10.477 -7.16 -6.547 1 97.31 148 LEU B O 1
ATOM 2835 N N . LEU B 1 149 ? 10.258 -5.84 -8.297 1 97.75 149 LEU B N 1
ATOM 2836 C CA . LEU B 1 149 ? 9.719 -6.902 -9.133 1 97.75 149 LEU B CA 1
ATOM 2837 C C . LEU B 1 149 ? 10.742 -8.023 -9.312 1 97.75 149 LEU B C 1
ATOM 2839 O O . LEU B 1 149 ? 10.391 -9.203 -9.234 1 97.75 149 LEU B O 1
ATOM 2843 N N . TYR B 1 150 ? 11.984 -7.676 -9.531 1 98.12 150 TYR B N 1
ATOM 2844 C CA . TYR B 1 150 ? 13.023 -8.688 -9.641 1 98.12 150 TYR B CA 1
ATOM 2845 C C . TYR B 1 150 ? 13.172 -9.461 -8.328 1 98.12 150 TYR B C 1
ATOM 2847 O O . TYR B 1 150 ? 13.43 -10.664 -8.336 1 98.12 150 TYR B O 1
ATOM 2855 N N . THR B 1 151 ? 13.07 -8.742 -7.266 1 98.12 151 THR B N 1
ATOM 2856 C CA . THR B 1 151 ? 13.125 -9.414 -5.973 1 98.12 151 THR B CA 1
ATOM 2857 C C . THR B 1 151 ? 12.055 -10.5 -5.883 1 98.12 151 THR B C 1
ATOM 2859 O O . THR B 1 151 ? 12.328 -11.609 -5.438 1 98.12 151 THR B O 1
ATOM 2862 N N . TYR B 1 152 ? 10.828 -10.172 -6.289 1 98.31 152 TYR B N 1
ATOM 2863 C CA . TYR B 1 152 ? 9.742 -11.141 -6.273 1 98.31 152 TYR B CA 1
ATOM 2864 C C . TYR B 1 152 ? 10.062 -12.336 -7.16 1 98.31 152 TYR B C 1
ATOM 2866 O O . TYR B 1 152 ? 9.812 -13.484 -6.785 1 98.31 152 TYR B O 1
ATOM 2874 N N . LEU B 1 153 ? 10.609 -12.086 -8.375 1 98.62 153 LEU B N 1
ATOM 2875 C CA . LEU B 1 153 ? 10.93 -13.164 -9.305 1 98.62 153 LEU B CA 1
ATOM 2876 C C . LEU B 1 153 ? 12.008 -14.078 -8.727 1 98.62 153 LEU B C 1
ATOM 2878 O O . LEU B 1 153 ? 11.891 -15.305 -8.789 1 98.62 153 LEU B O 1
ATOM 2882 N N . LEU B 1 154 ? 12.992 -13.477 -8.156 1 98.44 154 LEU B N 1
ATOM 2883 C CA . LEU B 1 154 ? 14.102 -14.234 -7.594 1 98.44 154 LEU B CA 1
ATOM 2884 C C . LEU B 1 154 ? 13.648 -15.047 -6.391 1 98.44 154 LEU B C 1
ATOM 2886 O O . LEU B 1 154 ? 14.031 -16.219 -6.246 1 98.44 154 LEU B O 1
ATOM 2890 N N . ASP B 1 155 ? 12.867 -14.445 -5.516 1 98.56 155 ASP B N 1
ATOM 2891 C CA . ASP B 1 155 ? 12.336 -15.164 -4.359 1 98.56 155 ASP B CA 1
ATOM 2892 C C . ASP B 1 155 ? 11.438 -16.312 -4.797 1 98.56 155 ASP B C 1
ATOM 2894 O O . ASP B 1 155 ? 11.477 -17.406 -4.207 1 98.56 155 ASP B O 1
ATOM 2898 N N . ALA B 1 156 ? 10.602 -16.031 -5.797 1 98.69 156 ALA B N 1
ATOM 2899 C CA . ALA B 1 156 ? 9.742 -17.094 -6.316 1 98.69 156 ALA B CA 1
ATOM 2900 C C . ALA B 1 156 ? 10.57 -18.266 -6.84 1 98.69 156 ALA B C 1
ATOM 2902 O O . ALA B 1 156 ? 10.281 -19.422 -6.539 1 98.69 156 ALA B O 1
ATOM 2903 N N . TRP B 1 157 ? 11.547 -17.953 -7.633 1 98 157 TRP B N 1
ATOM 2904 C CA . TRP B 1 157 ? 12.414 -19 -8.156 1 98 157 TRP B CA 1
ATOM 2905 C C . TRP B 1 157 ? 12.992 -19.844 -7.023 1 98 157 TRP B C 1
ATOM 2907 O O . TRP B 1 157 ? 13 -21.078 -7.098 1 98 157 TRP B O 1
ATOM 2917 N N . GLU B 1 158 ? 13.438 -19.156 -6.008 1 96.88 158 GLU B N 1
ATOM 2918 C CA . GLU B 1 158 ? 14.078 -19.828 -4.883 1 96.88 158 GLU B CA 1
ATOM 2919 C C . GLU B 1 158 ? 13.102 -20.719 -4.137 1 96.88 158 GLU B C 1
ATOM 2921 O O . GLU B 1 158 ? 13.484 -21.781 -3.625 1 96.88 158 GLU B O 1
ATOM 2926 N N . GLN B 1 159 ? 11.859 -20.344 -4.074 1 98.12 159 GLN B N 1
ATOM 2927 C CA . GLN B 1 159 ? 10.945 -21.016 -3.152 1 98.12 159 GLN B CA 1
ATOM 2928 C C . GLN B 1 159 ? 9.977 -21.938 -3.902 1 98.12 159 GLN B C 1
ATOM 2930 O O . GLN B 1 159 ? 9.164 -22.625 -3.285 1 98.12 159 GLN B O 1
ATOM 2935 N N . LEU B 1 160 ? 10.07 -21.953 -5.199 1 98.5 160 LEU B N 1
ATOM 2936 C CA . LEU B 1 160 ? 9.273 -22.891 -5.977 1 98.5 160 LEU B CA 1
ATOM 2937 C C . LEU B 1 160 ? 9.922 -24.266 -5.996 1 98.5 160 LEU B C 1
ATOM 2939 O O . LEU B 1 160 ? 11.148 -24.375 -6.117 1 98.5 160 LEU B O 1
ATOM 2943 N N . ASN B 1 161 ? 9.133 -25.297 -5.895 1 98.38 161 ASN B N 1
ATOM 2944 C CA . ASN B 1 161 ? 9.586 -26.656 -6.176 1 98.38 161 ASN B CA 1
ATOM 2945 C C . ASN B 1 161 ? 9.977 -26.828 -7.641 1 98.38 161 ASN B C 1
ATOM 2947 O O . ASN B 1 161 ? 9.492 -26.094 -8.508 1 98.38 161 ASN B O 1
ATOM 2951 N N . PRO B 1 162 ? 10.891 -27.844 -7.887 1 97.81 162 PRO B N 1
ATOM 2952 C CA . PRO B 1 162 ? 11.094 -28.172 -9.305 1 97.81 162 PRO B CA 1
ATOM 2953 C C . PRO B 1 162 ? 9.789 -28.469 -10.031 1 97.81 162 PRO B C 1
ATOM 2955 O O . PRO B 1 162 ? 8.969 -29.25 -9.539 1 97.81 162 PRO B O 1
ATOM 2958 N N . GLY B 1 163 ? 9.602 -27.828 -11.102 1 98.19 163 GLY B N 1
ATOM 2959 C CA . GLY B 1 163 ? 8.359 -27.984 -11.852 1 98.19 163 GLY B CA 1
ATOM 2960 C C . GLY B 1 163 ? 7.285 -27 -11.43 1 98.19 163 GLY B C 1
ATOM 2961 O O . GLY B 1 163 ? 6.234 -26.906 -12.07 1 98.19 163 GLY B O 1
ATOM 2962 N N . GLY B 1 164 ? 7.574 -26.266 -10.344 1 98.81 164 GLY B N 1
ATOM 2963 C CA . GLY B 1 164 ? 6.633 -25.25 -9.883 1 98.81 164 GLY B CA 1
ATOM 2964 C C . GLY B 1 164 ? 6.488 -24.094 -10.844 1 98.81 164 GLY B C 1
ATOM 2965 O O . GLY B 1 164 ? 7.332 -23.891 -11.727 1 98.81 164 GLY B O 1
ATOM 2966 N N . ARG B 1 165 ? 5.418 -23.328 -10.688 1 98.88 165 ARG B N 1
ATOM 2967 C CA . ARG B 1 165 ? 5.086 -22.281 -11.641 1 98.88 165 ARG B CA 1
ATOM 2968 C C . ARG B 1 165 ? 4.922 -20.938 -10.945 1 98.88 165 ARG B C 1
ATOM 2970 O O . ARG B 1 165 ? 4.367 -20.859 -9.844 1 98.88 165 ARG B O 1
ATOM 2977 N N . LEU B 1 166 ? 5.445 -19.938 -11.586 1 98.94 166 LEU B N 1
ATOM 2978 C CA . LEU B 1 166 ? 5.09 -18.562 -11.273 1 98.94 166 LEU B CA 1
ATOM 2979 C C . LEU B 1 166 ? 4.137 -17.984 -12.312 1 98.94 166 LEU B C 1
ATOM 2981 O O . LEU B 1 166 ? 4.465 -17.938 -13.5 1 98.94 166 LEU B O 1
ATOM 2985 N N . CYS B 1 167 ? 2.957 -17.547 -11.914 1 98.94 167 CYS B N 1
ATOM 2986 C CA . CYS B 1 167 ? 1.965 -16.922 -12.781 1 98.94 167 CYS B CA 1
ATOM 2987 C C . CYS B 1 167 ? 1.632 -15.516 -12.312 1 98.94 167 CYS B C 1
ATOM 2989 O O . CYS B 1 167 ? 1.196 -15.32 -11.172 1 98.94 167 CYS B O 1
ATOM 2991 N N . VAL B 1 168 ? 1.821 -14.578 -13.211 1 98.94 168 VAL B N 1
ATOM 2992 C CA . VAL B 1 168 ? 1.581 -13.203 -12.789 1 98.94 168 VAL B CA 1
ATOM 2993 C C . VAL B 1 168 ? 0.694 -12.492 -13.805 1 98.94 168 VAL B C 1
ATOM 2995 O O . VAL B 1 168 ? 0.641 -12.891 -14.977 1 98.94 168 VAL B O 1
ATOM 2998 N N . VAL B 1 169 ? -0.061 -11.539 -13.367 1 98.94 169 VAL B N 1
ATOM 2999 C CA . VAL B 1 169 ? -0.727 -10.57 -14.234 1 98.94 169 VAL B CA 1
ATOM 3000 C C . VAL B 1 169 ? -0.188 -9.172 -13.961 1 98.94 169 VAL B C 1
ATOM 3002 O O . VAL B 1 169 ? 0.078 -8.812 -12.812 1 98.94 169 VAL B O 1
ATOM 3005 N N . THR B 1 170 ? 0.075 -8.43 -15.008 1 98.31 170 THR B N 1
ATOM 3006 C CA . THR B 1 170 ? 0.521 -7.043 -14.961 1 98.31 170 THR B CA 1
ATOM 3007 C C . THR B 1 170 ? -0.22 -6.203 -16 1 98.31 170 THR B C 1
ATOM 3009 O O . THR B 1 170 ? -0.874 -6.742 -16.891 1 98.31 170 THR B O 1
ATOM 3012 N N . ILE B 1 171 ? -0.148 -4.883 -15.766 1 97.75 171 ILE B N 1
ATOM 3013 C CA . ILE B 1 171 ? -0.571 -4.035 -16.875 1 97.75 171 ILE B CA 1
ATOM 3014 C C . ILE B 1 171 ? 0.255 -4.363 -18.109 1 97.75 171 ILE B C 1
ATOM 3016 O O . ILE B 1 171 ? 1.439 -4.691 -18.016 1 97.75 171 ILE B O 1
ATOM 3020 N N . THR B 1 172 ? -0.359 -4.223 -19.25 1 97.81 172 THR B N 1
ATOM 3021 C CA . THR B 1 172 ? 0.279 -4.633 -20.484 1 97.81 172 THR B CA 1
ATOM 3022 C C . THR B 1 172 ? 1.538 -3.811 -20.75 1 97.81 172 THR B C 1
ATOM 3024 O O . THR B 1 172 ? 2.48 -4.289 -21.375 1 97.81 172 THR B O 1
ATOM 3027 N N . GLY B 1 173 ? 1.667 -2.643 -20.219 1 95.69 173 GLY B N 1
ATOM 3028 C CA . GLY B 1 173 ? 2.844 -1.803 -20.375 1 95.69 173 GLY B CA 1
ATOM 3029 C C . GLY B 1 173 ? 4.098 -2.41 -19.781 1 95.69 173 GLY B C 1
ATOM 3030 O O . GLY B 1 173 ? 5.211 -2.021 -20.125 1 95.69 173 GLY B O 1
ATOM 3031 N N . LEU B 1 174 ? 3.955 -3.422 -18.922 1 97.12 174 LEU B N 1
ATOM 3032 C CA . LEU B 1 174 ? 5.086 -4.047 -18.25 1 97.12 174 LEU B CA 1
ATOM 3033 C C . LEU B 1 174 ? 5.426 -5.391 -18.891 1 97.12 174 LEU B C 1
ATOM 3035 O O . LEU B 1 174 ? 6.332 -6.09 -18.422 1 97.12 174 LEU B O 1
ATOM 3039 N N . ARG B 1 175 ? 4.742 -5.75 -19.922 1 96.88 175 ARG B N 1
ATOM 3040 C CA . ARG B 1 175 ? 4.836 -7.109 -20.438 1 96.88 175 ARG B CA 1
ATOM 3041 C C . ARG B 1 175 ? 6.258 -7.43 -20.891 1 96.88 175 ARG B C 1
ATOM 3043 O O . ARG B 1 175 ? 6.734 -8.555 -20.703 1 96.88 175 ARG B O 1
ATOM 3050 N N . ARG B 1 176 ? 6.953 -6.48 -21.5 1 96.69 176 ARG B N 1
ATOM 3051 C CA . ARG B 1 176 ? 8.312 -6.746 -21.969 1 96.69 176 ARG B CA 1
ATOM 3052 C C . ARG B 1 176 ? 9.281 -6.883 -20.812 1 96.69 176 ARG B C 1
ATOM 3054 O O . ARG B 1 176 ? 10.211 -7.691 -20.859 1 96.69 176 ARG B O 1
ATOM 3061 N N . PHE B 1 177 ? 9.07 -6.09 -19.844 1 97.44 177 PHE B N 1
ATOM 3062 C CA . PHE B 1 177 ? 9.891 -6.18 -18.641 1 97.44 177 PHE B CA 1
ATOM 3063 C C . PHE B 1 177 ? 9.727 -7.539 -17.984 1 97.44 177 PHE B C 1
ATOM 3065 O O . PHE B 1 177 ? 10.711 -8.164 -17.562 1 97.44 177 PHE B O 1
ATOM 3072 N N . ILE B 1 178 ? 8.531 -8.023 -17.844 1 98.06 178 ILE B N 1
ATOM 3073 C CA . ILE B 1 178 ? 8.242 -9.305 -17.203 1 98.06 178 ILE B CA 1
ATOM 3074 C C . ILE B 1 178 ? 8.836 -10.438 -18.031 1 98.06 178 ILE B C 1
ATOM 3076 O O . ILE B 1 178 ? 9.43 -11.367 -17.484 1 98.06 178 ILE B O 1
ATOM 3080 N N . GLU B 1 179 ? 8.633 -10.305 -19.312 1 98.44 179 GLU B N 1
ATOM 3081 C CA . GLU B 1 179 ? 9.234 -11.305 -20.188 1 98.44 179 GLU B CA 1
ATOM 3082 C C . GLU B 1 179 ? 10.742 -11.406 -19.953 1 98.44 179 GLU B C 1
ATOM 3084 O O . GLU B 1 179 ? 11.273 -12.508 -19.781 1 98.44 179 GLU B O 1
ATOM 3089 N N . LYS B 1 180 ? 11.367 -10.289 -20 1 98.19 180 LYS B N 1
ATOM 3090 C CA . LYS B 1 180 ? 12.805 -10.266 -19.75 1 98.19 180 LYS B CA 1
ATOM 3091 C C . LYS B 1 180 ? 13.148 -10.867 -18.391 1 98.19 180 LYS B C 1
ATOM 3093 O O . LYS B 1 180 ? 14.047 -11.703 -18.297 1 98.19 180 LYS B O 1
ATOM 3098 N N . GLY B 1 181 ? 12.484 -10.484 -17.359 1 98.38 181 GLY B N 1
ATOM 3099 C CA . GLY B 1 181 ? 12.727 -11.008 -16.031 1 98.38 181 GLY B CA 1
ATOM 3100 C C . GLY B 1 181 ? 12.531 -12.508 -15.93 1 98.38 181 GLY B C 1
ATOM 3101 O O . GLY B 1 181 ? 13.336 -13.211 -15.312 1 98.38 181 GLY B O 1
ATOM 3102 N N . PHE B 1 182 ? 11.469 -13 -16.547 1 98.69 182 PHE B N 1
ATOM 3103 C CA . PHE B 1 182 ? 11.195 -14.43 -16.547 1 98.69 182 PHE B CA 1
ATOM 3104 C C . PHE B 1 182 ? 12.312 -15.195 -17.234 1 98.69 182 PHE B C 1
ATOM 3106 O O . PHE B 1 182 ? 12.781 -16.219 -16.734 1 98.69 182 PHE B O 1
ATOM 3113 N N . LYS B 1 183 ? 12.727 -14.711 -18.359 1 98.31 183 LYS B N 1
ATOM 3114 C CA . LYS B 1 183 ? 13.781 -15.383 -19.109 1 98.31 183 LYS B CA 1
ATOM 3115 C C . LYS B 1 183 ? 15.109 -15.344 -18.344 1 98.31 183 LYS B C 1
ATOM 3117 O O . LYS B 1 183 ? 15.828 -16.344 -18.297 1 98.31 183 LYS B O 1
ATOM 3122 N N . GLU B 1 184 ? 15.391 -14.227 -17.734 1 98.06 184 GLU B N 1
ATOM 3123 C CA . GLU B 1 184 ? 16.641 -14.078 -17 1 98.06 184 GLU B CA 1
ATOM 3124 C C . GLU B 1 184 ? 16.641 -14.938 -15.734 1 98.06 184 GLU B C 1
ATOM 3126 O O . GLU B 1 184 ? 17.688 -15.477 -15.352 1 98.06 184 GLU B O 1
ATOM 3131 N N . VAL B 1 185 ? 15.539 -15.102 -15.109 1 98.31 185 VAL B N 1
ATOM 3132 C CA . VAL B 1 185 ? 15.5 -15.719 -13.781 1 98.31 185 VAL B CA 1
ATOM 3133 C C . VAL B 1 185 ? 15.094 -17.188 -13.906 1 98.31 185 VAL B C 1
ATOM 3135 O O . VAL B 1 185 ? 15.641 -18.047 -13.219 1 98.31 185 VAL B O 1
ATOM 3138 N N . PHE B 1 186 ? 14.219 -17.5 -14.836 1 98.12 186 PHE B N 1
ATOM 3139 C CA . PHE B 1 186 ? 13.656 -18.844 -14.922 1 98.12 186 PHE B CA 1
ATOM 3140 C C . PHE B 1 186 ? 14.164 -19.547 -16.172 1 98.12 186 PHE B C 1
ATOM 3142 O O . PHE B 1 186 ? 14.109 -20.781 -16.25 1 98.12 186 PHE B O 1
ATOM 3149 N N . GLY B 1 187 ? 14.547 -18.766 -17.172 1 97.44 187 GLY B N 1
ATOM 3150 C CA . GLY B 1 187 ? 15.016 -19.344 -18.422 1 97.44 187 GLY B CA 1
ATOM 3151 C C . GLY B 1 187 ? 13.891 -19.672 -19.391 1 97.44 187 GLY B C 1
ATOM 3152 O O . GLY B 1 187 ? 14.117 -20.25 -20.438 1 97.44 187 GLY B O 1
ATOM 3153 N N . ASN B 1 188 ? 12.641 -19.344 -19.031 1 97.88 188 ASN B N 1
ATOM 3154 C CA . ASN B 1 188 ? 11.477 -19.594 -19.875 1 97.88 188 ASN B CA 1
ATOM 3155 C C . ASN B 1 188 ? 10.391 -18.547 -19.641 1 97.88 188 ASN B C 1
ATOM 3157 O O . ASN B 1 188 ? 10.469 -17.766 -18.688 1 97.88 188 ASN B O 1
ATOM 3161 N N . TYR B 1 189 ? 9.5 -18.5 -20.531 1 98.31 189 TYR B N 1
ATOM 3162 C CA . TYR B 1 189 ? 8.406 -17.531 -20.516 1 98.31 189 TYR B CA 1
ATOM 3163 C C . TYR B 1 189 ? 7.258 -17.984 -21.406 1 98.31 189 TYR B C 1
ATOM 3165 O O . TYR B 1 189 ? 7.473 -18.375 -22.562 1 98.31 189 TYR B O 1
ATOM 3173 N N . ASP B 1 190 ? 6.094 -17.953 -20.828 1 98.62 190 ASP B N 1
ATOM 3174 C CA . ASP B 1 190 ? 4.879 -18.203 -21.594 1 98.62 190 ASP B CA 1
ATOM 3175 C C . ASP B 1 190 ? 3.865 -17.078 -21.406 1 98.62 190 ASP B C 1
ATOM 3177 O O . ASP B 1 190 ? 3.416 -16.828 -20.281 1 98.62 190 ASP B O 1
ATOM 3181 N N . LYS B 1 191 ? 3.533 -16.391 -22.484 1 98.75 191 LYS B N 1
ATOM 3182 C CA . LYS B 1 191 ? 2.451 -15.414 -22.453 1 98.75 191 LYS B CA 1
ATOM 3183 C C . LYS B 1 191 ? 1.09 -16.094 -22.578 1 98.75 191 LYS B C 1
ATOM 3185 O O . LYS B 1 191 ? 0.617 -16.344 -23.688 1 98.75 191 LYS B O 1
ATOM 3190 N N . LEU B 1 192 ? 0.439 -16.281 -21.531 1 98.75 192 LEU B N 1
ATOM 3191 C CA . LEU B 1 192 ? -0.81 -17.031 -21.531 1 98.75 192 LEU B CA 1
ATOM 3192 C C . LEU B 1 192 ? -1.931 -16.219 -22.172 1 98.75 192 LEU B C 1
ATOM 3194 O O . LEU B 1 192 ? -2.785 -16.781 -22.875 1 98.75 192 LEU B O 1
ATOM 3198 N N . LYS B 1 193 ? -1.983 -14.938 -21.891 1 98.56 193 LYS B N 1
ATOM 3199 C CA . LYS B 1 193 ? -3.012 -14.062 -22.453 1 98.56 193 LYS B CA 1
ATOM 3200 C C . LYS B 1 193 ? -2.553 -12.602 -22.438 1 98.56 193 LYS B C 1
ATOM 3202 O O . LYS B 1 193 ? -2.051 -12.117 -21.422 1 98.56 193 LYS B O 1
ATOM 3207 N N . GLN B 1 194 ? -2.68 -11.93 -23.547 1 97.12 194 GLN B N 1
ATOM 3208 C CA . GLN B 1 194 ? -2.463 -10.492 -23.641 1 97.12 194 GLN B CA 1
ATOM 3209 C C . GLN B 1 194 ? -3.762 -9.766 -23.984 1 97.12 194 GLN B C 1
ATOM 3211 O O . GLN B 1 194 ? -4.316 -9.945 -25.062 1 97.12 194 GLN B O 1
ATOM 3216 N N . GLY B 1 195 ? -4.238 -9.109 -22.984 1 93.31 195 GLY B N 1
ATOM 3217 C CA . GLY B 1 195 ? -5.379 -8.234 -23.234 1 93.31 195 GLY B CA 1
ATOM 3218 C C . GLY B 1 195 ? -4.988 -6.789 -23.438 1 93.31 195 GLY B C 1
ATOM 3219 O O . GLY B 1 195 ? -3.799 -6.465 -23.516 1 93.31 195 GLY B O 1
ATOM 3220 N N . LYS B 1 196 ? -6.051 -5.949 -23.625 1 93 196 LYS B N 1
ATOM 3221 C CA . LYS B 1 196 ? -5.82 -4.523 -23.844 1 93 196 LYS B CA 1
ATOM 3222 C C . LYS B 1 196 ? -5.07 -3.902 -22.672 1 93 196 LYS B C 1
ATOM 3224 O O . LYS B 1 196 ? -4.094 -3.176 -22.859 1 93 196 LYS B O 1
ATOM 3229 N N . ASP B 1 197 ? -5.438 -4.301 -21.438 1 97.69 197 ASP B N 1
ATOM 3230 C CA . ASP B 1 197 ? -4.93 -3.586 -20.281 1 97.69 197 ASP B CA 1
ATOM 3231 C C . ASP B 1 197 ? -4 -4.473 -19.453 1 97.69 197 ASP B C 1
ATOM 3233 O O . ASP B 1 197 ? -3.137 -3.969 -18.734 1 97.69 197 ASP B O 1
ATOM 3237 N N . TYR B 1 198 ? -4.188 -5.809 -19.641 1 98.62 198 TYR B N 1
ATOM 3238 C CA . TYR B 1 198 ? -3.449 -6.715 -18.766 1 98.62 198 TYR B CA 1
ATOM 3239 C C . TYR B 1 198 ? -2.832 -7.855 -19.562 1 98.62 198 TYR B C 1
ATOM 3241 O O . TYR B 1 198 ? -3.338 -8.227 -20.625 1 98.62 198 TYR B O 1
ATOM 3249 N N . THR B 1 199 ? -1.749 -8.414 -19.078 1 98.81 199 THR B N 1
ATOM 3250 C CA . THR B 1 199 ? -1.08 -9.578 -19.625 1 98.81 199 THR B CA 1
ATOM 3251 C C . THR B 1 199 ? -0.808 -10.617 -18.547 1 98.81 199 THR B C 1
ATOM 3253 O O . THR B 1 199 ? -0.339 -10.273 -17.453 1 98.81 199 THR B O 1
ATOM 3256 N N . VAL B 1 200 ? -1.169 -11.812 -18.766 1 98.94 200 VAL B N 1
ATOM 3257 C CA . VAL B 1 200 ? -0.878 -12.93 -17.875 1 98.94 200 VAL B CA 1
ATOM 3258 C C . VAL B 1 200 ? 0.325 -13.711 -18.406 1 98.94 200 VAL B C 1
ATOM 3260 O O . VAL B 1 200 ? 0.376 -14.07 -19.578 1 98.94 200 VAL B O 1
ATOM 3263 N N . ALA B 1 201 ? 1.255 -13.953 -17.547 1 98.88 201 ALA B N 1
ATOM 3264 C CA . ALA B 1 201 ? 2.484 -14.648 -17.922 1 98.88 201 ALA B CA 1
ATOM 3265 C C . ALA B 1 201 ? 2.785 -15.789 -16.953 1 98.88 201 ALA B C 1
ATOM 3267 O O . ALA B 1 201 ? 2.359 -15.766 -15.797 1 98.88 201 ALA B O 1
ATOM 3268 N N . LEU B 1 202 ? 3.484 -16.766 -17.453 1 98.88 202 LEU B N 1
ATOM 3269 C CA . LEU B 1 202 ? 3.846 -17.953 -16.688 1 98.88 202 LEU B CA 1
ATOM 3270 C C . LEU B 1 202 ? 5.309 -18.312 -16.922 1 98.88 202 LEU B C 1
ATOM 3272 O O . LEU B 1 202 ? 5.797 -18.266 -18.047 1 98.88 202 LEU B O 1
ATOM 3276 N N . ALA B 1 203 ? 5.988 -18.688 -15.883 1 98.81 203 ALA B N 1
ATOM 3277 C CA . ALA B 1 203 ? 7.305 -19.312 -15.938 1 98.81 203 ALA B CA 1
ATOM 3278 C C . ALA B 1 203 ? 7.355 -20.562 -15.062 1 98.81 203 ALA B C 1
ATOM 3280 O O . ALA B 1 203 ? 6.629 -20.656 -14.07 1 98.81 203 ALA B O 1
ATOM 3281 N N . VAL B 1 204 ? 8.195 -21.453 -15.422 1 98.69 204 VAL B N 1
ATOM 3282 C CA . VAL B 1 204 ? 8.328 -22.719 -14.703 1 98.69 204 VAL B CA 1
ATOM 3283 C C . VAL B 1 204 ? 9.727 -22.828 -14.094 1 98.69 204 VAL B C 1
ATOM 3285 O O . VAL B 1 204 ? 10.719 -22.484 -14.742 1 98.69 204 VAL B O 1
ATOM 3288 N N . ARG B 1 205 ? 9.773 -23.172 -12.828 1 98.12 205 ARG B N 1
ATOM 3289 C CA . ARG B 1 205 ? 11.047 -23.5 -12.195 1 98.12 205 ARG B CA 1
ATOM 3290 C C . ARG B 1 205 ? 11.531 -24.875 -12.625 1 98.12 205 ARG B C 1
ATOM 3292 O O . ARG B 1 205 ? 11.203 -25.891 -11.992 1 98.12 205 ARG B O 1
ATOM 3299 N N . GLU B 1 206 ? 12.422 -24.891 -13.531 1 94.5 206 GLU B N 1
ATOM 3300 C CA . GLU B 1 206 ? 12.938 -26.172 -14.031 1 94.5 206 GLU B CA 1
ATOM 3301 C C . GLU B 1 206 ? 13.867 -26.828 -13.008 1 94.5 206 GLU B C 1
ATOM 3303 O O . GLU B 1 206 ? 14.5 -26.141 -12.203 1 94.5 206 GLU B O 1
ATOM 3308 N N . PRO B 1 207 ? 13.891 -28.156 -12.992 1 88.81 207 PRO B N 1
ATOM 3309 C CA . PRO B 1 207 ? 14.828 -28.828 -12.086 1 88.81 207 PRO B CA 1
ATOM 3310 C C . PRO B 1 207 ? 16.281 -28.422 -12.352 1 88.81 207 PRO B C 1
ATOM 3312 O O . PRO B 1 207 ? 16.641 -28.141 -13.492 1 88.81 207 PRO B O 1
ATOM 3315 N N . ASP B 1 208 ? 17.109 -28.359 -11.281 1 75.31 208 ASP B N 1
ATOM 3316 C CA . ASP B 1 208 ? 18.516 -28.016 -11.391 1 75.31 208 ASP B CA 1
ATOM 3317 C C . ASP B 1 208 ? 19.266 -29.016 -12.258 1 75.31 208 ASP B C 1
ATOM 3319 O O . ASP B 1 208 ? 18.938 -30.203 -12.258 1 75.31 208 ASP B O 1
#

Nearest PDB structures (foldseek):
  1dus-assembly1_A  TM=9.593E-01  e=2.076E-20  Methanocaldococcus jannaschii
  2pjd-assembly1_A  TM=8.563E-01  e=4.567E-15  Escherichia coli
  4dcm-assembly1_A  TM=8.946E-01  e=5.021E-14  Escherichia coli K-12
  3gwz-assembly1_A  TM=7.869E-01  e=2.076E-08  Streptomyces lavendulae
  1qzz-assembly1_A  TM=7.415E-01  e=6.670E-09  Streptomyces purpurascens

Solvent-accessible surface area (backbone atoms only — not comparable to full-atom values): 21767 Å² total; per-residue (Å²): 129,84,78,82,73,75,58,57,54,50,71,68,53,48,51,52,50,45,53,58,57,70,42,74,38,75,48,70,49,74,46,85,89,36,80,44,56,42,49,36,37,73,71,48,82,57,48,85,48,84,44,69,49,52,50,54,35,47,74,74,52,77,61,52,42,61,32,31,32,33,17,49,61,25,45,55,22,68,66,27,55,43,39,29,66,52,9,69,72,26,35,18,37,26,24,16,46,37,52,66,26,23,51,29,21,47,51,24,30,58,72,59,70,49,76,50,59,48,64,36,71,15,71,74,59,66,74,49,71,91,50,68,24,42,32,38,34,27,64,51,78,84,88,54,56,69,64,37,53,49,43,52,52,51,51,46,56,71,30,36,36,71,70,7,35,43,37,39,20,35,48,39,90,46,48,66,59,50,46,51,50,30,24,25,70,48,61,34,70,41,79,76,43,78,52,92,60,27,28,26,36,36,32,46,32,64,69,131,127,84,78,80,73,73,60,56,53,49,72,69,54,49,51,51,49,45,54,58,57,70,42,74,37,77,46,71,49,74,46,84,89,37,79,44,55,42,51,38,38,72,69,48,83,58,49,84,49,84,45,68,48,53,50,54,36,47,74,75,52,77,61,52,41,60,32,31,32,33,16,49,60,25,45,54,24,68,65,28,54,45,40,30,66,52,9,68,72,26,34,17,36,26,24,16,44,37,54,68,28,24,52,28,23,48,50,23,31,56,73,58,70,51,78,51,59,46,62,36,72,16,70,71,58,64,74,48,69,88,50,68,24,41,32,38,36,28,63,52,78,84,88,55,56,69,64,38,53,49,44,53,52,51,50,46,56,71,31,35,36,71,69,7,34,43,37,39,20,34,47,39,91,46,48,66,59,50,46,50,49,30,25,25,72,48,61,34,69,42,79,77,43,78,52,92,59,27,27,27,37,38,31,45,32,65,69,132

InterPro domains:
  IPR007848 Methyltransferase small domain [PF05175] (36-200)
  IPR029063 S-adenosyl-L-methionine-dependent methyltransferase superfamily [G3DSA:3.40.50.150] (18-204)
  IPR029063 S-adenosyl-L-methionine-dependent methyltransferase superfamily [SSF53335] (25-195)
  IPR046977 rRNA (guanine-N(2)-)-methyltransferase RsmC/RlmG [PTHR47816] (30-205)